Protein 5Z2V (pdb70)

Structure (mmCIF, N/CA/C/O backbone):
data_5Z2V
#
_entry.id   5Z2V
#
_cell.length_a   70.075
_cell.length_b   70.075
_cell.length_c   369.022
_cell.angle_alpha   90.00
_cell.angle_beta   90.00
_cell.angle_gamma   120.00
#
_symmetry.space_group_name_H-M   'P 61 2 2'
#
loop_
_entity.id
_entity.type
_entity.pdbx_description
1 polymer 'Recombination protein RecR'
2 non-polymer 'ZINC ION'
3 non-polymer GLYCEROL
4 non-polymer "ANY 5'-MONOPHOSPHATE NUCLEOTIDE"
5 non-polymer 'PHOSPHATE ION'
6 non-polymer 'SODIUM ION'
7 water water
#
loop_
_atom_site.group_PDB
_atom_site.id
_atom_site.type_symbol
_atom_site.label_atom_id
_atom_site.label_alt_id
_atom_site.label_comp_id
_atom_site.label_asym_id
_atom_site.label_entity_id
_atom_site.label_seq_id
_atom_site.pdbx_PDB_ins_code
_atom_site.Cartn_x
_atom_site.Cartn_y
_atom_site.Cartn_z
_atom_site.occupancy
_atom_site.B_iso_or_equiv
_atom_site.auth_seq_id
_atom_site.auth_comp_id
_atom_site.auth_asym_id
_atom_site.auth_atom_id
_atom_site.pdbx_PDB_model_num
ATOM 1 N N . PHE A 1 3 ? -3.489 11.632 202.415 1.00 78.72 3 PHE A N 1
ATOM 2 C CA . PHE A 1 3 ? -3.001 12.056 201.066 1.00 64.29 3 PHE A CA 1
ATOM 3 C C . PHE A 1 3 ? -2.306 10.914 200.324 1.00 42.06 3 PHE A C 1
ATOM 4 O O . PHE A 1 3 ? -1.548 10.145 200.931 1.00 41.40 3 PHE A O 1
ATOM 12 N N . SER A 1 4 ? -2.525 10.845 199.010 1.00 58.08 4 SER A N 1
ATOM 13 C CA . SER A 1 4 ? -1.772 9.939 198.124 1.00 53.86 4 SER A CA 1
ATOM 14 C C . SER A 1 4 ? -0.241 10.177 198.246 1.00 47.88 4 SER A C 1
ATOM 15 O O . SER A 1 4 ? 0.191 11.295 198.556 1.00 42.87 4 SER A O 1
ATOM 18 N N . PRO A 1 5 ? 0.593 9.145 197.992 1.00 44.63 5 PRO A N 1
ATOM 19 C CA . PRO A 1 5 ? 2.063 9.264 198.130 1.00 40.72 5 PRO A CA 1
ATOM 20 C C . PRO A 1 5 ? 2.738 10.492 197.478 1.00 35.72 5 PRO A C 1
ATOM 21 O O . PRO A 1 5 ? 3.589 11.120 198.096 1.00 36.36 5 PRO A O 1
ATOM 25 N N . LEU A 1 6 ? 2.351 10.818 196.249 1.00 32.16 6 LEU A N 1
ATOM 26 C CA . LEU A 1 6 ? 2.891 11.966 195.511 1.00 31.10 6 LEU A CA 1
ATOM 27 C C . LEU A 1 6 ? 2.570 13.317 196.178 1.00 29.65 6 LEU A C 1
ATOM 28 O O . LEU A 1 6 ? 3.403 14.233 196.195 1.00 27.57 6 LEU A O 1
ATOM 33 N N . ILE A 1 7 ? 1.361 13.421 196.723 1.00 30.74 7 ILE A N 1
ATOM 34 C CA . ILE A 1 7 ? 0.947 14.597 197.472 1.00 32.20 7 ILE A CA 1
ATOM 35 C C . ILE A 1 7 ? 1.723 14.677 198.792 1.00 31.69 7 ILE A C 1
ATOM 36 O O . ILE A 1 7 ? 2.216 15.730 199.172 1.00 29.98 7 ILE A O 1
ATOM 41 N N . ARG A 1 8 ? 1.861 13.542 199.461 1.00 37.13 8 ARG A N 1
ATOM 42 C CA . ARG A 1 8 ? 2.616 13.442 200.721 1.00 41.17 8 ARG A CA 1
ATOM 43 C C . ARG A 1 8 ? 4.068 13.872 200.532 1.00 36.58 8 ARG A C 1
ATOM 44 O O . ARG A 1 8 ? 4.586 14.656 201.320 1.00 35.65 8 ARG A O 1
ATOM 52 N N . GLN A 1 9 ? 4.700 13.385 199.463 1.00 36.26 9 GLN A N 1
ATOM 53 C CA . GLN A 1 9 ? 6.071 13.772 199.123 1.00 36.06 9 GLN A CA 1
ATOM 54 C C . GLN A 1 9 ? 6.184 15.289 198.868 1.00 31.42 9 GLN A C 1
ATOM 55 O O . GLN A 1 9 ? 7.129 15.931 199.330 1.00 28.19 9 GLN A O 1
ATOM 61 N N . LEU A 1 10 ? 5.247 15.841 198.094 1.00 28.76 10 LEU A N 1
ATOM 62 C CA . LEU A 1 10 ? 5.296 17.266 197.811 1.00 27.58 10 LEU A CA 1
ATOM 63 C C . LEU A 1 10 ? 5.204 18.084 199.106 1.00 26.25 10 LEU A C 1
ATOM 64 O O . LEU A 1 10 ? 5.971 19.021 199.322 1.00 24.09 10 LEU A O 1
ATOM 69 N N . ILE A 1 11 ? 4.279 17.691 199.976 1.00 27.86 11 ILE A N 1
ATOM 70 C CA . ILE A 1 11 ? 4.129 18.343 201.286 1.00 28.42 11 ILE A CA 1
ATOM 71 C C . ILE A 1 11 ? 5.422 18.287 202.099 1.00 29.64 11 ILE A C 1
ATOM 72 O O . ILE A 1 11 ? 5.848 19.309 202.644 1.00 27.93 11 ILE A O 1
ATOM 77 N N . GLU A 1 12 ? 6.022 17.101 202.210 1.00 33.04 12 GLU A N 1
ATOM 78 C CA . GLU A 1 12 ? 7.260 16.963 202.985 1.00 34.65 12 GLU A CA 1
ATOM 79 C C . GLU A 1 12 ? 8.401 17.769 202.376 1.00 30.43 12 GLU A C 1
ATOM 80 O O . GLU A 1 12 ? 9.133 18.436 203.112 1.00 29.13 12 GLU A O 1
ATOM 86 N N . SER A 1 13 ? 8.522 17.760 201.049 1.00 28.58 13 SER A N 1
ATOM 87 C CA . SER A 1 13 ? 9.554 18.568 200.394 1.00 27.44 13 SER A CA 1
ATOM 88 C C . SER A 1 13 ? 9.313 20.077 200.527 1.00 25.61 13 SER A C 1
ATOM 89 O O . SER A 1 13 ? 10.270 20.837 200.597 1.00 23.72 13 SER A O 1
ATOM 92 N N . LEU A 1 14 ? 8.059 20.522 200.549 1.00 25.85 14 LEU A N 1
ATOM 93 C CA . LEU A 1 14 ? 7.774 21.959 200.758 1.00 27.29 14 LEU A CA 1
ATOM 94 C C . LEU A 1 14 ? 8.197 22.464 202.158 1.00 32.80 14 LEU A C 1
ATOM 95 O O . LEU A 1 14 ? 8.574 23.642 202.305 1.00 31.09 14 LEU A O 1
ATOM 100 N N . ARG A 1 15 ? 8.172 21.581 203.163 1.00 33.08 15 ARG A N 1
ATOM 101 C CA . ARG A 1 15 ? 8.642 21.936 204.527 1.00 40.70 15 ARG A CA 1
ATOM 102 C C . ARG A 1 15 ? 10.127 22.319 204.635 1.00 39.35 15 ARG A C 1
ATOM 103 O O . ARG A 1 15 ? 10.542 22.923 205.628 1.00 41.06 15 ARG A O 1
ATOM 111 N N . ILE A 1 16 ? 10.905 21.937 203.624 1.00 41.91 16 ILE A N 1
ATOM 112 C CA . ILE A 1 16 ? 12.300 22.391 203.447 1.00 41.51 16 ILE A CA 1
ATOM 113 C C . ILE A 1 16 ? 12.419 23.920 203.347 1.00 40.67 16 ILE A C 1
ATOM 114 O O . ILE A 1 16 ? 13.445 24.475 203.675 1.00 39.17 16 ILE A O 1
ATOM 119 N N . LEU A 1 17 ? 11.378 24.593 202.871 1.00 42.01 17 LEU A N 1
ATOM 120 C CA . LEU A 1 17 ? 11.414 26.041 202.715 1.00 38.24 17 LEU A CA 1
ATOM 121 C C . LEU A 1 17 ? 11.384 26.760 204.077 1.00 37.12 17 LEU A C 1
ATOM 122 O O . LEU A 1 17 ? 10.704 26.314 204.981 1.00 40.11 17 LEU A O 1
ATOM 127 N N . PRO A 1 18 ? 12.136 27.862 204.216 1.00 39.22 18 PRO A N 1
ATOM 128 C CA . PRO A 1 18 ? 12.143 28.658 205.445 1.00 39.66 18 PRO A CA 1
ATOM 129 C C . PRO A 1 18 ? 10.794 29.248 205.786 1.00 36.67 18 PRO A C 1
ATOM 130 O O . PRO A 1 18 ? 10.150 29.841 204.926 1.00 38.20 18 PRO A O 1
ATOM 134 N N . GLY A 1 19 ? 10.394 29.110 207.044 1.00 35.44 19 GLY A N 1
ATOM 135 C CA . GLY A 1 19 ? 9.116 29.635 207.519 1.00 39.97 19 GLY A CA 1
ATOM 136 C C . GLY A 1 19 ? 7.877 28.870 207.079 1.00 41.20 19 GLY A C 1
ATOM 137 O O . GLY A 1 19 ? 6.775 29.390 207.203 1.00 48.26 19 GLY A O 1
ATOM 138 N N . VAL A 1 20 ? 8.041 27.648 206.572 1.00 36.11 20 VAL A N 1
ATOM 139 C CA . VAL A 1 20 ? 6.914 26.855 206.081 1.00 39.36 20 VAL A CA 1
ATOM 140 C C . VAL A 1 20 ? 6.830 25.636 206.970 1.00 37.41 20 VAL A C 1
ATOM 141 O O . VAL A 1 20 ? 7.678 24.731 206.885 1.00 34.14 20 VAL A O 1
ATOM 145 N N . GLY A 1 21 ? 5.817 25.628 207.834 1.00 39.23 21 GLY A N 1
ATOM 146 C CA . GLY A 1 21 ? 5.533 24.474 208.713 1.00 41.26 21 GLY A CA 1
ATOM 147 C C . GLY A 1 21 ? 4.711 23.420 207.999 1.00 42.08 21 GLY A C 1
ATOM 148 O O . GLY A 1 21 ? 4.431 23.550 206.787 1.00 34.92 21 GLY A O 1
ATOM 149 N N . GLN A 1 22 ? 4.289 22.390 208.729 1.00 42.67 22 GLN A N 1
ATOM 150 C CA . GLN A 1 22 ? 3.501 21.326 208.123 1.00 48.45 22 GLN A CA 1
ATOM 151 C C . GLN A 1 22 ? 2.151 21.821 207.601 1.00 48.90 22 GLN A C 1
ATOM 152 O O . GLN A 1 22 ? 1.788 21.499 206.466 1.00 43.55 22 GLN A O 1
ATOM 158 N N . LYS A 1 23 ? 1.428 22.586 208.415 1.00 46.74 23 LYS A N 1
ATOM 159 C CA . LYS A 1 23 ? 0.109 23.123 208.024 1.00 50.09 23 LYS A CA 1
ATOM 160 C C . LYS A 1 23 ? 0.195 23.958 206.747 1.00 43.46 23 LYS A C 1
ATOM 161 O O . LYS A 1 23 ? -0.590 23.790 205.828 1.00 43.29 23 LYS A O 1
ATOM 167 N N . SER A 1 24 ? 1.150 24.872 206.719 1.00 39.51 24 SER A N 1
ATOM 168 C CA . SER A 1 24 ? 1.348 25.728 205.572 1.00 39.42 24 SER A CA 1
ATOM 169 C C . SER A 1 24 ? 1.762 24.931 204.299 1.00 37.91 24 SER A C 1
ATOM 170 O O . SER A 1 24 ? 1.323 25.246 203.173 1.00 36.13 24 SER A O 1
ATOM 173 N N . ALA A 1 25 ? 2.588 23.901 204.482 1.00 32.04 25 ALA A N 1
ATOM 174 C CA . ALA A 1 25 ? 2.995 23.032 203.379 1.00 31.81 25 ALA A CA 1
ATOM 175 C C . ALA A 1 25 ? 1.817 22.271 202.790 1.00 33.18 25 ALA A C 1
ATOM 176 O O . ALA A 1 25 ? 1.700 22.167 201.575 1.00 29.74 25 ALA A O 1
ATOM 178 N N . GLN A 1 26 ? 0.953 21.757 203.656 1.00 34.59 26 GLN A N 1
ATOM 179 C CA . GLN A 1 26 ? -0.288 21.098 203.235 1.00 38.15 26 GLN A CA 1
ATOM 180 C C . GLN A 1 26 ? -1.152 21.983 202.359 1.00 39.43 26 GLN A C 1
ATOM 181 O O . GLN A 1 26 ? -1.593 21.549 201.285 1.00 37.78 26 GLN A O 1
ATOM 187 N N . ARG A 1 27 ? -1.362 23.213 202.801 1.00 39.52 27 ARG A N 1
ATOM 188 C CA . ARG A 1 27 ? -2.144 24.178 202.040 1.00 42.80 27 ARG A CA 1
ATOM 189 C C . ARG A 1 27 ? -1.459 24.557 200.732 1.00 35.98 27 ARG A C 1
ATOM 190 O O . ARG A 1 27 ? -2.121 24.709 199.725 1.00 37.07 27 ARG A O 1
ATOM 198 N N . MET A 1 28 ? -0.150 24.727 200.744 1.00 32.82 28 MET A N 1
ATOM 199 C CA . MET A 1 28 ? 0.587 25.065 199.507 1.00 32.89 28 MET A CA 1
ATOM 200 C C . MET A 1 28 ? 0.477 23.969 198.452 1.00 29.53 28 MET A C 1
ATOM 201 O O . MET A 1 28 ? 0.157 24.249 197.282 1.00 28.99 28 MET A O 1
ATOM 206 N N . ALA A 1 29 ? 0.737 22.733 198.872 1.00 27.35 29 ALA A N 1
ATOM 207 C CA . ALA A 1 29 ? 0.676 21.570 197.990 1.00 27.32 29 ALA A CA 1
ATOM 208 C C . ALA A 1 29 ? -0.681 21.496 197.304 1.00 28.60 29 ALA A C 1
ATOM 209 O O . ALA A 1 29 ? -0.756 21.414 196.085 1.00 26.86 29 ALA A O 1
ATOM 211 N N . LEU A 1 30 ? -1.740 21.537 198.106 1.00 30.07 30 LEU A N 1
ATOM 212 C CA . LEU A 1 30 ? -3.079 21.328 197.579 1.00 32.47 30 LEU A CA 1
ATOM 213 C C . LEU A 1 30 ? -3.546 22.501 196.718 1.00 32.97 30 LEU A C 1
ATOM 214 O O . LEU A 1 30 ? -4.175 22.291 195.683 1.00 32.22 30 LEU A O 1
ATOM 219 N N . MET A 1 31 ? -3.185 23.720 197.098 1.00 34.98 31 MET A N 1
ATOM 220 C CA . MET A 1 31 ? -3.525 24.901 196.295 1.00 38.96 31 MET A CA 1
ATOM 221 C C . MET A 1 31 ? -2.806 24.886 194.959 1.00 35.81 31 MET A C 1
ATOM 222 O O . MET A 1 31 ? -3.397 25.145 193.912 1.00 39.51 31 MET A O 1
ATOM 227 N N . LEU A 1 32 ? -1.526 24.549 194.985 1.00 34.52 32 LEU A N 1
ATOM 228 C CA . LEU A 1 32 ? -0.728 24.441 193.750 1.00 31.75 32 LEU A CA 1
ATOM 229 C C . LEU A 1 32 ? -1.344 23.457 192.788 1.00 31.15 32 LEU A C 1
ATOM 230 O O . LEU A 1 32 ? -1.498 23.748 191.628 1.00 31.21 32 LEU A O 1
ATOM 235 N N . LEU A 1 33 ? -1.715 22.280 193.282 1.00 30.98 33 LEU A N 1
ATOM 236 C CA . LEU A 1 33 ? -2.358 21.266 192.450 1.00 31.21 33 LEU A CA 1
ATOM 237 C C . LEU A 1 33 ? -3.728 21.673 191.966 1.00 33.95 33 LEU A C 1
ATOM 238 O O . LEU A 1 33 ? -4.085 21.333 190.831 1.00 34.03 33 LEU A O 1
ATOM 243 N N . GLU A 1 34 ? -4.519 22.353 192.805 1.00 35.99 34 GLU A N 1
ATOM 244 C CA . GLU A 1 34 ? -5.902 22.700 192.404 1.00 41.52 34 GLU A CA 1
ATOM 245 C C . GLU A 1 34 ? -5.942 23.788 191.351 1.00 39.18 34 GLU A C 1
ATOM 246 O O . GLU A 1 34 ? -6.796 23.762 190.511 1.00 38.50 34 GLU A O 1
ATOM 252 N N . ARG A 1 35 ? -5.009 24.728 191.385 1.00 40.68 35 ARG A N 1
ATOM 253 C CA . ARG A 1 35 ? -5.143 25.905 190.546 1.00 46.60 35 ARG A CA 1
ATOM 254 C C . ARG A 1 35 ? -3.946 26.317 189.694 1.00 41.71 35 ARG A C 1
ATOM 255 O O . ARG A 1 35 ? -4.099 27.180 188.856 1.00 41.35 35 ARG A O 1
ATOM 263 N N . ASP A 1 36 ? -2.776 25.725 189.899 1.00 37.28 36 ASP A N 1
ATOM 264 C CA . ASP A 1 36 ? -1.594 26.162 189.158 1.00 35.03 36 ASP A CA 1
ATOM 265 C C . ASP A 1 36 ? -0.580 25.041 188.916 1.00 31.51 36 ASP A C 1
ATOM 266 O O . ASP A 1 36 ? 0.569 25.137 189.327 1.00 30.11 36 ASP A O 1
ATOM 271 N N . ARG A 1 37 ? -1.014 23.979 188.243 1.00 32.10 37 ARG A N 1
ATOM 272 C CA . ARG A 1 37 ? -0.143 22.838 187.965 1.00 33.77 37 ARG A CA 1
ATOM 273 C C . ARG A 1 37 ? 1.040 23.223 187.101 1.00 31.07 37 ARG A C 1
ATOM 274 O O . ARG A 1 37 ? 2.168 22.817 187.360 1.00 28.47 37 ARG A O 1
ATOM 282 N N . SER A 1 38 ? 0.757 23.994 186.068 1.00 30.04 38 SER A N 1
ATOM 283 C CA . SER A 1 38 ? 1.803 24.466 185.180 1.00 31.45 38 SER A CA 1
ATOM 284 C C . SER A 1 38 ? 2.783 25.406 185.901 1.00 27.07 38 SER A C 1
ATOM 285 O O . SER A 1 38 ? 3.973 25.331 185.663 1.00 26.16 38 SER A O 1
ATOM 288 N N . GLY A 1 39 ? 2.295 26.265 186.800 1.00 26.64 39 GLY A N 1
ATOM 289 C CA . GLY A 1 39 ? 3.181 27.054 187.689 1.00 24.23 39 GLY A CA 1
ATOM 290 C C . GLY A 1 39 ? 4.067 26.207 188.582 1.00 23.96 39 GLY A C 1
ATOM 291 O O . GLY A 1 39 ? 5.215 26.540 188.824 1.00 22.34 39 GLY A O 1
ATOM 292 N N . GLY A 1 40 ? 3.544 25.093 189.072 1.00 24.26 40 GLY A N 1
ATOM 293 C CA . GLY A 1 40 ? 4.360 24.123 189.812 1.00 23.81 40 GLY A CA 1
ATOM 294 C C . GLY A 1 40 ? 5.510 23.562 188.987 1.00 22.64 40 GLY A C 1
ATOM 295 O O . GLY A 1 40 ? 6.636 23.433 189.487 1.00 19.75 40 GLY A O 1
ATOM 296 N N . LEU A 1 41 ? 5.231 23.249 187.725 1.00 23.04 41 LEU A N 1
ATOM 297 C CA . LEU A 1 41 ? 6.254 22.747 186.813 1.00 23.82 41 LEU A CA 1
ATOM 298 C C . LEU A 1 41 ? 7.311 23.798 186.505 1.00 23.35 41 LEU A C 1
ATOM 299 O O . LEU A 1 41 ? 8.493 23.496 186.476 1.00 21.62 41 LEU A O 1
ATOM 304 N N . LYS A 1 42 ? 6.877 25.030 186.285 1.00 24.74 42 LYS A N 1
ATOM 305 C CA . LYS A 1 42 ? 7.804 26.143 186.091 1.00 26.42 42 LYS A CA 1
ATOM 306 C C . LYS A 1 42 ? 8.719 26.349 187.289 1.00 23.07 42 LYS A C 1
ATOM 307 O O . LYS A 1 42 ? 9.901 26.596 187.124 1.00 21.47 42 LYS A O 1
ATOM 313 N N . LEU A 1 43 ? 8.166 26.245 188.496 1.00 22.02 43 LEU A N 1
ATOM 314 C CA . LEU A 1 43 ? 8.968 26.342 189.709 1.00 20.33 43 LEU A CA 1
ATOM 315 C C . LEU A 1 43 ? 9.976 25.213 189.769 1.00 19.41 43 LEU A C 1
ATOM 316 O O . 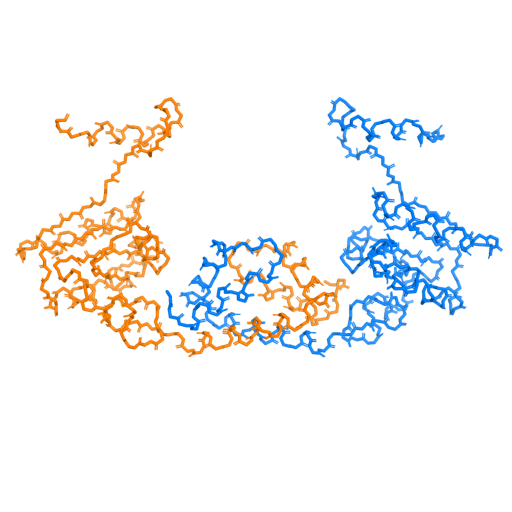LEU A 1 43 ? 11.141 25.446 190.114 1.00 18.71 43 LEU A O 1
ATOM 321 N N . ALA A 1 44 ? 9.544 23.993 189.442 1.00 20.63 44 ALA A N 1
ATOM 322 C CA . ALA A 1 44 ? 10.464 22.827 189.437 1.00 21.00 44 ALA A CA 1
ATOM 323 C C . ALA A 1 44 ? 11.643 23.094 188.485 1.00 21.46 44 ALA A C 1
ATOM 324 O O . ALA A 1 44 ? 12.806 22.861 188.848 1.00 21.06 44 ALA A O 1
ATOM 326 N N . GLN A 1 45 ? 11.331 23.606 187.289 1.00 20.63 45 GLN A N 1
ATOM 327 C CA . GLN A 1 45 ? 12.350 23.916 186.290 1.00 21.95 45 GLN A CA 1
ATOM 328 C C . GLN A 1 45 ? 13.289 25.022 186.764 1.00 21.14 45 GLN A C 1
ATOM 329 O O . GLN A 1 45 ? 14.505 24.893 186.665 1.00 20.62 45 GLN A O 1
ATOM 335 N N . ALA A 1 46 ? 12.716 26.089 187.313 1.00 21.97 46 ALA A N 1
ATOM 336 C CA . ALA A 1 46 ? 13.518 27.164 187.889 1.00 21.84 46 ALA A CA 1
ATOM 337 C C . ALA A 1 46 ? 14.387 26.674 189.036 1.00 22.22 46 ALA A C 1
ATOM 338 O O . ALA A 1 46 ? 15.534 27.101 189.159 1.00 20.63 46 ALA A O 1
ATOM 340 N N . LEU A 1 47 ? 13.856 25.779 189.869 1.00 21.08 47 LEU A N 1
ATOM 341 C CA . LEU A 1 47 ? 14.645 25.238 190.983 1.00 21.48 47 LEU A CA 1
ATOM 342 C C . LEU A 1 47 ? 15.836 24.424 190.491 1.00 21.82 47 LEU A C 1
ATOM 343 O O . LEU A 1 47 ? 16.951 24.589 190.965 1.00 24.52 47 LEU A O 1
ATOM 348 N N . THR A 1 48 ? 15.586 23.545 189.537 1.00 23.81 48 THR A N 1
ATOM 349 C CA . THR A 1 48 ? 16.629 22.682 188.996 1.00 23.83 48 THR A CA 1
ATOM 350 C C . THR A 1 48 ? 17.706 23.534 188.323 1.00 24.56 48 THR A C 1
ATOM 351 O O . THR A 1 48 ? 18.894 23.346 188.581 1.00 28.37 48 THR A O 1
ATOM 355 N N . ALA A 1 49 ? 17.294 24.484 187.491 1.00 23.86 49 ALA A N 1
ATOM 356 C CA . ALA A 1 49 ? 18.258 25.329 186.781 1.00 25.48 49 ALA A CA 1
ATOM 357 C C . ALA A 1 49 ? 19.155 26.078 187.780 1.00 25.07 49 ALA A C 1
ATOM 358 O O . ALA A 1 49 ? 20.374 26.053 187.646 1.00 27.73 49 ALA A O 1
ATOM 360 N N . ALA A 1 50 ? 18.555 26.685 188.800 1.00 24.36 50 ALA A N 1
ATOM 361 C CA . ALA A 1 50 ? 19.310 27.470 189.791 1.00 23.03 50 ALA A CA 1
ATOM 362 C C . ALA A 1 50 ? 20.217 26.614 190.687 1.00 22.12 50 ALA A C 1
ATOM 363 O O . ALA A 1 50 ? 21.395 26.949 190.894 1.00 20.14 50 ALA A O 1
ATOM 365 N N . MET A 1 51 ? 19.677 25.514 191.204 1.00 21.59 51 MET A N 1
ATOM 366 C CA . MET A 1 51 ? 20.474 24.634 192.058 1.00 24.25 51 MET A CA 1
ATOM 367 C C . MET A 1 51 ? 21.687 24.070 191.334 1.00 23.46 51 MET A C 1
ATOM 368 O O . MET A 1 51 ? 22.723 23.888 191.946 1.00 23.53 51 MET A O 1
ATOM 373 N N . GLU A 1 52 ? 21.567 23.810 190.038 1.00 24.29 52 GLU A N 1
ATOM 374 C CA . GLU A 1 52 ? 22.666 23.237 189.256 1.00 27.04 52 GLU A CA 1
ATOM 375 C C . GLU A 1 52 ? 23.588 24.294 188.642 1.00 28.62 52 GLU A C 1
ATOM 376 O O . GLU A 1 52 ? 24.770 24.064 188.490 1.00 31.56 52 GLU A O 1
ATOM 382 N N . GLY A 1 53 ? 23.049 25.445 188.294 1.00 27.98 53 GLY A N 1
ATOM 383 C CA . GLY A 1 53 ? 23.793 26.432 187.535 1.00 31.71 53 GLY A CA 1
ATOM 384 C C . GLY A 1 53 ? 24.343 27.613 188.311 1.00 29.25 53 GLY A C 1
ATOM 385 O O . GLY A 1 53 ? 25.168 28.313 187.789 1.00 29.81 53 GLY A O 1
ATOM 386 N N . VAL A 1 54 ? 23.891 27.858 189.536 1.00 27.74 54 VAL A N 1
ATOM 387 C CA . VAL A 1 54 ? 24.321 29.056 190.269 1.00 26.31 54 VAL A CA 1
ATOM 388 C C . VAL A 1 54 ? 25.562 28.730 191.083 1.00 25.32 54 VAL A C 1
ATOM 389 O O . VAL A 1 54 ? 25.541 27.827 191.904 1.00 23.27 54 VAL A O 1
ATOM 393 N N . GLY A 1 55 ? 26.645 29.449 190.788 1.00 22.53 55 GLY A N 1
ATOM 394 C CA . GLY A 1 55 ? 27.905 29.320 191.507 1.00 22.30 55 GLY A CA 1
ATOM 395 C C . GLY A 1 55 ? 28.177 30.581 192.313 1.00 22.54 55 GLY A C 1
ATOM 396 O O . GLY A 1 55 ? 27.265 31.165 192.892 1.00 22.71 55 GLY A O 1
ATOM 397 N N . HIS A 1 56 ? 29.434 31.017 192.298 1.00 21.10 56 HIS A N 1
ATOM 398 C CA . HIS A 1 56 ? 29.853 32.199 193.011 1.00 24.32 56 HIS A CA 1
ATOM 399 C C . HIS A 1 56 ? 30.548 33.164 192.078 1.00 22.64 56 HIS A C 1
ATOM 400 O O . HIS A 1 56 ? 31.332 32.764 191.235 1.00 20.16 56 HIS A O 1
ATOM 407 N N . CYS A 1 57 ? 30.257 34.449 192.249 1.00 22.82 57 CYS A N 1
ATOM 408 C CA . CYS A 1 57 ? 31.037 35.480 191.585 1.00 22.92 57 CYS A CA 1
ATOM 409 C C . CYS A 1 57 ? 32.498 35.371 191.984 1.00 21.78 57 CYS A C 1
ATOM 410 O O . CYS A 1 57 ? 32.814 35.241 193.161 1.00 21.19 57 CYS A O 1
ATOM 413 N N . ARG A 1 58 ? 33.380 35.439 191.005 1.00 25.10 58 ARG A N 1
ATOM 414 C CA . ARG A 1 58 ? 34.821 35.258 191.252 1.00 33.40 58 ARG A CA 1
ATOM 415 C C . ARG A 1 58 ? 35.467 36.440 191.986 1.00 29.86 58 ARG A C 1
ATOM 416 O O . ARG A 1 58 ? 36.521 36.284 192.574 1.00 32.57 58 ARG A O 1
ATOM 424 N N . GLN A 1 59 ? 34.816 37.607 191.980 1.00 28.53 59 GLN A N 1
ATOM 425 C CA . GLN A 1 59 ? 35.319 38.780 192.705 1.00 31.31 59 GLN A CA 1
ATOM 426 C C . GLN A 1 59 ? 34.742 38.938 194.119 1.00 25.20 59 GLN A C 1
ATOM 427 O O . GLN A 1 59 ? 35.481 38.869 195.075 1.00 26.62 59 GLN A O 1
ATOM 433 N N . CYS A 1 60 ? 33.433 39.103 194.243 1.00 20.67 60 CYS A N 1
ATOM 434 C CA . CYS A 1 60 ? 32.811 39.403 195.529 1.00 21.00 60 CYS A CA 1
ATOM 435 C C . CYS A 1 60 ? 32.328 38.139 196.264 1.00 18.80 60 CYS A C 1
ATOM 436 O O . CYS A 1 60 ? 32.002 38.198 197.452 1.00 17.74 60 CYS A O 1
ATOM 439 N N . ARG A 1 61 ? 32.273 37.022 195.560 1.00 18.85 61 ARG A N 1
ATOM 440 C CA . ARG A 1 61 ? 31.855 35.736 196.117 1.00 21.23 61 ARG A CA 1
ATOM 441 C C . ARG A 1 61 ? 30.353 35.649 196.415 1.00 21.04 61 ARG A C 1
ATOM 442 O O . ARG A 1 61 ? 29.923 34.698 197.033 1.00 22.41 61 ARG A O 1
ATOM 450 N N . THR A 1 62 ? 29.546 36.584 195.910 1.00 17.75 62 THR A N 1
ATOM 451 C CA . THR A 1 62 ? 28.120 36.410 196.029 1.00 17.61 62 THR A CA 1
ATOM 452 C C . THR A 1 62 ? 27.622 35.252 195.138 1.00 19.46 62 THR A C 1
ATOM 453 O O . THR A 1 62 ? 28.376 34.731 194.317 1.00 19.08 62 THR A O 1
ATOM 457 N N . LEU A 1 63 ? 26.348 34.878 195.298 1.00 19.01 63 LEU A N 1
ATOM 458 C CA . LEU A 1 63 ? 25.755 33.833 194.481 1.00 19.85 63 LEU A CA 1
ATOM 459 C C . LEU A 1 63 ? 25.466 34.384 193.105 1.00 20.51 63 LEU A C 1
ATOM 460 O O . LEU A 1 63 ? 24.852 35.434 193.002 1.00 20.47 63 LEU A O 1
ATOM 465 N N . SER A 1 64 ? 25.920 33.669 192.071 1.00 22.40 64 SER A N 1
ATOM 466 C CA . SER A 1 64 ? 25.768 34.100 190.664 1.00 24.40 64 SER A CA 1
ATOM 467 C C . SER A 1 64 ? 26.014 32.950 189.698 1.00 23.70 64 SER A C 1
ATOM 468 O O . SER A 1 64 ? 26.955 32.184 189.896 1.00 22.02 64 SER A O 1
ATOM 471 N N . GLU A 1 65 ? 25.192 32.823 188.662 1.00 26.96 65 GLU A N 1
ATOM 472 C CA . GLU A 1 65 ? 25.484 31.867 187.562 1.00 34.31 65 GLU A CA 1
ATOM 473 C C . GLU A 1 65 ? 26.557 32.402 186.650 1.00 32.36 65 GLU A C 1
ATOM 474 O O . GLU A 1 65 ? 27.320 31.648 186.080 1.00 30.96 65 GLU A O 1
ATOM 480 N N . GLU A 1 66 ? 26.594 33.711 186.530 1.00 36.96 66 GLU A N 1
ATOM 481 C CA . GLU A 1 66 ? 27.620 34.438 185.775 1.00 38.63 66 GLU A CA 1
ATOM 482 C C . GLU A 1 66 ? 28.870 34.528 186.644 1.00 36.26 66 GLU A C 1
ATOM 483 O O . GLU A 1 66 ? 28.788 34.670 187.867 1.00 35.29 66 GLU A O 1
ATOM 489 N N . GLU A 1 67 ? 30.016 34.404 186.010 1.00 33.16 67 GLU A N 1
ATOM 490 C CA . GLU A 1 67 ? 31.282 34.420 186.719 1.00 39.59 67 GLU A CA 1
ATOM 491 C C . GLU A 1 67 ? 31.575 35.785 187.360 1.00 35.98 67 GLU A C 1
ATOM 492 O O . GLU A 1 67 ? 32.274 35.842 188.350 1.00 30.21 67 GLU A O 1
ATOM 498 N N . LEU A 1 68 ? 31.044 36.860 186.780 1.00 32.73 68 LEU A N 1
ATOM 499 C CA . LEU A 1 68 ? 30.944 38.157 187.439 1.00 33.07 68 LEU A CA 1
ATOM 500 C C . LEU A 1 68 ? 29.471 38.452 187.669 1.00 33.94 68 LEU A C 1
ATOM 501 O O . LEU A 1 68 ? 28.649 38.339 186.749 1.00 33.96 68 LEU A O 1
ATOM 506 N N . CYS A 1 69 ? 29.122 38.811 188.906 1.00 28.53 69 CYS A N 1
ATOM 507 C CA . CYS A 1 69 ? 27.736 39.138 189.242 1.00 27.66 69 CYS A CA 1
ATOM 508 C C . CYS A 1 69 ? 27.371 40.490 188.614 1.00 24.38 69 CYS A C 1
ATOM 509 O O . CYS A 1 69 ? 28.257 41.180 188.083 1.00 26.52 69 CYS A O 1
ATOM 512 N N . PRO A 1 70 ? 26.081 40.864 188.622 1.00 24.33 70 PRO A N 1
ATOM 513 C CA . PRO A 1 70 ? 25.672 42.173 188.028 1.00 30.06 70 PRO A CA 1
ATOM 514 C C . PRO A 1 70 ? 26.470 43.386 188.520 1.00 32.03 70 PRO A C 1
ATOM 515 O O . PRO A 1 70 ? 26.854 44.245 187.714 1.00 28.74 70 PRO A O 1
ATOM 519 N N . GLN A 1 71 ? 26.751 43.414 189.828 1.00 28.61 71 GLN A N 1
ATOM 520 C CA . GLN A 1 71 ? 27.493 44.500 190.430 1.00 27.59 71 GLN A CA 1
ATOM 521 C C . GLN A 1 71 ? 28.956 44.493 190.015 1.00 31.51 71 GLN A C 1
ATOM 522 O O . GLN A 1 71 ? 29.486 45.532 189.620 1.00 34.56 71 GLN A O 1
ATOM 528 N N . CYS A 1 72 ? 29.620 43.339 190.104 1.00 25.01 72 CYS A N 1
ATOM 529 C CA . CYS A 1 72 ? 31.042 43.281 189.708 1.00 24.45 72 CYS A CA 1
ATOM 530 C C . CYS A 1 72 ? 31.222 43.425 188.179 1.00 26.98 72 CYS A C 1
ATOM 531 O O . CYS A 1 72 ? 32.260 43.891 187.731 1.00 29.24 72 CYS A O 1
ATOM 534 N N . ALA A 1 73 ? 30.216 43.001 187.394 1.00 27.83 73 ALA A N 1
ATOM 535 C CA . ALA A 1 73 ? 30.274 43.073 185.934 1.00 31.48 73 ALA A CA 1
ATOM 536 C C . ALA A 1 73 ? 30.120 44.506 185.388 1.00 31.85 73 ALA A C 1
ATOM 537 O O . ALA A 1 73 ? 30.616 44.802 184.308 1.00 35.49 73 ALA A O 1
ATOM 539 N N . ASP A 1 74 ? 29.473 45.405 186.120 1.00 27.14 74 ASP A N 1
ATOM 540 C CA . ASP A 1 74 ? 29.394 46.809 185.725 1.00 26.64 74 ASP A CA 1
ATOM 541 C C . ASP A 1 74 ? 30.711 47.569 185.936 1.00 24.17 74 ASP A C 1
ATOM 542 O O . ASP A 1 74 ? 31.094 47.792 187.068 1.00 24.25 74 ASP A O 1
ATOM 547 N N . PRO A 1 75 ? 31.373 48.024 184.860 1.00 25.19 75 PRO A N 1
ATOM 548 C CA . PRO A 1 75 ? 32.594 48.828 185.049 1.00 25.56 75 PRO A CA 1
ATOM 549 C C . PRO A 1 75 ? 32.364 50.255 185.519 1.00 27.54 75 PRO A C 1
ATOM 550 O O . PRO A 1 75 ? 33.313 50.929 185.930 1.00 32.98 75 PRO A O 1
ATOM 554 N N . ARG A 1 76 ? 31.144 50.745 185.424 1.00 27.26 76 ARG A N 1
ATOM 555 C CA . ARG A 1 76 ? 30.888 52.186 185.680 1.00 31.67 76 ARG A CA 1
ATOM 556 C C . ARG A 1 76 ? 30.751 52.493 187.187 1.00 31.07 76 ARG A C 1
ATOM 557 O O . ARG A 1 76 ? 30.595 53.639 187.593 1.00 51.39 76 ARG A O 1
ATOM 565 N N . ARG A 1 77 ? 30.892 51.501 188.025 1.00 29.21 77 ARG A N 1
ATOM 566 C CA . ARG A 1 77 ? 30.887 51.682 189.469 1.00 29.68 77 ARG A CA 1
ATOM 567 C C . ARG A 1 77 ? 32.153 52.302 190.054 1.00 28.57 77 ARG A C 1
ATOM 568 O O . ARG A 1 77 ? 33.167 52.423 189.405 1.00 25.53 77 ARG A O 1
ATOM 576 N N . ASP A 1 78 ? 32.062 52.660 191.326 1.00 27.05 78 ASP A N 1
ATOM 577 C CA . ASP A 1 78 ? 33.140 53.290 192.059 1.00 25.56 78 ASP A CA 1
ATOM 578 C C . ASP A 1 78 ? 34.123 52.234 192.609 1.00 25.38 78 ASP A C 1
ATOM 579 O O . ASP A 1 78 ? 33.858 51.553 193.594 1.00 22.03 78 ASP A O 1
ATOM 584 N N . ASP A 1 79 ? 35.284 52.127 191.962 1.00 25.78 79 ASP A N 1
ATOM 585 C CA . ASP A 1 79 ? 36.282 51.129 192.352 1.00 26.39 79 ASP A CA 1
ATOM 586 C C . ASP A 1 79 ? 37.085 51.489 193.617 1.00 25.06 79 ASP A C 1
ATOM 587 O O . ASP A 1 79 ? 37.915 50.691 194.045 1.00 25.63 79 ASP A O 1
ATOM 592 N N . SER A 1 80 ? 36.853 52.659 194.206 1.00 23.16 80 SER A N 1
ATOM 593 C CA . SER A 1 80 ? 37.543 53.060 195.435 1.00 25.40 80 SER A CA 1
ATOM 594 C C . SER A 1 80 ? 36.842 52.581 196.734 1.00 23.11 80 SER A C 1
ATOM 595 O O . SER A 1 80 ? 37.433 52.667 197.824 1.00 20.96 80 SER A O 1
ATOM 598 N N . LEU A 1 81 ? 35.599 52.099 196.616 1.00 22.39 81 LEU A N 1
ATOM 599 C CA . LEU A 1 81 ? 34.794 51.668 197.773 1.00 20.92 81 LEU A CA 1
ATOM 600 C C . LEU A 1 81 ? 34.491 50.183 197.744 1.00 19.23 81 LEU A C 1
ATOM 601 O O . LEU A 1 81 ? 34.054 49.646 196.707 1.00 18.75 81 LEU A O 1
ATOM 606 N N . LEU A 1 82 ? 34.719 49.526 198.881 1.00 17.28 82 LEU A N 1
ATOM 607 C CA . LEU A 1 82 ? 34.386 48.119 199.076 1.00 17.90 82 LEU A CA 1
ATOM 608 C C . LEU A 1 82 ? 33.470 48.020 200.289 1.00 17.96 82 LEU A C 1
ATOM 609 O O . LEU A 1 82 ? 33.813 48.508 201.365 1.00 18.83 82 LEU A O 1
ATOM 614 N N . CYS A 1 83 ? 32.315 47.383 200.113 1.00 15.65 83 CYS A N 1
ATOM 615 C CA . CYS A 1 83 ? 31.344 47.204 201.162 1.00 14.54 83 CYS A CA 1
ATOM 616 C C . CYS A 1 83 ? 31.254 45.715 201.493 1.00 14.76 83 CYS A C 1
ATOM 617 O O . CYS A 1 83 ? 30.887 44.918 200.640 1.00 14.41 83 CYS A O 1
ATOM 620 N N . VAL A 1 84 ? 31.580 45.360 202.736 1.00 14.90 84 VAL A N 1
ATOM 621 C CA . VAL A 1 84 ? 31.652 43.985 203.191 1.00 13.86 84 VAL A CA 1
ATOM 622 C C . VAL A 1 84 ? 30.354 43.623 203.898 1.00 14.95 84 VAL A C 1
ATOM 623 O O . VAL A 1 84 ? 29.990 44.287 204.844 1.00 14.45 84 VAL A O 1
ATOM 627 N N . VAL A 1 85 ? 29.674 42.570 203.434 1.00 13.57 85 VAL A N 1
ATOM 628 C CA . VAL A 1 85 ? 28.414 42.104 204.002 1.00 12.43 85 VAL A CA 1
ATOM 629 C C . VAL A 1 85 ? 28.429 40.608 204.262 1.00 13.21 85 VAL A C 1
ATOM 630 O O . VAL A 1 85 ? 29.344 39.908 203.834 1.00 15.36 85 VAL A O 1
ATOM 634 N N . GLU A 1 86 ? 27.405 40.117 204.950 1.00 14.45 86 GLU A N 1
ATOM 635 C CA . GLU A 1 86 ? 27.331 38.722 205.381 1.00 15.05 86 GLU A CA 1
ATOM 636 C C . GLU A 1 86 ? 26.646 37.788 204.396 1.00 16.40 86 GLU A C 1
ATOM 637 O O . GLU A 1 86 ? 26.697 36.591 204.596 1.00 17.47 86 GLU A O 1
ATOM 643 N N . GLY A 1 87 ? 25.971 38.309 203.389 1.00 16.87 87 GLY A N 1
ATOM 644 C CA . GLY A 1 87 ? 25.278 37.435 202.435 1.00 18.13 87 GLY A CA 1
ATOM 645 C C . GLY A 1 87 ? 24.634 38.187 201.291 1.00 16.97 87 GLY A C 1
ATOM 646 O O . GLY A 1 87 ? 24.558 39.427 201.312 1.00 16.53 87 GLY A O 1
ATOM 647 N N . PRO A 1 88 ? 24.192 37.458 200.258 1.00 20.05 88 PRO A N 1
ATOM 648 C CA . PRO A 1 88 ? 23.635 38.083 199.045 1.00 18.69 88 PRO A CA 1
ATOM 649 C C . PRO A 1 88 ? 22.421 38.974 199.289 1.00 16.50 88 PRO A C 1
ATOM 650 O O . PRO A 1 88 ? 22.251 39.971 198.601 1.00 16.93 88 PRO A O 1
ATOM 654 N N . LEU A 1 89 ? 21.577 38.640 200.263 1.00 17.36 89 LEU A N 1
ATOM 655 C CA . LEU A 1 89 ? 20.420 39.500 200.562 1.00 20.38 89 LEU A CA 1
ATOM 656 C C . LEU A 1 89 ? 20.848 40.842 201.116 1.00 19.95 89 LEU A C 1
ATOM 657 O O . LEU A 1 89 ? 20.123 41.819 200.964 1.00 22.37 89 LEU A O 1
ATOM 662 N N . ASP A 1 90 ? 22.027 40.897 201.743 1.00 18.94 90 ASP A N 1
ATOM 663 C CA . ASP A 1 90 ? 22.588 42.167 202.220 1.00 18.77 90 ASP A CA 1
ATOM 664 C C . ASP A 1 90 ? 23.122 43.000 201.072 1.00 18.41 90 ASP A C 1
ATOM 665 O O . ASP A 1 90 ? 22.987 44.222 201.092 1.00 17.13 90 ASP A O 1
ATOM 670 N N . VAL A 1 91 ? 23.683 42.346 200.054 1.00 20.15 91 VAL A N 1
ATOM 671 C CA . VAL A 1 91 ? 24.037 43.054 198.811 1.00 17.94 91 VAL A CA 1
ATOM 672 C C . VAL A 1 91 ? 22.795 43.727 198.234 1.00 18.45 91 VAL A C 1
ATOM 673 O O . VAL A 1 91 ? 22.835 44.913 197.906 1.00 16.66 91 VAL A O 1
ATOM 677 N N . PHE A 1 92 ? 21.705 42.975 198.139 1.00 20.69 92 PHE A N 1
ATOM 678 C CA . PHE A 1 92 ? 20.435 43.510 197.647 1.00 19.72 92 PHE A CA 1
ATOM 679 C C . PHE A 1 92 ? 19.937 44.680 198.517 1.00 19.90 92 PHE A C 1
ATOM 680 O O . PHE A 1 92 ? 19.501 45.708 197.965 1.00 19.97 92 PHE A O 1
ATOM 688 N N . ALA A 1 93 ? 19.981 44.523 199.851 1.00 17.82 93 ALA A N 1
ATOM 689 C CA . ALA A 1 93 ? 19.535 45.599 200.737 1.00 18.31 93 ALA A CA 1
ATOM 690 C C . ALA A 1 93 ? 20.356 46.888 200.520 1.00 17.70 93 ALA A C 1
ATOM 691 O O . ALA A 1 93 ? 19.781 47.990 200.411 1.00 18.31 93 ALA A O 1
ATOM 693 N N . VAL A 1 94 ? 21.688 46.761 200.419 1.00 16.73 94 VAL A N 1
ATOM 694 C CA . VAL A 1 94 ? 22.528 47.954 200.242 1.00 15.15 94 VAL A CA 1
ATOM 695 C C . VAL A 1 94 ? 22.352 48.578 198.855 1.00 16.70 94 VAL A C 1
ATOM 696 O O . VAL A 1 94 ? 22.365 49.819 198.726 1.00 16.04 94 VAL A O 1
ATOM 700 N N . GLU A 1 95 ? 22.169 47.745 197.824 1.00 16.65 95 GLU A N 1
ATOM 701 C CA . GLU A 1 95 ? 21.878 48.248 196.494 1.00 19.44 95 GLU A CA 1
ATOM 702 C C . GLU A 1 95 ? 20.667 49.160 196.445 1.00 21.45 95 GLU A C 1
ATOM 703 O O . GLU A 1 95 ? 20.677 50.108 195.681 1.00 21.69 95 GLU A O 1
ATOM 709 N N . GLN A 1 96 ? 19.640 48.883 197.252 1.00 19.92 96 GLN A N 1
ATOM 710 C CA . GLN A 1 96 ? 18.431 49.724 197.250 1.00 23.66 96 GLN A CA 1
ATOM 711 C C . GLN A 1 96 ? 18.696 51.134 197.773 1.00 23.26 96 GLN A C 1
ATOM 712 O O . GLN A 1 96 ? 17.901 52.018 197.542 1.00 21.82 96 GLN A O 1
ATOM 718 N N . THR A 1 97 ? 19.812 51.339 198.474 1.00 22.67 97 THR A N 1
ATOM 719 C CA . THR A 1 97 ? 20.159 52.663 198.985 1.00 23.11 97 THR A CA 1
ATOM 720 C C . THR A 1 97 ? 20.803 53.556 197.945 1.00 24.41 97 THR A C 1
ATOM 721 O O . THR A 1 97 ? 21.054 54.714 198.236 1.00 26.54 97 THR A O 1
ATOM 725 N N . GLY A 1 98 ? 21.118 53.020 196.765 1.00 24.38 98 GLY A N 1
ATOM 726 C CA . GLY A 1 98 ? 21.834 53.776 195.737 1.00 25.47 98 GLY A CA 1
ATOM 727 C C . GLY A 1 98 ? 23.361 53.756 195.847 1.00 25.14 98 GLY A C 1
ATOM 728 O O . GLY A 1 98 ? 24.038 54.463 195.117 1.00 27.49 98 GLY A O 1
ATOM 729 N N . TYR A 1 99 ? 23.908 52.958 196.769 1.00 22.92 99 TYR A N 1
ATOM 730 C CA . TYR A 1 99 ? 25.355 52.682 196.822 1.00 21.53 99 TYR A CA 1
ATOM 731 C C . TYR A 1 99 ? 25.898 52.255 195.429 1.00 21.05 99 TYR A C 1
ATOM 732 O O . TYR A 1 99 ? 25.289 51.420 194.764 1.00 19.00 99 TYR A O 1
ATOM 741 N N . ARG A 1 100 ? 27.019 52.837 194.996 1.00 19.33 100 ARG A N 1
ATOM 742 C CA . ARG A 1 100 ? 27.595 52.514 193.684 1.00 22.34 100 ARG A CA 1
ATOM 743 C C . ARG A 1 100 ? 29.034 51.930 193.696 1.00 19.43 100 ARG A C 1
ATOM 744 O O . ARG A 1 100 ? 29.683 51.881 192.653 1.00 18.67 100 ARG A O 1
ATOM 752 N N . GLY A 1 101 ? 29.493 51.482 194.865 1.00 18.50 101 GLY A N 1
ATOM 753 C CA . GLY A 1 101 ? 30.806 50.878 194.983 1.00 18.66 101 GLY A CA 1
ATOM 754 C C . GLY A 1 101 ? 30.792 49.374 194.758 1.00 18.78 101 GLY A C 1
ATOM 755 O O . GLY A 1 101 ? 29.881 48.826 194.147 1.00 20.20 101 GLY A O 1
ATOM 756 N N . ARG A 1 102 ? 31.831 48.710 195.253 1.00 18.22 102 ARG A N 1
ATOM 757 C CA . ARG A 1 102 ? 31.965 47.280 195.118 1.00 16.50 102 ARG A CA 1
ATOM 758 C C . ARG A 1 102 ? 31.632 46.612 196.422 1.00 15.77 102 ARG A C 1
ATOM 759 O O . ARG A 1 102 ? 31.600 47.257 197.470 1.00 14.98 102 ARG A O 1
ATOM 767 N N . TYR A 1 103 ? 31.388 45.305 196.330 1.00 14.94 103 TYR A N 1
ATOM 768 C CA . TYR A 1 103 ? 31.061 44.466 197.462 1.00 14.40 103 TYR A CA 1
ATOM 769 C C . TYR A 1 103 ? 32.055 43.337 197.667 1.00 14.32 103 TYR A C 1
ATOM 770 O O . TYR A 1 103 ? 32.808 42.933 196.768 1.00 12.42 103 TYR A O 1
ATOM 779 N N . PHE A 1 104 ? 32.068 42.867 198.910 1.00 14.25 104 PHE A N 1
ATOM 780 C CA . PHE A 1 104 ? 32.562 41.551 199.213 1.00 15.00 104 PHE A CA 1
ATOM 781 C C . PHE A 1 104 ? 31.569 40.875 200.099 1.00 14.80 104 PHE A C 1
ATOM 782 O O . PHE A 1 104 ? 31.102 41.472 201.050 1.00 15.27 104 PHE A O 1
ATOM 790 N N . VAL A 1 105 ? 31.255 39.623 199.781 1.00 14.33 105 VAL A N 1
ATOM 791 C CA . VAL A 1 105 ? 30.226 38.874 200.471 1.00 14.18 105 VAL A CA 1
ATOM 792 C C . VAL A 1 105 ? 30.881 37.734 201.224 1.00 14.20 105 VAL A C 1
ATOM 793 O O . VAL A 1 105 ? 31.379 36.774 200.642 1.00 13.07 105 VAL A O 1
ATOM 797 N N . LEU A 1 106 ? 30.893 37.875 202.538 1.00 14.30 106 LEU A N 1
ATOM 798 C CA . LEU A 1 106 ? 31.332 36.838 203.424 1.00 15.40 106 LEU A CA 1
ATOM 799 C C . LEU A 1 106 ? 30.255 35.754 203.423 1.00 16.95 106 LEU A C 1
ATOM 800 O O . LEU A 1 106 ? 29.080 36.014 203.098 1.00 19.22 106 LEU A O 1
ATOM 805 N N . LYS A 1 107 ? 30.638 34.561 203.826 1.00 18.58 107 LYS A N 1
ATOM 806 C CA . LYS A 1 107 ? 29.682 33.515 204.150 1.00 22.75 107 LYS A CA 1
ATOM 807 C C . LYS A 1 107 ? 29.291 33.612 205.632 1.00 20.36 107 LYS A C 1
ATOM 808 O O . LYS A 1 107 ? 29.855 32.923 206.482 1.00 20.01 107 LYS A O 1
ATOM 814 N N . GLY A 1 108 ? 28.364 34.508 205.937 1.00 17.77 108 GLY A N 1
ATOM 815 C CA . GLY A 1 108 ? 27.939 34.712 207.313 1.00 17.91 108 GLY A CA 1
ATOM 816 C C . GLY A 1 108 ? 28.968 35.435 208.155 1.00 19.69 108 GLY A C 1
ATOM 817 O O . GLY A 1 108 ? 29.742 36.254 207.663 1.00 23.54 108 GLY A O 1
ATOM 818 N N . HIS A 1 109 ? 29.012 35.063 209.424 1.00 18.17 109 HIS A N 1
ATOM 819 C CA . HIS A 1 109 ? 29.811 35.701 210.430 1.00 18.59 109 HIS A CA 1
ATOM 820 C C . HIS A 1 109 ? 30.584 34.642 211.199 1.00 18.62 109 HIS A C 1
ATOM 821 O O . HIS A 1 109 ? 30.212 33.459 211.183 1.00 18.48 109 HIS A O 1
ATOM 828 N N . LEU A 1 110 ? 31.634 35.078 211.886 1.00 18.91 110 LEU A N 1
ATOM 829 C CA . LEU A 1 110 ? 32.409 34.183 212.712 1.00 19.91 110 LEU A CA 1
ATOM 830 C C . LEU A 1 110 ? 31.506 33.521 213.753 1.00 19.91 110 LEU A C 1
ATOM 831 O O . LEU A 1 110 ? 30.656 34.172 214.354 1.00 19.52 110 LEU A O 1
ATOM 836 N N . SER A 1 111 ? 31.726 32.233 213.954 1.00 20.29 111 SER A N 1
ATOM 837 C CA . SER A 1 111 ? 31.057 31.473 214.992 1.00 26.58 111 SER A CA 1
ATOM 838 C C . SER A 1 111 ? 31.932 30.263 215.317 1.00 27.63 111 SER A C 1
ATOM 839 O O . SER A 1 111 ? 31.748 29.173 214.743 1.00 26.98 111 SER A O 1
ATOM 842 N N . PRO A 1 112 ? 32.936 30.476 216.186 1.00 32.51 112 PRO A N 1
ATOM 843 C CA . PRO A 1 112 ? 33.972 29.457 216.416 1.00 36.42 112 PRO A CA 1
ATOM 844 C C . PRO A 1 112 ? 33.440 28.165 217.002 1.00 36.54 112 PRO A C 1
ATOM 845 O O . PRO A 1 112 ? 33.981 27.122 216.700 1.00 46.43 112 PRO A O 1
ATOM 849 N N . LEU A 1 113 ? 32.381 28.237 217.794 1.00 37.49 113 LEU A N 1
ATOM 850 C CA . LEU A 1 113 ? 31.750 27.043 218.359 1.00 40.96 113 LEU A CA 1
ATOM 851 C C . LEU A 1 113 ? 30.932 26.243 217.338 1.00 44.93 113 LEU A C 1
ATOM 852 O O . LEU A 1 113 ? 30.500 25.155 217.647 1.00 51.46 113 LEU A O 1
ATOM 857 N N . ASP A 1 114 ? 30.691 26.794 216.138 1.00 41.39 114 ASP A N 1
ATOM 858 C CA . ASP A 1 114 ? 30.132 26.038 215.017 1.00 37.31 114 ASP A CA 1
ATOM 859 C C . ASP A 1 114 ? 31.206 25.732 213.980 1.00 40.01 114 ASP A C 1
ATOM 860 O O . ASP A 1 114 ? 30.884 25.376 212.842 1.00 40.16 114 ASP A O 1
ATOM 865 N N . GLY A 1 115 ? 32.482 25.870 214.348 1.00 38.59 115 GLY A N 1
ATOM 866 C CA . GLY A 1 115 ? 33.578 25.717 213.388 1.00 35.13 115 GLY A CA 1
ATOM 867 C C . GLY A 1 115 ? 33.557 26.684 212.221 1.00 33.42 115 GLY A C 1
ATOM 868 O O . GLY A 1 115 ? 34.016 26.314 211.138 1.00 32.24 115 GLY A O 1
ATOM 869 N N . LEU A 1 116 ? 33.057 27.920 212.402 1.00 35.62 116 LEU A N 1
ATOM 870 C CA . LEU A 1 116 ? 33.104 28.918 211.329 1.00 28.87 116 LEU A CA 1
ATOM 871 C C . LEU A 1 116 ? 34.067 29.990 211.776 1.00 26.59 116 LEU A C 1
ATOM 872 O O . LEU A 1 116 ? 33.693 30.981 212.428 1.00 27.44 116 LEU A O 1
ATOM 877 N N . GLY A 1 117 ? 35.339 29.787 211.437 1.00 22.75 117 GLY A N 1
ATOM 878 C CA . GLY A 1 117 ? 36.402 30.762 211.627 1.00 21.10 117 GLY A CA 1
ATOM 879 C C . GLY A 1 117 ? 36.692 31.531 210.356 1.00 19.01 117 GLY A C 1
ATOM 880 O O . GLY A 1 117 ? 35.909 31.472 209.404 1.00 16.53 117 GLY A O 1
ATOM 881 N N . PRO A 1 118 ? 37.806 32.274 210.338 1.00 19.29 118 PRO A N 1
ATOM 882 C CA . PRO A 1 118 ? 38.160 33.150 209.234 1.00 18.73 118 PRO A CA 1
ATOM 883 C C . PRO A 1 118 ? 38.134 32.475 207.840 1.00 19.63 118 PRO A C 1
ATOM 884 O O . PRO A 1 118 ? 37.605 33.078 206.914 1.00 17.34 118 PRO A O 1
ATOM 888 N N . GLU A 1 119 ? 38.684 31.264 207.705 1.00 21.62 119 GLU A N 1
ATOM 889 C CA . GLU A 1 119 ? 38.712 30.573 206.404 1.00 21.93 119 GLU A CA 1
ATOM 890 C C . GLU A 1 119 ? 37.319 30.172 205.949 1.00 20.85 119 GLU A C 1
ATOM 891 O O . GLU A 1 119 ? 37.005 30.292 204.782 1.00 19.11 119 GLU A O 1
ATOM 897 N N . ALA A 1 120 ? 36.495 29.674 206.871 1.00 21.67 120 ALA A N 1
ATOM 898 C CA . ALA A 1 120 ? 35.126 29.274 206.534 1.00 23.26 120 ALA A CA 1
ATOM 899 C C . ALA A 1 120 ? 34.243 30.430 206.015 1.00 24.85 120 ALA A C 1
ATOM 900 O O . ALA A 1 120 ? 33.414 30.220 205.131 1.00 29.29 120 ALA A O 1
ATOM 902 N N . ILE A 1 121 ? 34.416 31.636 206.547 1.00 21.85 121 ILE A N 1
ATOM 903 C CA . ILE A 1 121 ? 33.537 32.771 206.151 1.00 21.00 121 ILE A CA 1
ATOM 904 C C . ILE A 1 121 ? 34.049 33.584 204.969 1.00 20.25 121 ILE A C 1
ATOM 905 O O . ILE A 1 121 ? 33.335 34.439 204.453 1.00 21.23 121 ILE A O 1
ATOM 910 N N . GLY A 1 122 ? 35.284 33.327 204.556 1.00 20.75 122 GLY A N 1
ATOM 911 C CA . GLY A 1 122 ? 35.846 33.927 203.360 1.00 20.19 122 GLY A CA 1
ATOM 912 C C . GLY A 1 122 ? 36.861 35.022 203.558 1.00 20.94 122 GLY A C 1
ATOM 913 O O . GLY A 1 122 ? 37.126 35.740 202.619 1.00 19.08 122 GLY A O 1
ATOM 914 N N . ILE A 1 123 ? 37.454 35.141 204.750 1.00 19.49 123 ILE A N 1
ATOM 915 C CA . ILE A 1 123 ? 38.466 36.157 205.003 1.00 20.09 123 ILE A CA 1
ATOM 916 C C . ILE A 1 123 ? 39.635 36.111 204.026 1.00 19.58 123 ILE A C 1
ATOM 917 O O . ILE A 1 123 ? 40.047 37.149 203.548 1.00 20.08 123 ILE A O 1
ATOM 922 N N . PRO A 1 124 ? 40.195 34.925 203.738 1.00 19.68 124 PRO A N 1
ATOM 923 C CA . PRO A 1 124 ? 41.273 34.888 202.721 1.00 22.09 124 PRO A CA 1
ATOM 924 C C . PRO A 1 124 ? 40.867 35.456 201.338 1.00 19.77 124 PRO A C 1
ATOM 925 O O . PRO A 1 124 ? 41.646 36.156 200.708 1.00 20.31 124 PRO A O 1
ATOM 929 N N . GLU A 1 125 ? 39.652 35.167 200.908 1.00 20.11 125 GLU A N 1
ATOM 930 C CA . GLU A 1 125 ? 39.114 35.713 199.655 1.00 22.56 125 GLU A CA 1
ATOM 931 C C . GLU A 1 125 ? 38.913 37.227 199.763 1.00 20.72 125 GLU A C 1
ATOM 932 O O . GLU A 1 125 ? 39.217 37.947 198.812 1.00 20.03 125 GLU A O 1
ATOM 938 N N . LEU A 1 126 ? 38.459 37.724 200.922 1.00 19.02 126 LEU A N 1
ATOM 939 C CA . LEU A 1 126 ? 38.388 39.185 201.144 1.00 17.84 126 LEU A CA 1
ATOM 940 C C . LEU A 1 126 ? 39.773 39.842 201.000 1.00 20.46 126 LEU A C 1
ATOM 941 O O . LEU A 1 126 ? 39.915 40.903 200.399 1.00 18.91 126 LEU A O 1
ATOM 946 N N . GLU A 1 127 ? 40.788 39.207 201.583 1.00 20.80 127 GLU A N 1
ATOM 947 C CA . GLU A 1 127 ? 42.156 39.702 201.497 1.00 22.50 127 GLU A CA 1
ATOM 948 C C . GLU A 1 127 ? 42.664 39.706 200.059 1.00 20.91 127 GLU A C 1
ATOM 949 O O . GLU A 1 127 ? 43.323 40.640 199.661 1.00 20.08 127 GLU A O 1
ATOM 955 N N . ALA A 1 128 ? 42.349 38.677 199.295 1.00 21.64 128 ALA A N 1
ATOM 956 C CA . ALA A 1 128 ? 42.684 38.642 197.862 1.00 24.35 128 ALA A CA 1
ATOM 957 C C . ALA A 1 128 ? 41.949 39.734 197.088 1.00 25.62 128 ALA A C 1
ATOM 958 O O . ALA A 1 128 ? 42.553 40.385 196.228 1.00 28.25 128 ALA A O 1
ATOM 960 N N . ARG A 1 129 ? 40.669 39.956 197.391 1.00 26.43 129 ARG A N 1
ATOM 961 C CA . ARG A 1 129 ? 39.910 41.042 196.755 1.00 24.38 129 ARG A CA 1
ATOM 962 C C . ARG A 1 129 ? 40.582 42.401 196.964 1.00 24.49 129 ARG A C 1
ATOM 963 O O . ARG A 1 129 ? 40.691 43.228 196.049 1.00 23.28 129 ARG A O 1
ATOM 971 N N . ILE A 1 130 ? 41.012 42.634 198.187 1.00 24.27 130 ILE A N 1
ATOM 972 C CA . ILE A 1 130 ? 41.702 43.867 198.529 1.00 27.07 130 ILE A CA 1
ATOM 973 C C . ILE A 1 130 ? 43.054 43.979 197.819 1.00 29.12 130 ILE A C 1
ATOM 974 O O . ILE A 1 130 ? 43.338 45.019 197.229 1.00 34.62 130 ILE A O 1
ATOM 979 N N . ARG A 1 131 ? 43.855 42.915 197.853 1.00 29.91 131 ARG A N 1
ATOM 980 C CA . ARG A 1 131 ? 45.140 42.848 197.136 1.00 32.57 131 ARG A CA 1
ATOM 981 C C . ARG A 1 131 ? 44.975 43.143 195.645 1.00 32.81 131 ARG A C 1
ATOM 982 O O . ARG A 1 131 ? 45.766 43.868 195.088 1.00 33.22 131 ARG A O 1
ATOM 990 N N . ASP A 1 132 ? 43.959 42.557 195.012 1.00 33.95 132 ASP A N 1
ATOM 991 C CA . ASP A 1 132 ? 43.751 42.678 193.560 1.00 36.30 132 ASP A CA 1
ATOM 992 C C . ASP A 1 132 ? 43.051 43.983 193.126 1.00 34.23 132 ASP A C 1
ATOM 993 O O . ASP A 1 132 ? 42.964 44.245 191.938 1.00 38.31 132 ASP A O 1
ATOM 998 N N . GLY A 1 133 ? 42.539 44.774 194.071 1.00 36.36 133 GLY A N 1
ATOM 999 C CA . GLY A 1 133 ? 41.860 46.051 193.776 1.00 33.78 133 GLY A CA 1
ATOM 1000 C C . GLY A 1 133 ? 42.686 47.257 194.175 1.00 33.79 133 GLY A C 1
ATOM 1001 O O . GLY A 1 133 ? 43.867 47.128 194.485 1.00 38.37 133 GLY A O 1
ATOM 1002 N N . ALA A 1 134 ? 42.044 48.426 194.185 1.00 31.35 134 ALA A N 1
ATOM 1003 C CA . ALA A 1 134 ? 42.707 49.687 194.516 1.00 32.61 134 ALA A CA 1
ATOM 1004 C C . ALA A 1 134 ? 41.733 50.519 195.343 1.00 31.75 134 ALA A C 1
ATOM 1005 O O . ALA A 1 134 ? 41.345 51.631 194.971 1.00 33.02 134 ALA A O 1
ATOM 1007 N N . PHE A 1 135 ? 41.324 49.948 196.470 1.00 28.39 135 PHE A N 1
ATOM 1008 C CA . PHE A 1 135 ? 40.302 50.546 197.304 1.00 25.99 135 PHE A CA 1
ATOM 1009 C C . PHE A 1 135 ? 40.924 51.610 198.201 1.00 24.00 135 PHE A C 1
ATOM 1010 O O . PHE A 1 135 ? 42.050 51.451 198.627 1.00 23.59 135 PHE A O 1
ATOM 1018 N N . SER A 1 136 ? 40.203 52.708 198.441 1.00 23.03 136 SER A N 1
ATOM 1019 C CA . SER A 1 136 ? 40.603 53.667 199.461 1.00 25.87 136 SER A CA 1
ATOM 1020 C C . SER A 1 136 ? 39.758 53.509 200.732 1.00 23.15 136 SER A C 1
ATOM 1021 O O . SER A 1 136 ? 40.219 53.877 201.791 1.00 22.61 136 SER A O 1
ATOM 1024 N N . GLU A 1 137 ? 38.534 52.966 200.642 1.00 21.75 137 GLU A N 1
ATOM 1025 C CA . GLU A 1 137 ? 37.681 52.765 201.832 1.00 19.77 137 GLU A CA 1
ATOM 1026 C C . GLU A 1 137 ? 37.043 51.369 201.861 1.00 18.86 137 GLU A C 1
ATOM 1027 O O . GLU A 1 137 ? 36.531 50.896 200.852 1.00 19.21 137 GLU A O 1
ATOM 1033 N N . VAL A 1 138 ? 37.073 50.726 203.020 1.00 17.61 138 VAL A N 1
ATOM 1034 C CA . VAL A 1 138 ? 36.385 49.474 203.243 1.00 16.05 138 VAL A CA 1
ATOM 1035 C C . VAL A 1 138 ? 35.305 49.765 204.279 1.00 16.61 138 VAL A C 1
ATOM 1036 O O . VAL A 1 138 ? 35.616 50.151 205.425 1.00 16.45 138 VAL A O 1
ATOM 1040 N N . ILE A 1 139 ? 34.043 49.572 203.870 1.00 16.20 139 ILE A N 1
ATOM 1041 C CA . ILE A 1 139 ? 32.882 49.808 204.710 1.00 15.50 139 ILE A CA 1
ATOM 1042 C C . ILE A 1 139 ? 32.452 48.474 205.286 1.00 17.11 139 ILE A C 1
ATOM 1043 O O . ILE A 1 139 ? 32.084 47.554 204.546 1.00 16.59 139 ILE A O 1
ATOM 1048 N N . LEU A 1 140 ? 32.493 48.355 206.603 1.00 15.65 140 LEU A N 1
ATOM 1049 C CA . LEU A 1 140 ? 32.047 47.147 207.273 1.00 15.48 140 LEU A CA 1
ATOM 1050 C C . LEU A 1 140 ? 30.545 47.232 207.520 1.00 16.53 140 LEU A C 1
ATOM 1051 O O . LEU A 1 140 ? 30.069 48.011 208.346 1.00 16.78 140 LEU A O 1
ATOM 1056 N N . ALA A 1 141 ? 29.803 46.436 206.748 1.00 15.76 141 ALA A N 1
ATOM 1057 C CA . ALA A 1 141 ? 28.355 46.374 206.802 1.00 15.59 141 ALA A CA 1
ATOM 1058 C C . ALA A 1 141 ? 27.869 44.968 207.152 1.00 14.81 141 ALA A C 1
ATOM 1059 O O . ALA A 1 141 ? 26.849 44.496 206.618 1.00 13.87 141 ALA A O 1
ATOM 1061 N N . THR A 1 142 ? 28.613 44.273 208.015 1.00 16.33 142 THR A N 1
ATOM 1062 C CA . THR A 1 142 ? 28.058 43.098 208.709 1.00 16.59 142 THR A CA 1
ATOM 1063 C C . THR A 1 142 ? 26.843 43.560 209.534 1.00 16.96 142 THR A C 1
ATOM 1064 O O . THR A 1 142 ? 26.678 44.763 209.829 1.00 16.54 142 THR A O 1
ATOM 1068 N N . ASN A 1 143 ? 25.995 42.608 209.905 1.00 16.02 143 ASN A N 1
ATOM 1069 C CA . ASN A 1 143 ? 24.809 42.933 210.692 1.00 15.22 143 ASN A CA 1
ATOM 1070 C C . ASN A 1 143 ? 25.197 43.407 212.076 1.00 16.02 143 ASN A C 1
ATOM 1071 O O . ASN A 1 143 ? 26.219 42.969 212.625 1.00 12.39 143 ASN A O 1
ATOM 1076 N N . PRO A 1 144 ? 24.401 44.313 212.670 1.00 17.66 144 PRO A N 1
ATOM 1077 C CA . PRO A 1 144 ? 24.746 44.791 214.022 1.00 20.30 144 PRO A CA 1
ATOM 1078 C C . PRO A 1 144 ? 24.252 43.823 215.089 1.00 19.84 144 PRO A C 1
ATOM 1079 O O . PRO A 1 144 ? 23.430 44.163 215.912 1.00 27.49 144 PRO A O 1
ATOM 1083 N N . THR A 1 145 ? 24.805 42.625 215.062 1.00 20.16 145 THR A N 1
ATOM 1084 C CA . THR A 1 145 ? 24.510 41.576 216.003 1.00 19.04 145 THR A CA 1
ATOM 1085 C C . THR A 1 145 ? 25.804 41.353 216.752 1.00 21.86 145 THR A C 1
ATOM 1086 O O . THR A 1 145 ? 26.838 41.925 216.370 1.00 18.11 145 THR A O 1
ATOM 1090 N N . VAL A 1 146 ? 25.741 40.561 217.817 1.00 20.29 146 VAL A N 1
ATOM 1091 C CA . VAL A 1 146 ? 26.926 40.259 218.592 1.00 23.20 146 VAL A CA 1
ATOM 1092 C C . VAL A 1 146 ? 28.018 39.675 217.675 1.00 19.97 146 VAL A C 1
ATOM 1093 O O . VAL A 1 146 ? 29.169 40.166 217.647 1.00 18.29 146 VAL A O 1
ATOM 1097 N N . GLU A 1 147 ? 27.611 38.675 216.895 1.00 19.93 147 GLU A N 1
ATOM 1098 C CA . GLU A 1 147 ? 28.543 37.973 216.000 1.00 23.49 147 GLU A CA 1
ATOM 1099 C C . GLU A 1 147 ? 28.939 38.836 214.779 1.00 20.89 147 GLU A C 1
ATOM 1100 O O . GLU A 1 147 ? 30.100 38.779 214.341 1.00 18.12 147 GLU A O 1
ATOM 1106 N N . GLY A 1 148 ? 28.018 39.647 214.266 1.00 18.71 148 GLY A N 1
ATOM 1107 C CA . GLY A 1 148 ? 28.361 40.557 213.162 1.00 17.03 148 GLY A CA 1
ATOM 1108 C C . GLY A 1 148 ? 29.373 41.608 213.545 1.00 15.08 148 GLY A C 1
ATOM 1109 O O . GLY A 1 148 ? 30.253 41.948 212.743 1.00 13.91 148 GLY A O 1
ATOM 1110 N N . GLU A 1 149 ? 29.249 42.118 214.778 1.00 15.96 149 GLU A N 1
ATOM 1111 C CA . GLU A 1 149 ? 30.169 43.113 215.329 1.00 15.67 149 GLU A CA 1
ATOM 1112 C C . GLU A 1 149 ? 31.534 42.490 215.556 1.00 14.57 149 GLU A C 1
ATOM 1113 O O . GLU A 1 149 ? 32.553 43.104 215.237 1.00 14.29 149 GLU A O 1
ATOM 1119 N N . ALA A 1 150 ? 31.553 41.287 216.130 1.00 14.13 150 ALA A N 1
ATOM 1120 C CA . ALA A 1 150 ? 32.802 40.576 216.311 1.00 14.38 150 ALA A CA 1
ATOM 1121 C C . ALA A 1 150 ? 33.509 40.325 214.954 1.00 13.89 150 ALA A C 1
ATOM 1122 O O . ALA A 1 150 ? 34.716 40.471 214.841 1.00 16.85 150 ALA A O 1
ATOM 1124 N N . THR A 1 151 ? 32.753 39.996 213.923 1.00 13.23 151 THR A N 1
ATOM 1125 C CA . THR A 1 151 ? 33.304 39.837 212.597 1.00 12.97 151 THR A CA 1
ATOM 1126 C C . THR A 1 151 ? 33.867 41.151 212.039 1.00 13.13 151 THR A C 1
ATOM 1127 O O . THR A 1 151 ? 34.975 41.161 211.461 1.00 12.00 151 THR A O 1
ATOM 1131 N N . ALA A 1 152 ? 33.137 42.258 212.219 1.00 11.78 152 ALA A N 1
ATOM 1132 C CA . ALA A 1 152 ? 33.644 43.573 211.777 1.00 12.91 152 ALA A CA 1
ATOM 1133 C C . ALA A 1 152 ? 34.963 43.942 212.441 1.00 13.12 152 ALA A C 1
ATOM 1134 O O . ALA A 1 152 ? 35.874 44.417 211.784 1.00 13.00 152 ALA A O 1
ATOM 1136 N N . HIS A 1 153 ? 35.038 43.736 213.752 1.00 15.07 153 HIS A N 1
ATOM 1137 C CA . HIS A 1 153 ? 36.242 43.974 214.507 1.00 15.23 153 HIS A CA 1
ATOM 1138 C C . HIS A 1 153 ? 37.396 43.086 214.085 1.00 15.68 153 HIS A C 1
ATOM 1139 O O . HIS A 1 153 ? 38.535 43.540 214.061 1.00 15.57 153 HIS A O 1
ATOM 1146 N N . TYR A 1 154 ? 37.118 41.830 213.746 1.00 16.02 154 TYR A N 1
ATOM 1147 C CA . TYR A 1 154 ? 38.171 40.934 213.287 1.00 17.53 154 TYR A CA 1
ATOM 1148 C C . TYR A 1 154 ? 38.754 41.485 211.967 1.00 18.39 154 TYR A C 1
ATOM 1149 O O . TYR A 1 154 ? 39.988 41.518 211.767 1.00 17.45 154 TYR A O 1
ATOM 1158 N N . ILE A 1 155 ? 37.864 41.929 211.088 1.00 15.26 155 ILE A N 1
ATOM 1159 C CA . ILE A 1 155 ? 38.289 42.455 209.802 1.00 15.95 155 ILE A CA 1
ATOM 1160 C C . ILE A 1 155 ? 39.025 43.798 209.994 1.00 17.04 155 ILE A C 1
ATOM 1161 O O . ILE A 1 155 ? 40.027 44.042 209.324 1.00 14.52 155 ILE A O 1
ATOM 1166 N N . ALA A 1 156 ? 38.559 44.638 210.920 1.00 14.97 156 ALA A N 1
ATOM 1167 C CA . ALA A 1 156 ? 39.208 45.926 211.141 1.00 18.14 156 ALA A CA 1
ATOM 1168 C C . ALA A 1 156 ? 40.642 45.750 211.633 1.00 19.11 156 ALA A C 1
ATOM 1169 O O . ALA A 1 156 ? 41.529 46.461 211.156 1.00 21.27 156 ALA A O 1
ATOM 1171 N N . GLN A 1 157 ? 40.886 44.794 212.541 1.00 20.63 157 GLN A N 1
ATOM 1172 C CA . GLN A 1 157 ? 42.254 44.541 213.009 1.00 20.44 157 GLN A CA 1
ATOM 1173 C C . GLN A 1 157 ? 43.129 43.960 211.908 1.00 20.52 157 GLN A C 1
ATOM 1174 O O . GLN A 1 157 ? 44.290 44.249 211.831 1.00 21.06 157 GLN A O 1
ATOM 1180 N N . LEU A 1 158 ? 42.556 43.097 211.093 1.00 20.62 158 LEU A N 1
ATOM 1181 C CA . LEU A 1 158 ? 43.267 42.502 209.970 1.00 24.25 158 LEU A CA 1
ATOM 1182 C C . LEU A 1 158 ? 43.741 43.584 208.988 1.00 22.73 158 LEU A C 1
ATOM 1183 O O . LEU A 1 158 ? 44.854 43.505 208.483 1.00 22.08 158 LEU A O 1
ATOM 1188 N N . LEU A 1 159 ? 42.894 44.578 208.735 1.00 20.64 159 LEU A N 1
ATOM 1189 C CA . LEU A 1 159 ? 43.159 45.601 207.719 1.00 24.45 159 LEU A CA 1
ATOM 1190 C C . LEU A 1 159 ? 43.835 46.885 208.212 1.00 25.59 159 LEU A C 1
ATOM 1191 O O . LEU A 1 159 ? 44.104 47.777 207.402 1.00 26.68 159 LEU A O 1
ATOM 1196 N N . ALA A 1 160 ? 44.135 46.969 209.510 1.00 26.00 160 ALA A N 1
ATOM 1197 C CA . ALA A 1 160 ? 44.734 48.175 210.076 1.00 28.07 160 ALA A CA 1
ATOM 1198 C C . ALA A 1 160 ? 46.141 48.397 209.532 1.00 27.87 160 ALA A C 1
ATOM 1199 O O . ALA A 1 160 ? 46.835 47.444 209.161 1.00 26.80 160 ALA A O 1
ATOM 1201 N N . GLY A 1 161 ? 46.543 49.659 209.463 1.00 28.50 161 GLY A N 1
ATOM 1202 C CA . GLY A 1 161 ? 47.880 50.021 209.010 1.00 30.08 161 GLY A CA 1
ATOM 1203 C C . GLY A 1 161 ? 48.150 49.756 207.544 1.00 33.62 161 GLY A C 1
ATOM 1204 O O . GLY A 1 161 ? 49.303 49.512 207.175 1.00 36.18 161 GLY A O 1
ATOM 1205 N N . ARG A 1 162 ? 47.111 49.767 206.704 1.00 31.58 162 ARG A N 1
ATOM 1206 C CA . ARG A 1 162 ? 47.315 49.635 205.249 1.00 36.56 162 ARG A CA 1
ATOM 1207 C C . ARG A 1 162 ? 46.975 50.923 204.474 1.00 35.40 162 ARG A C 1
ATOM 1208 O O . ARG A 1 162 ? 46.851 50.901 203.265 1.00 44.49 162 ARG A O 1
ATOM 1216 N N . GLY A 1 163 ? 46.823 52.038 205.177 1.00 34.74 163 GLY A N 1
ATOM 1217 C CA . GLY A 1 163 ? 46.392 53.277 204.553 1.00 41.06 163 GLY A CA 1
ATOM 1218 C C . GLY A 1 163 ? 44.950 53.298 204.050 1.00 40.85 163 GLY A C 1
ATOM 1219 O O . GLY A 1 163 ? 44.581 54.169 203.282 1.00 45.55 163 GLY A O 1
ATOM 1220 N N . LEU A 1 164 ? 44.134 52.336 204.478 1.00 39.95 164 LEU A N 1
ATOM 1221 C CA . LEU A 1 164 ? 42.730 52.301 204.130 1.00 33.12 164 LEU A CA 1
ATOM 1222 C C . LEU A 1 164 ? 41.923 53.087 205.152 1.00 31.76 164 LEU A C 1
ATOM 1223 O O . LEU A 1 164 ? 42.246 53.083 206.330 1.00 34.80 164 LEU A O 1
ATOM 1228 N N . THR A 1 165 ? 40.851 53.731 204.697 1.00 26.01 165 THR A N 1
ATOM 1229 C CA . THR A 1 165 ? 39.814 54.193 205.599 1.00 25.96 165 THR A CA 1
ATOM 1230 C C . THR A 1 165 ? 38.901 53.016 205.931 1.00 23.12 165 THR A C 1
ATOM 1231 O O . THR A 1 165 ? 38.414 52.334 205.019 1.00 22.45 165 THR A O 1
ATOM 1235 N N . LEU A 1 166 ? 38.688 52.769 207.214 1.00 22.17 166 LEU A N 1
ATOM 1236 C CA . LEU A 1 166 ? 37.896 51.619 207.658 1.00 23.31 166 LEU A CA 1
ATOM 1237 C C . LEU A 1 166 ? 36.729 52.192 208.401 1.00 24.00 166 LEU A C 1
ATOM 1238 O O . LEU A 1 166 ? 36.916 52.834 209.440 1.00 25.00 166 LEU A O 1
ATOM 1243 N N . SER A 1 167 ? 35.517 51.962 207.894 1.00 19.89 167 SER A N 1
ATOM 1244 C CA . SER A 1 167 ? 34.306 52.538 208.471 1.00 18.06 167 SER A CA 1
ATOM 1245 C C . SER A 1 167 ? 33.291 51.436 208.766 1.00 18.16 167 SER A C 1
ATOM 1246 O O . SER A 1 167 ? 33.451 50.297 208.328 1.00 17.44 167 SER A O 1
ATOM 1249 N N . ARG A 1 168 ? 32.309 51.778 209.585 1.00 17.08 168 ARG A N 1
ATOM 1250 C CA . ARG A 1 168 ? 31.274 50.880 210.092 1.00 17.60 168 ARG A CA 1
ATOM 1251 C C . ARG A 1 168 ? 29.953 51.627 209.956 1.00 19.82 168 ARG A C 1
ATOM 1252 O O . ARG A 1 168 ? 29.854 52.799 210.350 1.00 18.32 168 ARG A O 1
ATOM 1260 N N . ILE A 1 169 ? 28.948 50.949 209.396 1.00 20.73 169 ILE A N 1
ATOM 1261 C CA . ILE A 1 169 ? 27.612 51.528 209.277 1.00 23.42 169 ILE A CA 1
ATOM 1262 C C . ILE A 1 169 ? 27.085 51.901 210.656 1.00 21.04 169 ILE A C 1
ATOM 1263 O O . ILE A 1 169 ? 27.364 51.200 211.658 1.00 18.57 169 ILE A O 1
ATOM 1268 N N . ALA A 1 170 ? 26.318 52.992 210.693 1.00 18.22 170 ALA A N 1
ATOM 1269 C CA . ALA A 1 170 ? 25.777 53.488 211.934 1.00 18.54 170 ALA A CA 1
ATOM 1270 C C . ALA A 1 170 ? 24.710 52.518 212.469 1.00 16.42 170 ALA A C 1
ATOM 1271 O O . ALA A 1 170 ? 23.856 52.029 211.730 1.00 14.92 170 ALA A O 1
ATOM 1273 N N . HIS A 1 171 ? 24.771 52.272 213.776 1.00 16.71 171 HIS A N 1
ATOM 1274 C CA . HIS A 1 171 ? 23.836 51.406 214.444 1.00 16.96 171 HIS A CA 1
ATOM 1275 C C . HIS A 1 171 ? 23.648 51.829 215.900 1.00 18.41 171 HIS A C 1
ATOM 1276 O O . HIS A 1 171 ? 24.519 52.469 216.502 1.00 16.76 171 HIS A O 1
ATOM 1283 N N . GLY A 1 172 ? 22.488 51.490 216.460 1.00 19.00 172 GLY A N 1
ATOM 1284 C CA . GLY A 1 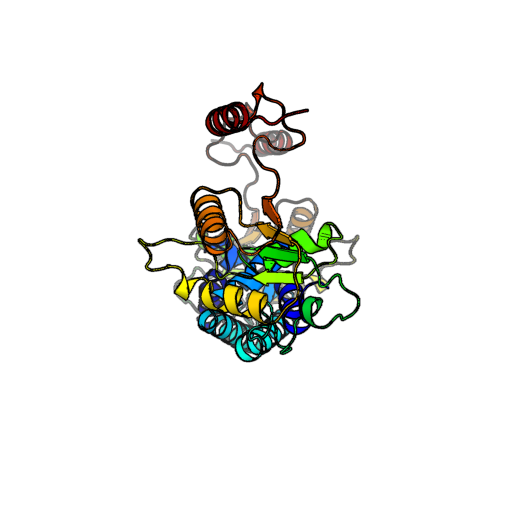172 ? 22.221 51.723 217.871 1.00 17.76 172 GLY A CA 1
ATOM 1285 C C . GLY A 1 172 ? 20.735 51.760 218.057 1.00 18.70 172 GLY A C 1
ATOM 1286 O O . GLY A 1 172 ? 20.051 50.809 217.689 1.00 18.96 172 GLY A O 1
ATOM 1287 N N . VAL A 1 173 ? 20.231 52.906 218.510 1.00 18.26 173 VAL A N 1
ATOM 1288 C CA . VAL A 1 173 ? 18.781 53.136 218.513 1.00 19.63 173 VAL A CA 1
ATOM 1289 C C . VAL A 1 173 ? 18.320 53.233 217.054 1.00 19.42 173 VAL A C 1
ATOM 1290 O O . VAL A 1 173 ? 18.971 53.916 216.255 1.00 18.51 173 VAL A O 1
ATOM 1294 N N . PRO A 1 174 ? 17.222 52.540 216.697 1.00 19.87 174 PRO A N 1
ATOM 1295 C CA . PRO A 1 174 ? 16.782 52.626 215.299 1.00 20.41 174 PRO A CA 1
ATOM 1296 C C . PRO A 1 174 ? 16.228 54.006 214.975 1.00 21.33 174 PRO A C 1
ATOM 1297 O O . PRO A 1 174 ? 15.687 54.679 215.871 1.00 19.51 174 PRO A O 1
ATOM 1301 N N . LEU A 1 175 ? 16.348 54.429 213.712 1.00 22.75 175 LEU A N 1
ATOM 1302 C CA . LEU A 1 175 ? 15.729 55.682 213.236 1.00 23.41 175 LEU A CA 1
ATOM 1303 C C . LEU A 1 175 ? 14.225 55.588 213.262 1.00 22.37 175 LEU A C 1
ATOM 1304 O O . LEU A 1 175 ? 13.672 54.519 213.047 1.00 21.66 175 LEU A O 1
ATOM 1309 N N . GLY A 1 176 ? 13.557 56.702 213.580 1.00 22.27 176 GLY A N 1
ATOM 1310 C CA . GLY A 1 176 ? 12.140 56.694 213.919 1.00 23.57 176 GLY A CA 1
ATOM 1311 C C . GLY A 1 176 ? 11.810 56.261 215.346 1.00 24.27 176 GLY A C 1
ATOM 1312 O O . GLY A 1 176 ? 10.706 56.394 215.772 1.00 26.47 176 GLY A O 1
ATOM 1313 N N . GLY A 1 177 ? 12.776 55.707 216.070 1.00 26.22 177 GLY A N 1
ATOM 1314 C CA . GLY A 1 177 ? 12.535 55.183 217.406 1.00 30.44 177 GLY A CA 1
ATOM 1315 C C . GLY A 1 177 ? 12.263 56.265 218.434 1.00 30.78 177 GLY A C 1
ATOM 1316 O O . GLY A 1 177 ? 12.692 57.406 218.271 1.00 29.17 177 GLY A O 1
ATOM 1317 N N . GLU A 1 178 ? 11.453 55.927 219.426 1.00 34.10 178 GLU A N 1
ATOM 1318 C CA . GLU A 1 178 ? 11.264 56.779 220.595 1.00 33.29 178 GLU A CA 1
ATOM 1319 C C . GLU A 1 178 ? 12.003 56.049 221.712 1.00 29.85 178 GLU A C 1
ATOM 1320 O O . GLU A 1 178 ? 11.901 54.829 221.831 1.00 25.72 178 GLU A O 1
ATOM 1326 N N . LEU A 1 179 ? 12.770 56.783 222.508 1.00 29.42 179 LEU A N 1
ATOM 1327 C CA . LEU A 1 179 ? 13.630 56.158 223.512 1.00 28.91 179 LEU A CA 1
ATOM 1328 C C . LEU A 1 179 ? 12.833 55.323 224.508 1.00 28.63 179 LEU A C 1
ATOM 1329 O O . LEU A 1 179 ? 13.268 54.237 224.867 1.00 27.46 179 LEU A O 1
ATOM 1334 N N . GLU A 1 180 ? 11.661 55.813 224.897 1.00 29.90 180 GLU A N 1
ATOM 1335 C CA . GLU A 1 180 ? 10.733 55.081 225.765 1.00 34.83 180 GLU A CA 1
ATOM 1336 C C . GLU A 1 180 ? 10.339 53.671 225.274 1.00 33.39 180 GLU A C 1
ATOM 1337 O O . GLU A 1 180 ? 9.909 52.861 226.084 1.00 36.06 180 GLU A O 1
ATOM 1343 N N . LEU A 1 181 ? 10.449 53.401 223.973 1.00 30.10 181 LEU A N 1
ATOM 1344 C CA . LEU A 1 181 ? 10.017 52.132 223.383 1.00 30.42 181 LEU A CA 1
ATOM 1345 C C . LEU A 1 181 ? 11.154 51.191 223.031 1.00 29.15 181 LEU A C 1
ATOM 1346 O O . LEU A 1 181 ? 10.893 50.059 222.667 1.00 28.95 181 LEU A O 1
ATOM 1351 N N . VAL A 1 182 ? 12.399 51.646 223.091 1.00 29.88 182 VAL A N 1
ATOM 1352 C CA . VAL A 1 182 ? 13.488 50.787 222.654 1.00 28.69 182 VAL A CA 1
ATOM 1353 C C . VAL A 1 182 ? 13.865 49.862 223.800 1.00 27.37 182 VAL A C 1
ATOM 1354 O O . VAL A 1 182 ? 13.722 50.218 224.946 1.00 22.99 182 VAL A O 1
ATOM 1358 N N . ASP A 1 183 ? 14.338 48.665 223.510 1.00 29.91 183 ASP A N 1
ATOM 1359 C CA . ASP A 1 183 ? 14.756 47.834 224.639 1.00 35.14 183 ASP A CA 1
ATOM 1360 C C . ASP A 1 183 ? 16.000 48.481 225.331 1.00 28.71 183 ASP A C 1
ATOM 1361 O O . ASP A 1 183 ? 16.865 49.120 224.711 1.00 26.05 183 ASP A O 1
ATOM 1366 N N . GLY A 1 184 ? 16.022 48.318 226.640 1.00 24.94 184 GLY A N 1
ATOM 1367 C CA . GLY A 1 184 ? 17.062 48.850 227.496 1.00 25.20 184 GLY A CA 1
ATOM 1368 C C . GLY A 1 184 ? 18.493 48.534 227.129 1.00 24.75 184 GLY A C 1
ATOM 1369 O O . GLY A 1 184 ? 19.353 49.400 227.246 1.00 25.68 184 GLY A O 1
ATOM 1370 N N . GLY A 1 185 ? 18.758 47.317 226.661 1.00 24.88 185 GLY A N 1
ATOM 1371 C CA . GLY A 1 185 ? 20.111 46.931 226.229 1.00 23.27 185 GLY A CA 1
ATOM 1372 C C . GLY A 1 185 ? 20.600 47.737 225.035 1.00 22.63 185 GLY A C 1
ATOM 1373 O O . GLY A 1 185 ? 21.774 48.187 225.000 1.00 23.50 185 GLY A O 1
ATOM 1374 N N . THR A 1 186 ? 19.695 47.939 224.072 1.00 20.18 186 THR A N 1
ATOM 1375 C CA . THR A 1 186 ? 20.009 48.764 222.929 1.00 19.66 186 THR A CA 1
ATOM 1376 C C . THR A 1 186 ? 20.323 50.211 223.367 1.00 20.11 186 THR A C 1
ATOM 1377 O O . THR A 1 186 ? 21.304 50.830 222.919 1.00 17.27 186 THR A O 1
ATOM 1381 N N . LEU A 1 187 ? 19.489 50.734 224.264 1.00 21.67 187 LEU A N 1
ATOM 1382 C CA . LEU A 1 187 ? 19.676 52.087 224.769 1.00 20.49 187 LEU A CA 1
ATOM 1383 C C . LEU A 1 187 ? 21.008 52.263 225.513 1.00 19.00 187 LEU A C 1
ATOM 1384 O O . LEU A 1 187 ? 21.694 53.270 225.348 1.00 16.47 187 LEU A O 1
ATOM 1389 N N . ALA A 1 188 ? 21.362 51.280 226.327 1.00 19.24 188 ALA A N 1
ATOM 1390 C CA . ALA A 1 188 ? 22.608 51.331 227.088 1.00 20.14 188 ALA A CA 1
ATOM 1391 C C . ALA A 1 188 ? 23.801 51.336 226.139 1.00 19.30 188 ALA A C 1
ATOM 1392 O O . ALA A 1 188 ? 24.724 52.153 226.295 1.00 20.67 188 ALA A O 1
ATOM 1394 N N . HIS A 1 189 ? 23.728 50.500 225.117 1.00 20.44 189 HIS A N 1
ATOM 1395 C CA . HIS A 1 189 ? 24.761 50.450 224.081 1.00 21.90 189 HIS A CA 1
ATOM 1396 C C . HIS A 1 189 ? 24.878 51.794 223.318 1.00 20.56 189 HIS A C 1
ATOM 1397 O O . HIS A 1 189 ? 25.984 52.332 223.135 1.00 17.48 189 HIS A O 1
ATOM 1404 N N . ALA A 1 190 ? 23.733 52.332 222.914 1.00 19.54 190 ALA A N 1
ATOM 1405 C CA . ALA A 1 190 ? 23.708 53.599 222.185 1.00 19.48 190 ALA A CA 1
ATOM 1406 C C . ALA A 1 190 ? 24.232 54.767 222.990 1.00 18.80 190 ALA A C 1
ATOM 1407 O O . ALA A 1 190 ? 24.814 55.704 222.445 1.00 20.14 190 ALA A O 1
ATOM 1409 N N . LEU A 1 191 ? 23.997 54.728 224.288 1.00 20.26 191 LEU A N 1
ATOM 1410 C CA . LEU A 1 191 ? 24.464 55.750 225.192 1.00 20.72 191 LEU A CA 1
ATOM 1411 C C . LEU A 1 191 ? 25.969 55.668 225.368 1.00 19.35 191 LEU A C 1
ATOM 1412 O O . LEU A 1 191 ? 26.672 56.691 225.266 1.00 18.84 191 LEU A O 1
ATOM 1417 N N . ALA A 1 192 ? 26.459 54.462 225.657 1.00 19.53 192 ALA A N 1
ATOM 1418 C CA . ALA A 1 192 ? 27.895 54.223 225.805 1.00 20.57 192 ALA A CA 1
ATOM 1419 C C . ALA A 1 192 ? 28.649 54.477 224.489 1.00 19.41 192 ALA A C 1
ATOM 1420 O O . ALA A 1 192 ? 29.782 54.908 224.510 1.00 20.49 192 ALA A O 1
ATOM 1422 N N . GLY A 1 193 ? 27.997 54.244 223.359 1.00 18.75 193 GLY A N 1
ATOM 1423 C CA . GLY A 1 193 ? 28.591 54.490 222.056 1.00 19.40 193 GLY A CA 1
ATOM 1424 C C . GLY A 1 193 ? 28.207 55.816 221.439 1.00 19.89 193 GLY A C 1
ATOM 1425 O O . GLY A 1 193 ? 28.197 55.955 220.213 1.00 19.29 193 GLY A O 1
ATOM 1426 N N . ARG A 1 194 ? 27.814 56.786 222.268 1.00 20.14 194 ARG A N 1
ATOM 1427 C CA . ARG A 1 194 ? 27.502 58.113 221.763 1.00 21.97 194 ARG A CA 1
ATOM 1428 C C . ARG A 1 194 ? 28.698 58.760 221.063 1.00 21.98 194 ARG A C 1
ATOM 1429 O O . ARG A 1 194 ? 29.834 58.544 221.438 1.00 19.08 194 ARG A O 1
ATOM 1437 N N . ARG A 1 195 ? 28.394 59.586 220.075 1.00 22.44 195 ARG A N 1
ATOM 1438 C CA . ARG A 1 195 ? 29.351 60.194 219.160 1.00 27.69 195 ARG A CA 1
ATOM 1439 C C . ARG A 1 195 ? 29.271 61.722 219.216 1.00 26.35 195 ARG A C 1
ATOM 1440 O O . ARG A 1 195 ? 28.231 62.280 219.571 1.00 24.45 195 ARG A O 1
ATOM 1448 N N . PRO A 1 196 ? 30.341 62.422 218.789 1.00 32.15 196 PRO A N 1
ATOM 1449 C CA . PRO A 1 196 ? 30.269 63.877 218.617 1.00 31.04 196 PRO A CA 1
ATOM 1450 C C . PRO A 1 196 ? 29.180 64.346 217.651 1.00 31.09 196 PRO A C 1
ATOM 1451 O O . PRO A 1 196 ? 28.775 63.588 216.766 1.00 29.78 196 PRO A O 1
ATOM 1455 N N . ILE A 1 197 ? 28.658 65.546 217.910 1.00 35.82 197 ILE A N 1
ATOM 1456 C CA . ILE A 1 197 ? 27.651 66.181 217.060 1.00 38.55 197 ILE A CA 1
ATOM 1457 C C . ILE A 1 197 ? 27.981 67.664 216.892 1.00 38.61 197 ILE A C 1
ATOM 1458 O O . ILE A 1 197 ? 28.421 68.297 217.845 1.00 49.98 197 ILE A O 1
ATOM 1463 N N . MET B 1 1 ? 16.595 42.730 190.212 1.00 49.02 1 MET B N 1
ATOM 1464 C CA . MET B 1 1 ? 17.624 43.366 189.316 1.00 50.09 1 MET B CA 1
ATOM 1465 C C . MET B 1 1 ? 19.063 43.355 189.891 1.00 46.64 1 MET B C 1
ATOM 1466 O O . MET B 1 1 ? 20.037 43.230 189.137 1.00 43.05 1 MET B O 1
ATOM 1471 N N . SER B 1 2 ? 19.205 43.463 191.213 1.00 42.66 2 SER B N 1
ATOM 1472 C CA . SER B 1 2 ? 20.513 43.200 191.866 1.00 43.76 2 SER B CA 1
ATOM 1473 C C . SER B 1 2 ? 21.005 41.724 191.770 1.00 38.42 2 SER B C 1
ATOM 1474 O O . SER B 1 2 ? 22.202 41.456 191.905 1.00 38.22 2 SER B O 1
ATOM 1477 N N . PHE B 1 3 ? 20.071 40.795 191.560 1.00 32.95 3 PHE B N 1
ATOM 1478 C CA . PHE B 1 3 ? 20.373 39.373 191.373 1.00 30.89 3 PHE B CA 1
ATOM 1479 C C . PHE B 1 3 ? 20.543 38.971 189.914 1.00 29.73 3 PHE B C 1
ATOM 1480 O O . PHE B 1 3 ? 19.815 39.440 189.058 1.00 29.96 3 PHE B O 1
ATOM 1488 N N . SER B 1 4 ? 21.478 38.057 189.656 1.00 29.32 4 SER B N 1
ATOM 1489 C CA . SER B 1 4 ? 21.663 37.439 188.350 1.00 27.58 4 SER B CA 1
ATOM 1490 C C . SER B 1 4 ? 20.354 36.745 187.874 1.00 25.26 4 SER B C 1
ATOM 1491 O O . SER B 1 4 ? 19.507 36.338 188.703 1.00 23.66 4 SER B O 1
ATOM 1494 N N . PRO B 1 5 ? 20.188 36.613 186.535 1.00 24.45 5 PRO B N 1
ATOM 1495 C CA . PRO B 1 5 ? 18.880 36.185 185.965 1.00 23.35 5 PRO B CA 1
ATOM 1496 C C . PRO B 1 5 ? 18.273 34.887 186.536 1.00 21.62 5 PRO B C 1
ATOM 1497 O O . PRO B 1 5 ? 17.072 34.846 186.781 1.00 20.31 5 PRO B O 1
ATOM 1501 N N . LEU B 1 6 ? 19.087 33.853 186.725 1.00 22.17 6 LEU B N 1
ATOM 1502 C CA . LEU B 1 6 ? 18.597 32.577 187.287 1.00 22.88 6 LEU B CA 1
ATOM 1503 C C . LEU B 1 6 ? 18.112 32.677 188.735 1.00 22.35 6 LEU B C 1
ATOM 1504 O O . LEU B 1 6 ? 17.144 32.008 189.112 1.00 20.61 6 LEU B O 1
ATOM 1509 N N . ILE B 1 7 ? 18.769 33.526 189.524 1.00 22.48 7 ILE B N 1
ATOM 1510 C CA . ILE B 1 7 ? 18.312 33.792 190.893 1.00 23.11 7 ILE B CA 1
ATOM 1511 C C . ILE B 1 7 ? 16.995 34.581 190.851 1.00 23.18 7 ILE B C 1
ATOM 1512 O O . ILE B 1 7 ? 16.041 34.280 191.580 1.00 22.27 7 ILE B O 1
ATOM 1517 N N . ARG B 1 8 ? 16.940 35.567 189.961 1.00 25.59 8 ARG B N 1
ATOM 1518 C CA . ARG B 1 8 ? 15.751 36.419 189.792 1.00 27.24 8 ARG B CA 1
ATOM 1519 C C . ARG B 1 8 ? 14.543 35.564 189.389 1.00 25.22 8 ARG B C 1
ATOM 1520 O O . ARG B 1 8 ? 13.458 35.700 189.942 1.00 25.24 8 ARG B O 1
ATOM 1528 N N . GLN B 1 9 ? 14.755 34.649 188.445 1.00 24.26 9 GLN B N 1
ATOM 1529 C CA . GLN B 1 9 ? 13.722 33.702 188.055 1.00 24.44 9 GLN B CA 1
ATOM 1530 C C . GLN B 1 9 ? 13.264 32.796 189.176 1.00 22.80 9 GLN B C 1
ATOM 1531 O O . GLN B 1 9 ? 12.086 32.537 189.322 1.00 23.19 9 GLN B O 1
ATOM 1537 N N . L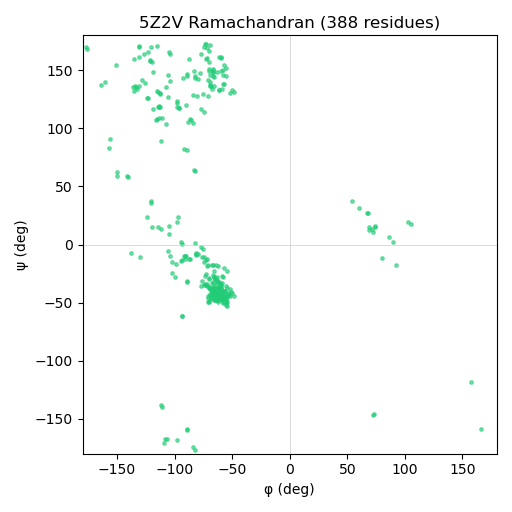EU B 1 10 ? 14.188 32.260 189.948 1.00 22.83 10 LEU B N 1
ATOM 1538 C CA . LEU B 1 10 ? 13.798 31.396 191.085 1.00 21.91 10 LEU B CA 1
ATOM 1539 C C . LEU B 1 10 ? 12.919 32.168 192.068 1.00 22.38 10 LEU B C 1
ATOM 1540 O O . LEU B 1 10 ? 11.875 31.673 192.519 1.00 21.45 10 LEU B O 1
ATOM 1545 N N . ILE B 1 11 ? 13.315 33.405 192.360 1.00 24.52 11 ILE B N 1
ATOM 1546 C CA . ILE B 1 11 ? 12.518 34.278 193.227 1.00 24.20 11 ILE B CA 1
ATOM 1547 C C . ILE B 1 11 ? 11.099 34.487 192.680 1.00 23.82 11 ILE B C 1
ATOM 1548 O O . ILE B 1 11 ? 10.103 34.344 193.419 1.00 23.99 11 ILE B O 1
ATOM 1553 N N . GLU B 1 12 ? 10.999 34.853 191.408 1.00 26.47 12 GLU B N 1
ATOM 1554 C CA . GLU B 1 12 ? 9.688 35.079 190.796 1.00 28.87 12 GLU B CA 1
ATOM 1555 C C . GLU B 1 12 ? 8.852 33.797 190.747 1.00 28.22 12 GLU B C 1
ATOM 1556 O O . GLU B 1 12 ? 7.664 33.829 191.027 1.00 30.11 12 GLU B O 1
ATOM 1562 N N . SER B 1 13 ? 9.468 32.664 190.436 1.00 26.03 13 SER B N 1
ATOM 1563 C CA . SER B 1 13 ? 8.741 31.379 190.451 1.00 25.10 13 SER B CA 1
ATOM 1564 C C . SER B 1 13 ? 8.313 30.955 191.850 1.00 25.52 13 SER B C 1
ATOM 1565 O O . SER B 1 13 ? 7.284 30.321 191.989 1.00 25.62 13 SER B O 1
ATOM 1568 N N . LEU B 1 14 ? 9.085 31.281 192.890 1.00 26.48 14 LEU B N 1
ATOM 1569 C CA . LEU B 1 14 ? 8.639 30.968 194.270 1.00 27.38 14 LEU B CA 1
ATOM 1570 C C . LEU B 1 14 ? 7.372 31.748 194.713 1.00 28.03 14 LEU B C 1
ATOM 1571 O O . LEU B 1 14 ? 6.568 31.258 195.521 1.00 26.56 14 LEU B O 1
ATOM 1576 N N . ARG B 1 15 ? 7.172 32.935 194.147 1.00 28.27 15 ARG B N 1
ATOM 1577 C CA . ARG B 1 15 ? 5.959 33.736 194.412 1.00 32.84 15 ARG B CA 1
ATOM 1578 C C . ARG B 1 15 ? 4.645 33.093 193.940 1.00 35.40 15 ARG B C 1
ATOM 1579 O O . ARG B 1 15 ? 3.565 33.504 194.371 1.00 39.96 15 ARG B O 1
ATOM 1587 N N . ILE B 1 16 ? 4.752 32.107 193.051 1.00 30.19 16 ILE B N 1
ATOM 1588 C CA . ILE B 1 16 ? 3.643 31.241 192.645 1.00 35.43 16 ILE B CA 1
ATOM 1589 C C . ILE B 1 16 ? 3.027 30.480 193.813 1.00 33.85 16 ILE B C 1
ATOM 1590 O O . ILE B 1 16 ? 1.866 30.131 193.754 1.00 40.77 16 ILE B O 1
ATOM 1595 N N . LEU B 1 17 ? 3.792 30.218 194.869 1.00 35.63 17 LEU B N 1
ATOM 1596 C CA . LEU B 1 17 ? 3.264 29.521 196.040 1.00 31.87 17 LEU B CA 1
ATOM 1597 C C . LEU B 1 17 ? 2.264 30.399 196.813 1.00 32.85 17 LEU B C 1
ATOM 1598 O O . LEU B 1 17 ? 2.468 31.596 196.940 1.00 42.13 17 LEU B O 1
ATOM 1603 N N . PRO B 1 18 ? 1.160 29.809 197.309 1.00 45.21 18 PRO B N 1
ATOM 1604 C CA . PRO B 1 18 ? 0.165 30.550 198.103 1.00 46.94 18 PRO B CA 1
ATOM 1605 C C . PRO B 1 18 ? 0.733 31.116 199.384 1.00 39.97 18 PRO B C 1
ATOM 1606 O O . PRO B 1 18 ? 1.420 30.400 200.116 1.00 40.64 18 PRO B O 1
ATOM 1610 N N . GLY B 1 19 ? 0.437 32.387 199.644 1.00 43.47 19 GLY B N 1
ATOM 1611 C CA . GLY B 1 19 ? 0.901 33.065 200.849 1.00 43.35 19 GLY B CA 1
ATOM 1612 C C . GLY B 1 19 ? 2.372 33.444 200.870 1.00 47.44 19 GLY B C 1
ATOM 1613 O O . GLY B 1 19 ? 2.898 33.747 201.935 1.00 43.61 19 GLY B O 1
ATOM 1614 N N . VAL B 1 20 ? 3.040 33.434 199.711 1.00 46.96 20 VAL B N 1
ATOM 1615 C CA . VAL B 1 20 ? 4.464 33.757 199.635 1.00 38.42 20 VAL B CA 1
ATOM 1616 C C . VAL B 1 20 ? 4.573 35.022 198.818 1.00 33.56 20 VAL B C 1
ATOM 1617 O O . VAL B 1 20 ? 4.359 34.997 197.584 1.00 31.50 20 VAL B O 1
ATOM 1621 N N . GLY B 1 21 ? 4.896 36.116 199.509 1.00 34.47 21 GLY B N 1
ATOM 1622 C CA . GLY B 1 21 ? 5.143 37.409 198.876 1.00 36.20 21 GLY B CA 1
ATOM 1623 C C . GLY B 1 21 ? 6.558 37.528 198.339 1.00 40.00 21 GLY B C 1
ATOM 1624 O O . GLY B 1 21 ? 7.343 36.579 198.402 1.00 36.25 21 GLY B O 1
ATOM 1625 N N . GLN B 1 22 ? 6.883 38.704 197.804 1.00 46.32 22 GLN B N 1
ATOM 1626 C CA . GLN B 1 22 ? 8.187 38.912 197.195 1.00 49.24 22 GLN B CA 1
ATOM 1627 C C . GLN B 1 22 ? 9.333 38.782 198.191 1.00 45.70 22 GLN B C 1
ATOM 1628 O O . GLN B 1 22 ? 10.323 38.108 197.894 1.00 39.31 22 GLN B O 1
ATOM 1634 N N . LYS B 1 23 ? 9.207 39.423 199.357 1.00 45.18 23 LYS B N 1
ATOM 1635 C CA . LYS B 1 23 ? 10.282 39.400 200.354 1.00 48.14 23 LYS B CA 1
ATOM 1636 C C . LYS B 1 23 ? 10.561 37.982 200.832 1.00 40.15 23 LYS B C 1
ATOM 1637 O O . LYS B 1 23 ? 11.715 37.565 200.932 1.00 38.31 23 LYS B O 1
ATOM 1643 N N . SER B 1 24 ? 9.504 37.249 201.135 1.00 36.48 24 SER B N 1
ATOM 1644 C CA . SER B 1 24 ? 9.637 35.873 201.563 1.00 34.34 24 SER B CA 1
ATOM 1645 C C . SER B 1 24 ? 10.248 34.957 200.466 1.00 30.59 24 SER B C 1
ATOM 1646 O O . SER B 1 24 ? 11.057 34.052 200.753 1.00 25.91 24 SER B O 1
ATOM 1649 N N . ALA B 1 25 ? 9.854 35.192 199.211 1.00 30.12 25 ALA B N 1
ATOM 1650 C CA . ALA B 1 25 ? 10.408 34.453 198.077 1.00 27.10 25 ALA B CA 1
ATOM 1651 C C . ALA B 1 25 ? 11.905 34.692 197.913 1.00 28.64 25 ALA B C 1
ATOM 1652 O O . ALA B 1 25 ? 12.653 33.737 197.658 1.00 26.45 25 ALA B O 1
ATOM 1654 N N . GLN B 1 26 ? 12.327 35.953 198.069 1.00 30.20 26 GLN B N 1
ATOM 1655 C CA . GLN B 1 26 ? 13.745 36.313 198.054 1.00 35.56 26 GLN B CA 1
ATOM 1656 C C . GLN B 1 26 ? 14.554 35.546 199.076 1.00 31.33 26 GLN B C 1
ATOM 1657 O O . GLN B 1 26 ? 15.593 35.009 198.748 1.00 28.51 26 GLN B O 1
ATOM 1663 N N . ARG B 1 27 ? 14.061 35.504 200.310 1.00 31.77 27 ARG B N 1
ATOM 1664 C CA . ARG B 1 27 ? 14.721 34.780 201.385 1.00 32.07 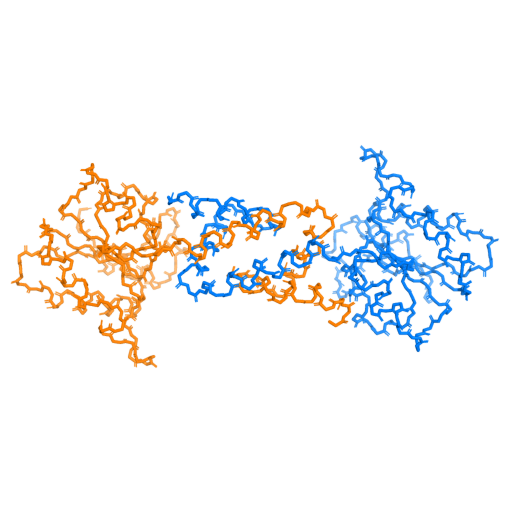27 ARG B CA 1
ATOM 1665 C C . ARG B 1 27 ? 14.731 33.272 201.114 1.00 28.28 27 ARG B C 1
ATOM 1666 O O . ARG B 1 27 ? 15.710 32.605 201.400 1.00 26.96 27 ARG B O 1
ATOM 1674 N N . MET B 1 28 ? 13.640 32.718 200.596 1.00 26.46 28 MET B N 1
ATOM 1675 C CA . MET B 1 28 ? 13.599 31.279 200.293 1.00 26.31 28 MET B CA 1
ATOM 1676 C C . MET B 1 28 ? 14.634 30.882 199.216 1.00 25.82 28 MET B C 1
ATOM 1677 O O . MET B 1 28 ? 15.385 29.904 199.369 1.00 26.35 28 MET B O 1
ATOM 1682 N N . ALA B 1 29 ? 14.656 31.651 198.132 1.00 24.06 29 ALA B N 1
ATOM 1683 C CA . ALA B 1 29 ? 15.573 31.421 197.023 1.00 25.02 29 ALA B CA 1
ATOM 1684 C C . ALA B 1 29 ? 17.007 31.384 197.503 1.00 26.92 29 ALA B C 1
ATOM 1685 O O . ALA B 1 29 ? 17.756 30.430 197.225 1.00 25.29 29 ALA B O 1
ATOM 1687 N N . LEU B 1 30 ? 17.389 32.432 198.236 1.00 28.08 30 LEU B N 1
ATOM 1688 C CA . LEU B 1 30 ? 18.762 32.577 198.655 1.00 30.19 30 LEU B CA 1
ATOM 1689 C C . LEU B 1 30 ? 19.148 31.546 199.711 1.00 30.05 30 LEU B C 1
ATOM 1690 O O . LEU B 1 30 ? 20.244 31.046 199.679 1.00 29.95 30 LEU B O 1
ATOM 1695 N N . MET B 1 31 ? 18.241 31.206 200.608 1.00 33.30 31 MET B N 1
ATOM 1696 C CA . MET B 1 31 ? 18.495 30.147 201.607 1.00 37.64 31 MET B CA 1
ATOM 1697 C C . MET B 1 31 ? 18.696 28.795 200.936 1.00 33.15 31 MET B C 1
ATOM 1698 O O . MET B 1 31 ? 19.632 28.073 201.280 1.00 29.62 31 MET B O 1
ATOM 1703 N N . LEU B 1 32 ? 17.840 28.465 199.969 1.00 30.26 32 LEU B N 1
ATOM 1704 C CA . LEU B 1 32 ? 18.004 27.205 199.230 1.00 30.94 32 LEU B CA 1
ATOM 1705 C C . LEU B 1 32 ? 19.387 27.076 198.610 1.00 29.08 32 LEU B C 1
ATOM 1706 O O . LEU B 1 32 ? 20.067 26.052 198.782 1.00 29.79 32 LEU B O 1
ATOM 1711 N N . LEU B 1 33 ? 19.799 28.134 197.914 1.00 27.59 33 LEU B N 1
ATOM 1712 C CA . LEU B 1 33 ? 21.097 28.173 197.274 1.00 27.42 33 LEU B CA 1
ATOM 1713 C C . LEU B 1 33 ? 22.259 28.153 198.267 1.00 29.99 33 LEU B C 1
ATOM 1714 O O . LEU B 1 33 ? 23.283 27.513 197.989 1.00 29.79 33 LEU B O 1
ATOM 1719 N N . GLU B 1 34 ? 22.126 28.858 199.395 1.00 32.33 34 GLU B N 1
ATOM 1720 C CA . GLU B 1 34 ? 23.246 28.973 200.344 1.00 38.62 34 GLU B CA 1
ATOM 1721 C C . GLU B 1 34 ? 23.481 27.679 201.098 1.00 39.74 34 GLU B C 1
ATOM 1722 O O . GLU B 1 34 ? 24.607 27.355 201.395 1.00 42.05 34 GLU B O 1
ATOM 1728 N N . ARG B 1 35 ? 22.431 26.944 201.415 1.00 41.46 35 ARG B N 1
ATOM 1729 C CA . ARG B 1 35 ? 22.556 25.916 202.453 1.00 50.93 35 ARG B CA 1
ATOM 1730 C C . ARG B 1 35 ? 21.871 24.604 202.156 1.00 51.13 35 ARG B C 1
ATOM 1731 O O . ARG B 1 35 ? 22.064 23.662 202.929 1.00 54.06 35 ARG B O 1
ATOM 1739 N N . ASP B 1 36 ? 21.082 24.489 201.084 1.00 44.14 36 ASP B N 1
ATOM 1740 C CA . ASP B 1 36 ? 20.346 23.248 200.857 1.00 40.41 36 ASP B CA 1
ATOM 1741 C C . ASP B 1 36 ? 20.097 22.957 199.392 1.00 34.65 36 ASP B C 1
ATOM 1742 O O . ASP B 1 36 ? 18.939 22.885 198.959 1.00 32.90 36 ASP B O 1
ATOM 1747 N N . ARG B 1 37 ? 21.183 22.772 198.640 1.00 35.05 37 ARG B N 1
ATOM 1748 C CA . ARG B 1 37 ? 21.067 22.547 197.188 1.00 36.40 37 ARG B CA 1
ATOM 1749 C C . ARG B 1 37 ? 20.337 21.266 196.901 1.00 36.50 37 ARG B C 1
ATOM 1750 O O . ARG B 1 37 ? 19.454 21.234 196.039 1.00 32.43 37 ARG B O 1
ATOM 1758 N N . SER B 1 38 ? 20.698 20.215 197.632 1.00 35.29 38 SER B N 1
ATOM 1759 C CA . SER B 1 38 ? 20.054 18.922 197.441 1.00 38.33 38 SER B CA 1
ATOM 1760 C C . SER B 1 38 ? 18.564 18.967 197.837 1.00 31.13 38 SER B C 1
ATOM 1761 O O . SER B 1 38 ? 17.764 18.380 197.151 1.00 35.37 38 SER B O 1
ATOM 1764 N N . GLY B 1 39 ? 18.206 19.705 198.883 1.00 30.17 39 GLY B N 1
ATOM 1765 C CA . GLY B 1 39 ? 16.799 19.962 199.239 1.00 29.01 39 GLY B CA 1
ATOM 1766 C C . GLY B 1 39 ? 16.018 20.678 198.144 1.00 28.11 39 GLY B C 1
ATOM 1767 O O . GLY B 1 39 ? 14.857 20.371 197.882 1.00 27.10 39 GLY B O 1
ATOM 1768 N N . GLY B 1 40 ? 16.668 21.629 197.484 1.00 29.90 40 GLY B N 1
ATOM 1769 C CA . GLY B 1 40 ? 16.074 22.286 196.313 1.00 28.39 40 GLY B CA 1
ATOM 1770 C C . GLY B 1 40 ? 15.744 21.325 195.189 1.00 25.94 40 GLY B C 1
ATOM 1771 O O . GLY B 1 40 ? 14.662 21.397 194.591 1.00 24.37 40 GLY B O 1
ATOM 1772 N N . LEU B 1 41 ? 16.674 20.409 194.927 1.00 25.99 41 LEU B N 1
ATOM 1773 C CA . LEU B 1 41 ? 16.495 19.408 193.877 1.00 27.10 41 LEU B CA 1
ATOM 1774 C C . LEU B 1 41 ? 15.389 18.427 194.232 1.00 26.72 41 LEU B C 1
ATOM 1775 O O . LEU B 1 41 ? 14.599 18.067 193.368 1.00 27.37 41 LEU B O 1
ATOM 1780 N N . LYS B 1 42 ? 15.336 18.003 195.481 1.00 26.14 42 LYS B N 1
ATOM 1781 C CA . LYS B 1 42 ? 14.258 17.142 195.960 1.00 31.08 42 LYS B CA 1
ATOM 1782 C C . LYS B 1 42 ? 12.897 17.792 195.807 1.00 24.87 42 LYS B C 1
ATOM 1783 O O . LYS B 1 42 ? 11.954 17.139 195.412 1.00 22.61 42 LYS B O 1
ATOM 1789 N N . LEU B 1 43 ? 12.803 19.076 196.135 1.00 24.58 43 LEU B N 1
ATOM 1790 C CA . LEU B 1 43 ? 11.551 19.802 195.961 1.00 22.35 43 LEU B CA 1
ATOM 1791 C C . LEU B 1 43 ? 11.178 19.860 194.477 1.00 21.51 43 LEU B C 1
ATOM 1792 O O . LEU B 1 43 ? 10.001 19.646 194.132 1.00 21.73 43 LEU B O 1
ATOM 1797 N N . ALA B 1 44 ? 12.161 20.131 193.615 1.00 19.40 44 ALA B N 1
ATOM 1798 C CA . ALA B 1 44 ? 11.909 20.162 192.165 1.00 20.93 44 ALA B CA 1
ATOM 1799 C C . ALA B 1 44 ? 11.350 18.813 191.684 1.00 20.52 44 ALA B C 1
ATOM 1800 O O . ALA B 1 44 ? 10.372 18.779 190.938 1.00 18.77 44 ALA B O 1
ATOM 1802 N N . GLN B 1 45 ? 11.960 17.724 192.141 1.00 23.16 45 GLN B N 1
ATOM 1803 C CA . GLN B 1 45 ? 11.520 16.357 191.784 1.00 25.31 45 GLN B CA 1
ATOM 1804 C C . GLN B 1 45 ? 10.129 16.073 192.317 1.00 22.19 45 GLN B C 1
ATOM 1805 O O . GLN B 1 45 ? 9.289 15.565 191.582 1.00 23.13 45 GLN B O 1
ATOM 1811 N N . ALA B 1 46 ? 9.878 16.422 193.575 1.00 19.84 46 ALA B N 1
ATOM 1812 C CA . ALA B 1 46 ? 8.557 16.253 194.153 1.00 20.68 46 ALA B CA 1
ATOM 1813 C C . ALA B 1 46 ? 7.520 17.081 193.424 1.00 18.88 46 ALA B C 1
ATOM 1814 O O . ALA B 1 46 ? 6.402 16.615 193.211 1.00 20.43 46 ALA B O 1
ATOM 1816 N N . LEU B 1 47 ? 7.884 18.292 193.019 1.00 20.15 47 LEU B N 1
ATOM 1817 C CA . LEU B 1 47 ? 6.945 19.139 192.281 1.00 19.90 47 LEU B CA 1
ATOM 1818 C C . LEU B 1 47 ? 6.604 18.530 190.924 1.00 20.11 47 LEU B C 1
ATOM 1819 O O . LEU B 1 47 ? 5.450 18.461 190.546 1.00 20.55 47 LEU B O 1
ATOM 1824 N N . THR B 1 48 ? 7.611 18.104 190.186 1.00 22.40 48 THR B N 1
ATOM 1825 C CA . THR B 1 48 ? 7.410 17.519 188.865 1.00 22.83 48 THR B CA 1
ATOM 1826 C C . THR B 1 48 ? 6.557 16.251 188.961 1.00 21.70 48 THR B C 1
ATOM 1827 O O . THR B 1 48 ? 5.575 16.112 188.243 1.00 21.63 48 THR B O 1
ATOM 1831 N N . ALA B 1 49 ? 6.896 15.365 189.895 1.00 21.74 49 ALA B N 1
ATOM 1832 C CA . ALA B 1 49 ? 6.150 14.114 190.040 1.00 20.81 49 ALA B CA 1
ATOM 1833 C C . ALA B 1 49 ? 4.671 14.398 190.337 1.00 22.37 49 ALA B C 1
ATOM 1834 O O . ALA B 1 49 ? 3.795 13.831 189.692 1.00 23.54 49 ALA B O 1
ATOM 1836 N N . ALA B 1 50 ? 4.401 15.308 191.268 1.00 22.11 50 ALA B N 1
ATOM 1837 C CA . ALA B 1 50 ? 3.009 15.613 191.672 1.00 22.54 50 ALA B CA 1
ATOM 1838 C C . ALA B 1 50 ? 2.224 16.363 190.597 1.00 19.83 50 ALA B C 1
ATOM 1839 O O . ALA B 1 50 ? 1.061 16.045 190.316 1.00 18.21 50 ALA B O 1
ATOM 1841 N N . MET B 1 51 ? 2.837 17.366 189.993 1.00 19.07 51 MET B N 1
ATOM 1842 C CA . MET B 1 51 ? 2.153 18.141 188.946 1.00 21.95 51 MET B CA 1
ATOM 1843 C C . MET B 1 51 ? 1.806 17.250 187.744 1.00 24.75 51 MET B C 1
ATOM 1844 O O . MET B 1 51 ? 0.794 17.466 187.120 1.00 22.55 51 MET B O 1
ATOM 1849 N N . GLU B 1 52 ? 2.622 16.237 187.450 1.00 26.20 52 GLU B N 1
ATOM 1850 C CA . GLU B 1 52 ? 2.352 15.331 186.326 1.00 29.62 52 GLU B CA 1
ATOM 1851 C C . GLU B 1 52 ? 1.482 14.130 186.705 1.00 30.76 52 GLU B C 1
ATOM 1852 O O . GLU B 1 52 ? 0.728 13.638 185.881 1.00 26.65 52 GLU B O 1
ATOM 1858 N N . GLY B 1 53 ? 1.588 13.655 187.942 1.00 24.95 53 GLY B N 1
ATOM 1859 C CA . GLY B 1 53 ? 0.927 12.427 188.349 1.00 24.74 53 GLY B CA 1
ATOM 1860 C C . GLY B 1 53 ? -0.401 12.579 189.099 1.00 23.62 53 GLY B C 1
ATOM 1861 O O . GLY B 1 53 ? -1.115 11.609 189.249 1.00 22.14 53 GLY B O 1
ATOM 1862 N N . VAL B 1 54 ? -0.707 13.758 189.632 1.00 23.53 54 VAL B N 1
ATOM 1863 C CA . VAL B 1 54 ? -1.910 13.898 190.466 1.00 24.66 54 VAL B CA 1
ATOM 1864 C C . VAL B 1 54 ? -3.024 14.417 189.583 1.00 25.45 54 VAL B C 1
ATOM 1865 O O . VAL B 1 54 ? -2.915 15.530 189.045 1.00 30.23 54 VAL B O 1
ATOM 1869 N N . GLY B 1 55 ? -4.081 13.619 189.425 1.00 24.35 55 GLY B N 1
ATOM 1870 C CA . GLY B 1 55 ? -5.276 14.036 188.684 1.00 23.74 55 GLY B CA 1
ATOM 1871 C C . GLY B 1 55 ? -6.458 14.204 189.627 1.00 24.83 55 GLY B C 1
ATOM 1872 O O . GLY B 1 55 ? -6.298 14.715 190.732 1.00 22.35 55 GLY B O 1
ATOM 1873 N N . HIS B 1 56 ? -7.634 13.767 189.193 1.00 24.42 56 HIS B N 1
ATOM 1874 C CA . HIS B 1 56 ? -8.866 13.924 189.951 1.00 23.02 56 HIS B CA 1
ATOM 1875 C C . HIS B 1 56 ? -9.576 12.594 190.074 1.00 22.28 56 HIS B C 1
ATOM 1876 O O . HIS B 1 56 ? -9.628 11.805 189.136 1.00 19.48 56 HIS B O 1
ATOM 1883 N N . CYS B 1 57 ? -10.153 12.362 191.240 1.00 19.60 57 CYS B N 1
ATOM 1884 C CA . CYS B 1 57 ? -10.944 11.161 191.449 1.00 20.50 57 CYS B CA 1
ATOM 1885 C C . CYS B 1 57 ? -12.168 11.232 190.552 1.00 20.09 57 CYS B C 1
ATOM 1886 O O . CYS B 1 57 ? -12.816 12.297 190.440 1.00 16.52 57 CYS B O 1
ATOM 1889 N N . ARG B 1 58 ? -12.486 10.115 189.912 1.00 21.76 58 ARG B N 1
ATOM 1890 C CA . ARG B 1 58 ? -13.637 10.074 188.995 1.00 27.55 58 ARG B CA 1
ATOM 1891 C C . ARG B 1 58 ? -15.004 10.152 189.702 1.00 26.35 58 ARG B C 1
ATOM 1892 O O . ARG B 1 58 ? -15.996 10.465 189.071 1.00 22.94 58 ARG B O 1
ATOM 1900 N N . GLN B 1 59 ? -15.055 9.888 191.009 1.00 26.96 59 GLN B N 1
ATOM 1901 C CA . GLN B 1 59 ? -16.317 9.992 191.778 1.00 27.08 59 GLN B CA 1
ATOM 1902 C C . GLN B 1 59 ? -16.502 11.371 192.441 1.00 25.51 59 GLN B C 1
ATOM 1903 O O . GLN B 1 59 ? -17.442 12.086 192.116 1.00 24.79 59 GLN B O 1
ATOM 1909 N N . CYS B 1 60 ? -15.591 11.739 193.344 1.00 20.38 60 CYS B N 1
ATOM 1910 C CA . CYS B 1 60 ? -15.773 12.925 194.166 1.00 20.02 60 CYS B CA 1
ATOM 1911 C C . CYS B 1 60 ? -15.097 14.159 193.578 1.00 17.87 60 CYS B C 1
ATOM 1912 O O . CYS B 1 60 ? -15.373 15.278 193.988 1.00 18.91 60 CYS B O 1
ATOM 1915 N N . ARG B 1 61 ? -14.225 13.950 192.597 1.00 17.81 61 ARG B N 1
ATOM 1916 C CA . ARG B 1 61 ? -13.472 15.026 191.929 1.00 18.28 61 ARG B CA 1
ATOM 1917 C C . ARG B 1 61 ? -12.378 15.628 192.808 1.00 17.44 61 ARG B C 1
ATOM 1918 O O . ARG B 1 61 ? -11.790 16.628 192.430 1.00 21.09 61 ARG B O 1
ATOM 1926 N N . THR B 1 62 ? -12.044 15.041 193.949 1.00 18.63 62 THR B N 1
ATOM 1927 C CA . THR B 1 62 ? -10.914 15.566 194.705 1.00 20.74 62 THR B CA 1
ATOM 1928 C C . THR B 1 62 ? -9.591 15.217 193.984 1.00 20.41 62 THR B C 1
ATOM 1929 O O . THR B 1 62 ? -9.587 14.469 193.014 1.00 20.09 62 THR B O 1
ATOM 1933 N N . LEU B 1 63 ? -8.492 15.762 194.490 1.00 20.53 63 LEU B N 1
ATOM 1934 C CA . LEU B 1 63 ? -7.156 15.481 193.970 1.00 20.94 63 LEU B CA 1
ATOM 1935 C C . LEU B 1 63 ? -6.743 14.067 194.330 1.00 19.36 63 LEU B C 1
ATOM 1936 O O . LEU B 1 63 ? -6.837 13.681 195.459 1.00 18.02 63 LEU B O 1
ATOM 1941 N N . SER B 1 64 ? -6.318 13.292 193.330 1.00 20.76 64 SER B N 1
ATOM 1942 C CA . SER B 1 64 ? -5.960 11.873 193.491 1.00 21.93 64 SER B CA 1
ATOM 1943 C C . SER B 1 64 ? -5.080 11.394 192.351 1.00 23.56 64 SER B C 1
ATOM 1944 O O . SER B 1 64 ? -5.333 11.728 191.193 1.00 25.45 64 SER B O 1
ATOM 1947 N N . GLU B 1 65 ? -4.086 10.574 192.681 1.00 27.18 65 GLU B N 1
ATOM 1948 C CA . GLU B 1 65 ? -3.229 9.930 191.659 1.00 38.25 65 GLU B CA 1
ATOM 1949 C C . GLU B 1 65 ? -3.999 8.774 191.028 1.00 35.84 65 GLU B C 1
ATOM 1950 O O . GLU B 1 65 ? -3.848 8.480 189.843 1.00 43.69 65 GLU B O 1
ATOM 1956 N N . GLU B 1 66 ? -4.794 8.102 191.861 1.00 32.50 66 GLU B N 1
ATOM 1957 C CA . GLU B 1 66 ? -5.605 6.997 191.410 1.00 36.81 66 GLU B CA 1
ATOM 1958 C C . GLU B 1 66 ? -6.929 7.502 190.900 1.00 32.03 66 GLU B C 1
ATOM 1959 O O . GLU B 1 66 ? -7.393 8.586 191.245 1.00 32.54 66 GLU B O 1
ATOM 1965 N N . GLU B 1 67 ? -7.553 6.660 190.098 1.00 28.72 67 GLU B N 1
ATOM 1966 C CA . GLU B 1 67 ? -8.880 6.896 189.565 1.00 31.30 67 GLU B CA 1
ATOM 1967 C C . GLU B 1 67 ? -9.939 7.005 190.669 1.00 30.95 67 GLU B C 1
ATOM 1968 O O . GLU B 1 67 ? -10.910 7.750 190.510 1.00 27.13 67 GLU B O 1
ATOM 1974 N N . LEU B 1 68 ? -9.745 6.266 191.766 1.00 30.81 68 LEU B N 1
ATOM 1975 C CA . LEU B 1 68 ? -10.483 6.477 193.005 1.00 30.47 68 LEU B CA 1
ATOM 1976 C C . LEU B 1 68 ? -9.529 6.985 194.053 1.00 32.53 68 LEU B C 1
ATOM 1977 O O . LEU B 1 68 ? -8.460 6.419 194.253 1.00 37.82 68 LEU B O 1
ATOM 1982 N N . CYS B 1 69 ? -9.920 8.059 194.721 1.00 35.17 69 CYS B N 1
ATOM 1983 C CA . CYS B 1 69 ? -9.110 8.629 195.795 1.00 34.74 69 CYS B CA 1
ATOM 1984 C C . CYS B 1 69 ? -9.126 7.677 197.010 1.00 31.77 69 CYS B C 1
ATOM 1985 O O . CYS B 1 69 ? -9.948 6.726 197.067 1.00 28.56 69 CYS B O 1
ATOM 1988 N N . PRO B 1 70 ? -8.216 7.913 197.975 1.00 37.74 70 PRO B N 1
ATOM 1989 C CA . PRO B 1 70 ? -8.223 7.109 199.227 1.00 39.53 70 PRO B CA 1
ATOM 1990 C C . PRO B 1 70 ? -9.596 7.019 199.910 1.00 37.91 70 PRO B C 1
ATOM 1991 O O . PRO B 1 70 ? -9.965 5.943 200.368 1.00 37.04 70 PRO B O 1
ATOM 1995 N N . GLN B 1 71 ? -10.335 8.139 199.953 1.00 32.43 71 GLN B N 1
ATOM 1996 C CA . GLN B 1 71 ? -11.633 8.168 200.597 1.00 29.89 71 GLN B CA 1
ATOM 1997 C C . GLN B 1 71 ? -12.674 7.395 199.809 1.00 32.17 71 GLN B C 1
ATOM 1998 O O . GLN B 1 71 ? -13.397 6.601 200.415 1.00 35.91 71 GLN B O 1
ATOM 2004 N N . CYS B 1 72 ? -12.768 7.578 198.490 1.00 25.26 72 CYS B N 1
ATOM 2005 C CA . CYS B 1 72 ? -13.743 6.790 197.705 1.00 24.76 72 CYS B CA 1
ATOM 2006 C C . CYS B 1 72 ? -13.354 5.309 197.601 1.00 26.58 72 CYS B C 1
ATOM 2007 O O . CYS B 1 72 ? -14.231 4.455 197.471 1.00 24.92 72 CYS B O 1
ATOM 2010 N N . ALA B 1 73 ? -12.059 5.014 197.627 1.00 30.72 73 ALA B N 1
ATOM 2011 C CA . ALA B 1 73 ? -11.570 3.620 197.511 1.00 35.59 73 ALA B CA 1
ATOM 2012 C C . ALA B 1 73 ? -11.805 2.771 198.789 1.00 34.82 73 ALA B C 1
ATOM 2013 O O . ALA B 1 73 ? -11.922 1.572 198.715 1.00 42.18 73 ALA B O 1
ATOM 2015 N N . ASP B 1 74 ? -11.869 3.420 199.946 1.00 32.86 74 ASP B N 1
ATOM 2016 C CA . ASP B 1 74 ? -11.912 2.722 201.234 1.00 26.02 74 ASP B CA 1
ATOM 2017 C C . ASP B 1 74 ? -13.304 2.137 201.518 1.00 25.30 74 ASP B C 1
ATOM 2018 O O . ASP B 1 74 ? -14.270 2.902 201.703 1.00 27.36 74 ASP B O 1
ATOM 2023 N N . PRO B 1 75 ? -13.413 0.794 201.621 1.00 25.37 75 PRO B N 1
ATOM 2024 C CA . PRO B 1 75 ? -14.710 0.180 201.932 1.00 25.36 75 PRO B CA 1
ATOM 2025 C C . PRO B 1 75 ? -15.177 0.349 203.366 1.00 28.43 75 PRO B C 1
ATOM 2026 O O . PRO B 1 75 ? -16.366 0.081 203.650 1.00 30.22 75 PRO B O 1
ATOM 2030 N N . ARG B 1 76 ? -14.303 0.778 204.279 1.00 26.27 76 ARG B N 1
ATOM 2031 C CA . ARG B 1 76 ? -14.758 0.975 205.666 1.00 27.53 76 ARG B CA 1
ATOM 2032 C C . ARG B 1 76 ? -15.679 2.194 205.877 1.00 26.29 76 ARG B C 1
ATOM 2033 O O . ARG B 1 76 ? -16.339 2.312 206.899 1.00 26.61 76 ARG B O 1
ATOM 2041 N N . ARG B 1 77 ? -15.734 3.052 204.872 1.00 24.97 77 ARG B N 1
ATOM 2042 C CA . ARG B 1 77 ? -16.475 4.273 205.007 1.00 25.47 77 ARG B CA 1
ATOM 2043 C C . ARG B 1 77 ? -17.980 4.132 204.880 1.00 25.37 77 ARG B C 1
ATOM 2044 O O . ARG B 1 77 ? -18.503 3.136 204.385 1.00 28.36 77 ARG B O 1
ATOM 2052 N N . ASP B 1 78 ? -18.655 5.186 205.331 1.00 24.18 78 ASP B N 1
ATOM 2053 C CA . ASP B 1 78 ? -20.092 5.198 205.461 1.00 23.62 78 ASP B CA 1
ATOM 2054 C C . ASP B 1 78 ? -20.701 5.666 204.118 1.00 22.97 78 ASP B C 1
ATOM 2055 O O . ASP B 1 78 ? -20.690 6.856 203.797 1.00 23.26 78 ASP B O 1
ATOM 2060 N N . ASP B 1 79 ? -21.259 4.728 203.370 1.00 22.09 79 ASP B N 1
ATOM 2061 C CA . ASP B 1 79 ? -21.839 5.005 202.073 1.00 23.37 79 ASP B CA 1
ATOM 2062 C C . ASP B 1 79 ? -23.198 5.708 202.110 1.00 23.64 79 ASP B C 1
ATOM 2063 O O . ASP B 1 79 ? -23.697 6.053 201.046 1.00 21.99 79 ASP B O 1
ATOM 2068 N N . SER B 1 80 ? -23.776 5.935 203.303 1.00 20.44 80 SER B N 1
ATOM 2069 C CA . SER B 1 80 ? -25.027 6.643 203.412 1.00 20.75 80 SER B CA 1
ATOM 2070 C C . SER B 1 80 ? -24.860 8.183 203.492 1.00 20.06 80 SER B C 1
ATOM 2071 O O . SER B 1 80 ? -25.854 8.906 203.350 1.00 18.05 80 SER B O 1
ATOM 2074 N N . LEU B 1 81 ? -23.626 8.664 203.704 1.00 19.39 81 LEU B N 1
ATOM 2075 C CA . LEU B 1 81 ? -23.342 10.082 203.860 1.00 19.95 81 LEU B CA 1
ATOM 2076 C C . LEU B 1 81 ? -22.485 10.647 202.732 1.00 18.32 81 LEU B C 1
ATOM 2077 O O . LEU B 1 81 ? -21.438 10.086 202.393 1.00 16.16 81 LEU B O 1
ATOM 2082 N N . LEU B 1 82 ? -22.941 11.772 202.186 1.00 17.06 82 LEU B N 1
ATOM 2083 C CA . LEU B 1 82 ? -22.213 12.519 201.189 1.00 19.56 82 LEU B CA 1
ATOM 2084 C C . LEU B 1 82 ? -22.034 13.932 201.718 1.00 20.64 82 LEU B C 1
ATOM 2085 O O . LEU B 1 82 ? -23.044 14.589 202.048 1.00 22.18 82 LEU B O 1
ATOM 2090 N N . CYS B 1 83 ? -20.780 14.397 201.742 1.00 15.65 83 CYS B N 1
ATOM 2091 C CA . CYS B 1 83 ? -20.468 15.726 202.223 1.00 16.22 83 CYS B CA 1
ATOM 2092 C C . CYS B 1 83 ? -19.972 16.559 201.053 1.00 14.91 83 CYS B C 1
ATOM 2093 O O . CYS B 1 83 ? -18.945 16.216 200.428 1.00 13.77 83 CYS B O 1
ATOM 2096 N N . VAL B 1 84 ? -20.706 17.636 200.756 1.00 14.34 84 VAL B N 1
ATOM 2097 C CA . VAL B 1 84 ? -20.451 18.481 199.609 1.00 14.91 84 VAL B CA 1
ATOM 2098 C C . VAL B 1 84 ? -19.643 19.691 200.076 1.00 15.43 84 VAL B C 1
ATOM 2099 O O . VAL B 1 84 ? -20.088 20.423 200.960 1.00 15.91 84 VAL B O 1
ATOM 2103 N N . VAL B 1 85 ? -18.461 19.879 199.480 1.00 15.46 85 VAL B N 1
ATOM 2104 C CA . VAL B 1 85 ? -17.553 20.974 199.823 1.00 14.12 85 VAL B CA 1
ATOM 2105 C C . VAL B 1 85 ? -17.090 21.703 198.582 1.00 15.22 85 VAL B C 1
ATOM 2106 O O . VAL B 1 85 ? -17.331 21.255 197.462 1.00 14.68 85 VAL B O 1
ATOM 2110 N N . GLU B 1 86 ? -16.435 22.848 198.799 1.00 17.01 86 GLU B N 1
ATOM 2111 C CA . GLU B 1 86 ? -16.081 23.766 197.725 1.00 18.67 86 GLU B CA 1
ATOM 2112 C C . GLU B 1 86 ? -14.705 23.515 197.133 1.00 17.28 86 GLU B C 1
ATOM 2113 O O . GLU B 1 86 ? -14.367 24.150 196.162 1.00 18.95 86 GLU B O 1
ATOM 2119 N N . GLY B 1 87 ? -13.891 22.663 197.729 1.00 16.04 87 GLY B N 1
ATOM 2120 C CA . GLY B 1 87 ? -12.572 22.365 197.172 1.00 15.92 87 GLY B CA 1
ATOM 2121 C C . GLY B 1 87 ? -11.819 21.320 197.960 1.00 18.80 87 GLY B C 1
ATOM 2122 O O . GLY B 1 87 ? -12.224 20.969 199.062 1.00 17.18 87 GLY B O 1
ATOM 2123 N N . PRO B 1 88 ? -10.698 20.829 197.414 1.00 21.88 88 PRO B N 1
ATOM 2124 C CA . PRO B 1 88 ? -9.923 19.773 198.075 1.00 21.50 88 PRO B CA 1
ATOM 2125 C C . PRO B 1 88 ? -9.391 20.142 199.462 1.00 21.25 88 PRO B C 1
ATOM 2126 O O . PRO B 1 88 ? -9.314 19.272 200.306 1.00 20.89 88 PRO B O 1
ATOM 2130 N N . LEU B 1 89 ? -9.050 21.404 199.707 1.00 23.50 89 LEU B N 1
ATOM 2131 C CA . LEU B 1 89 ? -8.632 21.803 201.060 1.00 24.24 89 LEU B CA 1
ATOM 2132 C C . LEU B 1 89 ? -9.760 21.670 202.087 1.00 21.54 89 LEU B C 1
ATOM 2133 O O . LEU B 1 89 ? -9.497 21.451 203.262 1.00 18.42 89 LEU B O 1
ATOM 2138 N N . ASP B 1 90 ? -10.996 21.808 201.625 1.00 19.78 90 ASP B N 1
ATOM 2139 C CA . ASP B 1 90 ? -12.163 21.585 202.492 1.00 24.06 90 ASP B CA 1
ATOM 2140 C C . ASP B 1 90 ? -12.377 20.102 202.768 1.00 17.80 90 ASP B C 1
ATOM 2141 O O . ASP B 1 90 ? -12.775 19.748 203.865 1.00 18.91 90 ASP B O 1
ATOM 2146 N N . VAL B 1 91 ? -12.078 19.245 201.794 1.00 15.99 91 VAL B N 1
ATOM 2147 C CA . VAL B 1 91 ? -12.088 17.795 202.028 1.00 18.32 91 VAL B CA 1
ATOM 2148 C C . VAL B 1 91 ? -11.107 17.479 203.151 1.00 20.33 91 VAL B C 1
ATOM 2149 O O . VAL B 1 91 ? -11.448 16.767 204.082 1.00 21.27 91 VAL B O 1
ATOM 2153 N N . PHE B 1 92 ? -9.896 18.031 203.056 1.00 22.28 92 PHE B N 1
ATOM 2154 C CA . PHE B 1 92 ? -8.900 17.847 204.086 1.00 22.08 92 PHE B CA 1
ATOM 2155 C C . PHE B 1 92 ? -9.344 18.388 205.445 1.00 22.29 92 PHE B C 1
ATOM 2156 O O . PHE B 1 92 ? -9.142 17.739 206.459 1.00 17.54 92 PHE B O 1
ATOM 2164 N N . ALA B 1 93 ? -9.924 19.582 205.472 1.00 20.82 93 ALA B N 1
ATOM 2165 C CA . ALA B 1 93 ? -10.438 20.151 206.739 1.00 19.09 93 ALA B CA 1
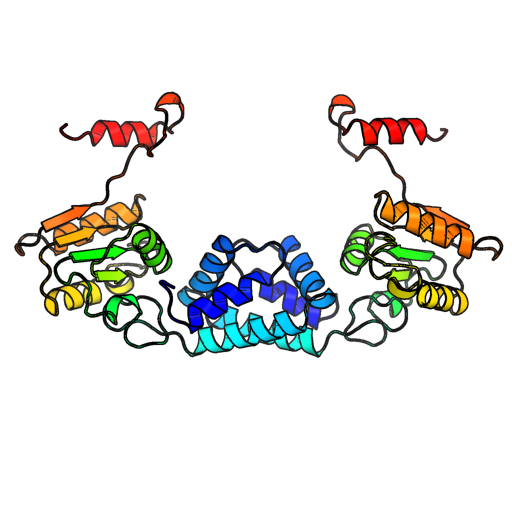ATOM 2166 C C . ALA B 1 93 ? -11.504 19.237 207.377 1.00 18.74 93 ALA B C 1
ATOM 2167 O O . ALA B 1 93 ? -11.448 18.985 208.573 1.00 17.41 93 ALA B O 1
ATOM 2169 N N . VAL B 1 94 ? -12.444 18.714 206.582 1.00 17.75 94 VAL B N 1
ATOM 2170 C CA . VAL B 1 94 ? -13.492 17.822 207.127 1.00 15.87 94 VAL B CA 1
ATOM 2171 C C . VAL B 1 94 ? -12.924 16.479 207.578 1.00 18.42 94 VAL B C 1
ATOM 2172 O O . VAL B 1 94 ? -13.337 15.954 208.631 1.00 16.55 94 VAL B O 1
ATOM 2176 N N . GLU B 1 95 ? -11.960 15.941 206.832 1.00 17.18 95 GLU B N 1
ATOM 2177 C CA . GLU B 1 95 ? -11.266 14.724 207.231 1.00 20.15 95 GLU B CA 1
ATOM 2178 C C . GLU B 1 95 ? -10.654 14.812 208.603 1.00 21.41 95 GLU B C 1
ATOM 2179 O O . GLU B 1 95 ? -10.674 13.839 209.319 1.00 20.89 95 GLU B O 1
ATOM 2185 N N 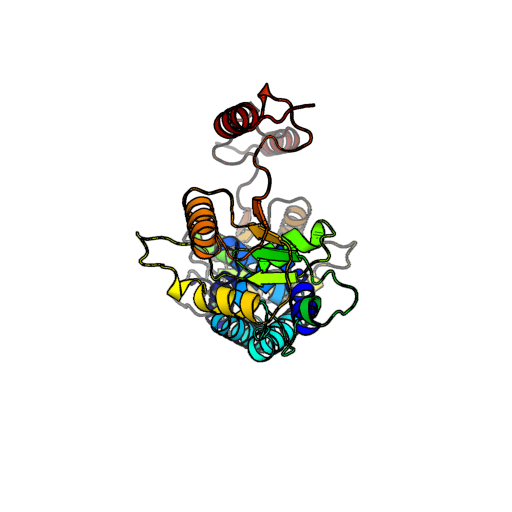. GLN B 1 96 ? -10.115 15.980 208.969 1.00 24.77 96 GLN B N 1
ATOM 2186 C CA . GLN B 1 96 ? -9.473 16.151 210.267 1.00 22.75 96 GLN B CA 1
ATOM 2187 C C . GLN B 1 96 ? -10.449 16.072 211.418 1.00 20.87 96 GLN B C 1
ATOM 2188 O O . GLN B 1 96 ? -10.027 15.883 212.543 1.00 20.14 96 GLN B O 1
ATOM 2194 N N . THR B 1 97 ? -11.747 16.215 211.159 1.00 20.01 97 THR B N 1
ATOM 2195 C CA . THR B 1 97 ? -12.759 16.107 212.203 1.00 18.60 97 THR B CA 1
ATOM 2196 C C . THR B 1 97 ? -13.095 14.660 212.552 1.00 19.30 97 THR B C 1
ATOM 2197 O O . THR B 1 97 ? -13.865 14.442 213.478 1.00 20.56 97 THR B O 1
ATOM 2201 N N . GLY B 1 98 ? -12.587 13.690 211.790 1.00 17.88 98 GLY B N 1
ATOM 2202 C CA . GLY B 1 98 ? -12.964 12.300 211.988 1.00 19.85 98 GLY B CA 1
ATOM 2203 C C . GLY B 1 98 ? -14.177 11.815 211.207 1.00 19.54 98 GLY B C 1
ATOM 2204 O O . GLY B 1 98 ? -14.535 10.642 211.326 1.00 17.98 98 GLY B O 1
ATOM 2205 N N . TYR B 1 99 ? -14.773 12.673 210.380 1.00 18.89 99 TYR B N 1
ATOM 2206 C CA . TYR B 1 99 ? -15.797 12.267 209.385 1.00 17.26 99 TYR B CA 1
ATOM 2207 C C . TYR B 1 99 ? -15.360 11.060 208.569 1.00 17.20 99 TYR B C 1
ATOM 2208 O O . TYR B 1 99 ? -14.253 11.050 208.060 1.00 18.77 99 TYR B O 1
ATOM 2217 N N . ARG B 1 100 ? -16.226 10.049 208.450 1.00 19.28 100 ARG B N 1
ATOM 2218 C CA . ARG B 1 100 ? -15.915 8.836 207.669 1.00 22.22 100 ARG B CA 1
ATOM 2219 C C . ARG B 1 100 ? -16.933 8.509 206.556 1.00 19.58 100 ARG B C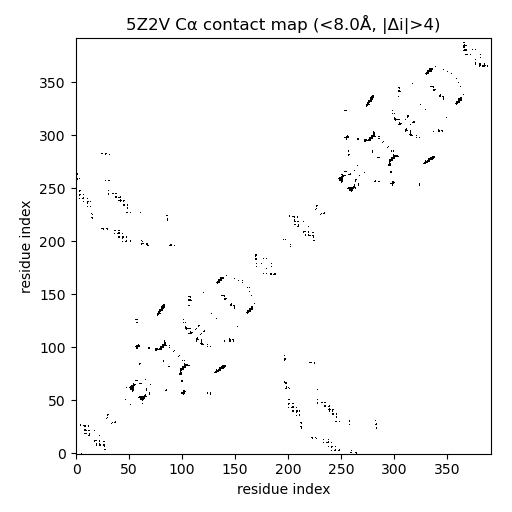 1
ATOM 2220 O O . ARG B 1 100 ? -17.035 7.373 206.118 1.00 18.13 100 ARG B O 1
ATOM 2228 N N . GLY B 1 101 ? -17.674 9.492 206.074 1.00 17.50 101 GLY B N 1
ATOM 2229 C CA . GLY B 1 101 ? -18.568 9.310 204.909 1.00 17.86 101 GLY B CA 1
ATOM 2230 C C . GLY B 1 101 ? -17.852 9.596 203.589 1.00 18.08 101 GLY B C 1
ATOM 2231 O O . GLY B 1 101 ? -16.630 9.558 203.506 1.00 16.46 101 GLY B O 1
ATOM 2232 N N . ARG B 1 102 ? -18.629 9.884 202.550 1.00 18.37 102 ARG B N 1
ATOM 2233 C CA . ARG B 1 102 ? -18.091 10.178 201.240 1.00 18.59 102 ARG B CA 1
ATOM 2234 C C . ARG B 1 102 ? -18.183 11.668 200.975 1.00 17.55 102 ARG B C 1
ATOM 2235 O O . ARG B 1 102 ? -18.898 12.393 201.678 1.00 14.80 102 ARG B O 1
ATOM 2243 N N . TYR B 1 103 ? -17.466 12.105 199.940 1.00 17.59 103 TYR B N 1
ATOM 2244 C CA . TYR B 1 103 ? -17.417 13.513 199.519 1.00 16.42 103 TYR B CA 1
ATOM 2245 C C . TYR B 1 103 ? -17.873 13.750 198.100 1.00 15.49 103 TYR B C 1
ATOM 2246 O O . TYR B 1 103 ? -17.873 12.844 197.270 1.00 15.62 103 TYR B O 1
ATOM 2255 N N . PHE B 1 104 ? -18.270 14.988 197.835 1.00 15.86 104 PHE B N 1
ATOM 2256 C CA . PHE B 1 104 ? -18.283 15.510 196.476 1.00 15.91 104 PHE B CA 1
ATOM 2257 C C . PHE B 1 104 ? -17.671 16.895 196.535 1.00 16.61 104 PHE B C 1
ATOM 2258 O O . PHE B 1 104 ? -18.002 17.689 197.440 1.00 16.59 104 PHE B O 1
ATOM 2266 N N . VAL B 1 105 ? -16.805 17.189 195.570 1.00 15.84 105 VAL B N 1
ATOM 2267 C CA . VAL B 1 105 ? -16.074 18.436 195.550 1.00 15.94 105 VAL B CA 1
ATOM 2268 C C . VAL B 1 105 ? -16.550 19.312 194.396 1.00 16.54 105 VAL B C 1
ATOM 2269 O O . VAL B 1 105 ? -16.314 19.012 193.220 1.00 16.37 105 VAL B O 1
ATOM 2273 N N . LEU B 1 106 ? -17.260 20.375 194.753 1.00 15.74 106 LEU B N 1
ATOM 2274 C CA . LEU B 1 106 ? -17.620 21.408 193.829 1.00 18.18 106 LEU B CA 1
ATOM 2275 C C . LEU B 1 106 ? -16.373 22.200 193.482 1.00 19.91 106 LEU B C 1
ATOM 2276 O O . LEU B 1 106 ? -15.401 22.206 194.220 1.00 23.25 106 LEU B O 1
ATOM 2281 N N . LYS B 1 107 ? -16.436 22.904 192.371 1.00 23.03 107 LYS B N 1
ATOM 2282 C CA . LYS B 1 107 ? -15.425 23.908 192.045 1.00 23.94 107 LYS B CA 1
ATOM 2283 C C . LYS B 1 107 ? -15.884 25.261 192.576 1.00 22.92 107 LYS B C 1
ATOM 2284 O O . LYS B 1 107 ? -16.432 26.061 191.846 1.00 20.28 107 LYS B O 1
ATOM 2290 N N . GLY B 1 108 ? -15.663 25.513 193.858 1.00 19.75 108 GLY B N 1
ATOM 2291 C CA . GLY B 1 108 ? -16.085 26.783 194.453 1.00 21.39 108 GLY B CA 1
ATOM 2292 C C . GLY B 1 108 ? -17.606 26.869 194.626 1.00 23.87 108 GLY B C 1
ATOM 2293 O O . GLY B 1 108 ? -18.284 25.858 194.874 1.00 23.40 108 GLY B O 1
ATOM 2294 N N . HIS B 1 109 ? -18.124 28.078 194.486 1.00 21.45 109 HIS B N 1
ATOM 2295 C CA . HIS B 1 109 ? -19.498 28.408 194.852 1.00 20.52 109 HIS B CA 1
ATOM 2296 C C . HIS B 1 109 ? -20.101 29.238 193.727 1.00 21.71 109 HIS B C 1
ATOM 2297 O O . HIS B 1 109 ? -19.401 29.842 192.930 1.00 20.87 109 HIS B O 1
ATOM 2304 N N . LEU B 1 110 ? -21.419 29.270 193.681 1.00 19.95 110 LEU B N 1
ATOM 2305 C CA . LEU B 1 110 ? -22.137 30.130 192.767 1.00 20.57 110 LEU B CA 1
ATOM 2306 C C . LEU B 1 110 ? -21.745 31.577 192.988 1.00 23.71 110 LEU B C 1
ATOM 2307 O O . LEU B 1 110 ? -21.598 32.025 194.115 1.00 20.46 110 LEU B O 1
ATOM 2312 N N . SER B 1 111 ? -21.566 32.303 191.898 1.00 27.93 111 SER B N 1
ATOM 2313 C CA . SER B 1 111 ? -21.196 33.704 191.960 1.00 31.41 111 SER B CA 1
ATOM 2314 C C . SER B 1 111 ? -21.633 34.373 190.692 1.00 33.14 111 SER B C 1
ATOM 2315 O O . SER B 1 111 ? -20.851 34.399 189.734 1.00 30.48 111 SER B O 1
ATOM 2318 N N . PRO B 1 112 ? -22.873 34.919 190.679 1.00 37.14 112 PRO B N 1
ATOM 2319 C CA . PRO B 1 112 ? -23.431 35.548 189.482 1.00 41.35 112 PRO B CA 1
ATOM 2320 C C . PRO B 1 112 ? -22.615 36.709 188.965 1.00 46.78 112 PRO B C 1
ATOM 2321 O O . PRO B 1 112 ? -22.521 36.883 187.744 1.00 51.06 112 PRO B O 1
ATOM 2325 N N . LEU B 1 113 ? -21.997 37.473 189.869 1.00 49.75 113 LEU B N 1
ATOM 2326 C CA . LEU B 1 113 ? -21.160 38.600 189.465 1.00 54.86 113 LEU B CA 1
ATOM 2327 C C . LEU B 1 113 ? -19.795 38.180 188.922 1.00 54.64 113 LEU B C 1
ATOM 2328 O O . LEU B 1 113 ? -19.101 39.024 188.383 1.00 52.92 113 LEU B O 1
ATOM 2333 N N . ASP B 1 114 ? -19.408 36.910 189.057 1.00 61.93 114 ASP B N 1
ATOM 2334 C CA . ASP B 1 114 ? -18.241 36.357 188.341 1.00 45.91 114 ASP B CA 1
ATOM 2335 C C . ASP B 1 114 ? -18.657 35.472 187.185 1.00 39.10 114 ASP B C 1
ATOM 2336 O O . ASP B 1 114 ? -17.804 34.798 186.615 1.00 35.17 114 ASP B O 1
ATOM 2341 N N . GLY B 1 115 ? -19.948 35.450 186.844 1.00 33.75 115 GLY B N 1
ATOM 2342 C CA . GLY B 1 115 ? -20.471 34.461 185.883 1.00 34.41 115 GLY B CA 1
ATOM 2343 C C . GLY B 1 115 ? -20.196 32.974 186.192 1.00 30.97 115 GLY B C 1
ATOM 2344 O O . GLY B 1 115 ? -19.950 32.161 185.303 1.00 31.22 115 GLY B O 1
ATOM 2345 N N . LEU B 1 116 ? -20.250 32.623 187.468 1.00 28.24 116 LEU B N 1
ATOM 2346 C CA . LEU B 1 116 ? -20.085 31.230 187.896 1.00 25.67 116 LEU B CA 1
ATOM 2347 C C . LEU B 1 116 ? -21.414 30.659 188.350 1.00 24.08 116 LEU B C 1
ATOM 2348 O O . LEU B 1 116 ? -21.885 30.967 189.438 1.00 22.91 116 LEU B O 1
ATOM 2353 N N . GLY B 1 117 ? -21.992 29.846 187.478 1.00 22.54 117 GLY B N 1
ATOM 2354 C CA . GLY B 1 117 ? -23.285 29.215 187.698 1.00 20.37 117 GLY B CA 1
ATOM 2355 C C . GLY B 1 117 ? -23.136 27.715 187.942 1.00 19.97 117 GLY B C 1
ATOM 2356 O O . GLY B 1 117 ? -22.029 27.195 188.098 1.00 18.97 117 GLY B O 1
ATOM 2357 N N . PRO B 1 118 ? -24.269 27.006 187.966 1.00 19.79 118 PRO B N 1
ATOM 2358 C CA . PRO B 1 118 ? -24.324 25.587 188.279 1.00 21.47 118 PRO B CA 1
ATOM 2359 C C . PRO B 1 118 ? -23.400 24.688 187.447 1.00 22.88 118 PRO B C 1
ATOM 2360 O O . PRO B 1 118 ? -22.780 23.794 187.998 1.00 19.48 118 PRO B O 1
ATOM 2364 N N . GLU B 1 119 ? -23.325 24.925 186.131 1.00 23.63 119 GLU B N 1
ATOM 2365 C CA . GLU B 1 119 ? -22.457 24.153 185.224 1.00 25.81 119 GLU B CA 1
ATOM 2366 C C . GLU B 1 119 ? -20.973 24.354 185.553 1.00 24.74 119 GLU B C 1
ATOM 2367 O O . GLU B 1 119 ? -20.210 23.397 185.577 1.00 27.00 119 GLU B O 1
ATOM 2373 N N . ALA B 1 120 ? -20.579 25.596 185.797 1.00 24.54 120 ALA B N 1
ATOM 2374 C CA . ALA B 1 120 ? -19.194 25.920 186.119 1.00 23.22 120 ALA B CA 1
ATOM 2375 C C . ALA B 1 120 ? -18.688 25.259 187.410 1.00 24.10 120 ALA B C 1
ATOM 2376 O O . ALA B 1 120 ? -17.515 24.857 187.487 1.00 22.43 120 ALA B O 1
ATOM 2378 N N . ILE B 1 121 ? -19.545 25.151 188.429 1.00 22.20 121 ILE B N 1
ATOM 2379 C CA . ILE B 1 121 ? -19.097 24.616 189.736 1.00 20.49 121 ILE B CA 1
ATOM 2380 C C . ILE B 1 121 ? -19.242 23.103 189.901 1.00 20.65 121 ILE B C 1
ATOM 2381 O O . ILE B 1 121 ? -18.746 22.531 190.911 1.00 19.24 121 ILE B O 1
ATOM 2386 N N . GLY B 1 122 ? -19.925 22.459 188.953 1.00 20.79 122 GLY B N 1
ATOM 2387 C CA . GLY B 1 122 ? -20.043 21.000 188.962 1.00 20.79 122 GLY B CA 1
ATOM 2388 C C . GLY B 1 122 ? -21.360 20.377 189.436 1.00 21.60 122 GLY B C 1
ATOM 2389 O O . GLY B 1 122 ? -21.400 19.193 189.777 1.00 21.56 122 GLY B O 1
ATOM 2390 N N . ILE B 1 123 ? -22.434 21.154 189.430 1.00 21.31 123 ILE B N 1
ATOM 2391 C CA . ILE B 1 123 ? -23.744 20.646 189.833 1.00 24.57 123 ILE B CA 1
ATOM 2392 C C . ILE B 1 123 ? -24.211 19.413 189.054 1.00 25.99 123 ILE B C 1
ATOM 2393 O O . ILE B 1 123 ? -24.717 18.490 189.655 1.00 26.43 123 ILE B O 1
ATOM 2398 N N . PRO B 1 124 ? -24.068 19.401 187.721 1.00 29.09 124 PRO B N 1
ATOM 2399 C CA . PRO B 1 124 ? -24.425 18.182 186.982 1.00 29.85 124 PRO B CA 1
ATOM 2400 C C . PRO B 1 124 ? -23.670 16.907 187.441 1.00 27.91 124 PRO B C 1
ATOM 2401 O O . PRO B 1 124 ? -24.277 15.816 187.534 1.00 23.41 124 PRO B O 1
ATOM 2405 N N . GLU B 1 125 ? -22.376 17.059 187.737 1.00 24.60 125 GLU B N 1
ATOM 2406 C CA . GLU B 1 125 ? -21.585 15.960 188.253 1.00 26.51 125 GLU B CA 1
ATOM 2407 C C . GLU B 1 125 ? -22.052 15.563 189.665 1.00 24.49 125 GLU B C 1
ATOM 2408 O O . GLU B 1 125 ? -22.116 14.370 189.968 1.00 24.03 125 GLU B O 1
ATOM 2414 N N . LEU B 1 126 ? -22.411 16.537 190.503 1.00 21.63 126 LEU B N 1
ATOM 2415 C CA . LEU B 1 126 ? -23.003 16.214 191.814 1.00 22.88 126 LEU B CA 1
ATOM 2416 C C . LEU B 1 126 ? -24.303 15.395 191.665 1.00 22.29 126 LEU B C 1
ATOM 2417 O O . LEU B 1 126 ? -24.520 14.438 192.410 1.00 21.55 126 LEU B O 1
ATOM 2422 N N . GLU B 1 127 ? -25.154 15.781 190.719 1.00 24.31 127 GLU B N 1
ATOM 2423 C CA . GLU B 1 127 ? -26.384 15.056 190.450 1.00 26.41 127 GLU B CA 1
ATOM 2424 C C . GLU B 1 127 ? -26.103 13.616 190.015 1.00 24.97 127 GLU B C 1
ATOM 2425 O O . GLU B 1 127 ? -26.794 12.691 190.462 1.00 25.03 127 GLU B O 1
ATOM 2431 N N . ALA B 1 128 ? -25.099 13.435 189.155 1.00 23.36 128 ALA B N 1
ATOM 2432 C CA . ALA B 1 128 ? -24.685 12.093 188.742 1.00 24.51 128 ALA B CA 1
ATOM 2433 C C . ALA B 1 128 ? -24.129 11.272 189.915 1.00 24.27 128 ALA B C 1
ATOM 2434 O O . ALA B 1 128 ? -24.439 10.090 190.056 1.00 27.91 128 ALA B O 1
ATOM 2436 N N . ARG B 1 129 ? -23.337 11.904 190.767 1.00 23.55 129 ARG B N 1
ATOM 2437 C CA . ARG B 1 129 ? -22.818 11.242 191.971 1.00 23.82 129 ARG B CA 1
ATOM 2438 C C . ARG B 1 129 ? -23.942 10.698 192.858 1.00 24.04 129 ARG B C 1
ATOM 2439 O O . ARG B 1 129 ? -23.869 9.575 193.388 1.00 20.22 129 ARG B O 1
ATOM 2447 N N . ILE B 1 130 ? -24.969 11.519 193.042 1.00 25.78 130 ILE B N 1
ATOM 2448 C CA . ILE B 1 130 ? -26.111 11.129 193.837 1.00 28.18 130 ILE B CA 1
ATOM 2449 C C . ILE B 1 130 ? -26.890 9.983 193.164 1.00 30.59 130 ILE B C 1
ATOM 2450 O O . ILE B 1 130 ? -27.209 8.998 193.828 1.00 28.61 130 ILE B O 1
ATOM 2455 N N . ARG B 1 131 ? -27.157 10.106 191.864 1.00 31.60 131 ARG B N 1
ATOM 2456 C CA . ARG B 1 131 ? -27.817 9.053 191.089 1.00 34.67 131 ARG B CA 1
ATOM 2457 C C . ARG B 1 131 ? -27.067 7.712 191.174 1.00 31.14 131 ARG B C 1
ATOM 2458 O O . ARG B 1 131 ? -27.683 6.679 191.312 1.00 30.95 131 ARG B O 1
ATOM 2466 N N . ASP B 1 132 ? -25.745 7.743 191.063 1.00 29.33 132 ASP B N 1
ATOM 2467 C CA . ASP B 1 132 ? -24.919 6.535 191.042 1.00 31.68 132 ASP B CA 1
ATOM 2468 C C . ASP B 1 132 ? -24.611 5.946 192.443 1.00 34.24 132 ASP B C 1
ATOM 2469 O O . ASP B 1 132 ? -24.041 4.864 192.529 1.00 37.63 132 ASP B O 1
ATOM 2474 N N . GLY B 1 133 ? -24.962 6.654 193.520 1.00 29.99 133 GLY B N 1
ATOM 2475 C CA . GLY B 1 133 ? -24.782 6.165 194.890 1.00 28.54 133 GLY B CA 1
ATOM 2476 C C . GLY B 1 133 ? -26.099 5.763 195.545 1.00 30.70 133 GLY B C 1
ATOM 2477 O O . GLY B 1 133 ? -27.122 5.656 194.887 1.00 29.78 133 GLY B O 1
ATOM 2478 N N . ALA B 1 134 ? -26.058 5.551 196.857 1.00 29.45 134 ALA B N 1
ATOM 2479 C CA . ALA B 1 134 ? -27.202 5.130 197.641 1.00 28.55 134 ALA B CA 1
ATOM 2480 C C . ALA B 1 134 ? -27.151 5.877 198.975 1.00 29.75 134 ALA B C 1
ATOM 2481 O O . ALA B 1 134 ? -27.108 5.280 200.061 1.00 27.86 134 ALA B O 1
ATOM 2483 N N . PHE B 1 135 ? -27.153 7.202 198.871 1.00 26.11 135 PHE B N 1
ATOM 2484 C CA . PHE B 1 135 ? -27.005 8.068 200.025 1.00 26.13 135 PHE B CA 1
ATOM 2485 C C . PHE B 1 135 ? -28.342 8.225 200.720 1.00 25.93 135 PHE B C 1
ATOM 2486 O O . PHE B 1 135 ? -29.368 8.232 200.068 1.00 28.70 135 PHE B O 1
ATOM 2494 N N . SER B 1 136 ? -28.337 8.332 202.037 1.00 25.93 136 SER B N 1
ATOM 2495 C CA . SER B 1 136 ? -29.527 8.725 202.795 1.00 27.93 136 SER B CA 1
ATOM 2496 C C . SER B 1 136 ? -29.461 10.223 203.182 1.00 28.11 136 SER B C 1
ATOM 2497 O O . SER B 1 136 ? -30.504 10.858 203.338 1.00 31.38 136 SER B O 1
ATOM 2500 N N . GLU B 1 137 ? -28.252 10.781 203.325 1.00 24.69 137 GLU B N 1
ATOM 2501 C CA . GLU B 1 137 ? -28.076 12.165 203.738 1.00 22.01 137 GLU B CA 1
ATOM 2502 C C . GLU B 1 137 ? -27.003 12.856 202.884 1.00 21.08 137 GLU B C 1
ATOM 2503 O O . GLU B 1 137 ? -25.899 12.318 202.636 1.00 18.55 137 GLU B O 1
ATOM 2509 N N . VAL B 1 138 ? -27.319 14.074 202.459 1.00 20.31 138 VAL B N 1
ATOM 2510 C CA . VAL B 1 138 ? -26.357 14.927 201.801 1.00 21.48 138 VAL B CA 1
ATOM 2511 C C . VAL B 1 138 ? -26.121 16.114 202.738 1.00 21.19 138 VAL B C 1
ATOM 2512 O O . VAL B 1 138 ? -27.058 16.849 203.038 1.00 20.32 138 VAL B O 1
ATOM 2516 N N . ILE B 1 139 ? -24.871 16.272 203.188 1.00 20.04 139 ILE B N 1
ATOM 2517 C CA . ILE B 1 139 ? -24.455 17.322 204.100 1.00 17.83 139 ILE B CA 1
ATOM 2518 C C . ILE B 1 139 ? -23.882 18.460 203.279 1.00 18.99 139 ILE B C 1
ATOM 2519 O O . ILE B 1 139 ? -22.873 18.289 202.589 1.00 16.74 139 ILE B O 1
ATOM 2524 N N . LEU B 1 140 ? -24.524 19.620 203.361 1.00 16.99 140 LEU B N 1
ATOM 2525 C CA . LEU B 1 140 ? -24.046 20.799 202.665 1.00 17.91 140 LEU B CA 1
ATOM 2526 C C . LEU B 1 140 ? -23.007 21.514 203.546 1.00 18.71 140 LEU B C 1
ATOM 2527 O O . LEU B 1 140 ? -23.343 22.091 204.615 1.00 20.98 140 LEU B O 1
ATOM 2532 N N . ALA B 1 141 ? -21.739 21.394 203.133 1.00 15.85 141 ALA B N 1
ATOM 2533 C CA . ALA B 1 141 ? -20.617 21.950 203.844 1.00 16.22 141 ALA B CA 1
ATOM 2534 C C . ALA B 1 141 ? -19.855 22.940 202.941 1.00 16.36 141 ALA B C 1
ATOM 2535 O O . ALA B 1 141 ? -18.613 23.013 202.944 1.00 18.02 141 ALA B O 1
ATOM 2537 N N . THR B 1 142 ? -20.601 23.680 202.140 1.00 16.16 142 THR B N 1
ATOM 2538 C CA . THR B 1 142 ? -20.108 24.904 201.529 1.00 17.56 142 THR B CA 1
ATOM 2539 C C . THR B 1 142 ? -19.706 25.887 202.625 1.00 17.72 142 THR B C 1
ATOM 2540 O O . THR B 1 142 ? -20.128 25.761 203.784 1.00 16.95 142 THR B O 1
ATOM 2544 N N . ASN B 1 143 ? -18.885 26.859 202.262 1.00 16.57 143 ASN B N 1
ATOM 2545 C CA . ASN B 1 143 ? -18.397 27.852 203.204 1.00 18.17 143 ASN B CA 1
ATOM 2546 C C . ASN B 1 143 ? -19.541 28.737 203.701 1.00 18.21 143 ASN B C 1
ATOM 2547 O O . ASN B 1 143 ? -20.518 28.977 202.970 1.00 16.72 143 ASN B O 1
ATOM 2552 N N . PRO B 1 144 ? -19.449 29.224 204.945 1.00 17.37 144 PRO B N 1
ATOM 2553 C CA . PRO B 1 144 ? -20.530 30.022 205.503 1.00 18.50 144 PRO B CA 1
ATOM 2554 C C . PRO B 1 144 ? -20.452 31.487 205.067 1.00 19.87 144 PRO B C 1
ATOM 2555 O O . PRO B 1 144 ? -20.227 32.396 205.886 1.00 20.82 144 PRO B O 1
ATOM 2559 N N . THR B 1 145 ? -20.592 31.698 203.766 1.00 18.35 145 THR B N 1
ATOM 2560 C CA . THR B 1 145 ? -20.542 33.008 203.167 1.00 19.98 145 THR B CA 1
ATOM 2561 C C . THR B 1 145 ? -21.897 33.174 202.491 1.00 19.59 145 THR B C 1
ATOM 2562 O O . THR B 1 145 ? -22.688 32.225 202.390 1.00 16.88 145 THR B O 1
ATOM 2566 N N . VAL B 1 146 ? -22.163 34.390 202.044 1.00 19.12 146 VAL B N 1
ATOM 2567 C CA . VAL B 1 146 ? -23.377 34.682 201.294 1.00 21.56 146 VAL B CA 1
ATOM 2568 C C . VAL B 1 146 ? -23.474 33.747 200.070 1.00 22.23 146 VAL B C 1
ATOM 2569 O O . VAL B 1 146 ? -24.494 33.103 199.858 1.00 20.88 146 VAL B O 1
ATOM 2573 N N . GLU B 1 147 ? -22.394 33.653 199.318 1.00 21.50 147 GLU B N 1
ATOM 2574 C CA . GLU B 1 147 ? -22.287 32.798 198.136 1.00 23.83 147 GLU B CA 1
ATOM 2575 C C . GLU B 1 147 ? -22.356 31.282 198.462 1.00 21.83 147 GLU B C 1
ATOM 2576 O O . GLU B 1 147 ? -22.963 30.485 197.741 1.00 20.15 147 GLU B O 1
ATOM 2582 N N . GLY B 1 148 ? -21.713 30.882 199.547 1.00 20.16 148 GLY B N 1
ATOM 2583 C CA . GLY B 1 148 ? -21.729 29.480 199.974 1.00 20.09 148 GLY B CA 1
ATOM 2584 C C . GLY B 1 148 ? -23.133 29.015 200.375 1.00 20.82 148 GLY B C 1
ATOM 2585 O O . GLY B 1 148 ? -23.543 27.873 200.066 1.00 17.23 148 GLY B O 1
ATOM 2586 N N . GLU B 1 149 ? -23.849 29.908 201.070 1.00 20.67 149 GLU B N 1
ATOM 2587 C CA . GLU B 1 149 ? -25.232 29.677 201.466 1.00 21.59 149 GLU B CA 1
ATOM 2588 C C . GLU B 1 149 ? -26.160 29.630 200.251 1.00 23.02 149 GLU B C 1
ATOM 2589 O O . GLU B 1 149 ? -27.041 28.792 200.182 1.00 21.04 149 GLU B O 1
ATOM 2595 N N . ALA B 1 150 ? -25.978 30.554 199.310 1.00 21.11 150 ALA B N 1
ATOM 2596 C CA . ALA B 1 150 ? -26.740 30.530 198.066 1.00 20.71 150 ALA B CA 1
ATOM 2597 C C . ALA B 1 150 ? -26.512 29.216 197.304 1.00 20.49 150 ALA B C 1
ATOM 2598 O O . ALA B 1 150 ? -27.456 28.642 196.775 1.00 20.74 150 ALA B O 1
ATOM 2600 N N . THR B 1 151 ? -25.285 28.725 197.276 1.00 19.22 151 THR B N 1
ATOM 2601 C CA . THR B 1 151 ? -24.998 27.439 196.667 1.00 17.42 151 THR B CA 1
ATOM 2602 C C . THR B 1 151 ? -25.711 26.285 197.398 1.00 17.57 151 THR B C 1
ATOM 2603 O O . THR B 1 151 ? -26.298 25.415 196.736 1.00 16.87 151 THR B O 1
ATOM 2607 N N . ALA B 1 152 ? -25.680 26.290 198.735 1.00 16.08 152 ALA B N 1
ATOM 2608 C CA . ALA B 1 152 ? -26.374 25.272 199.520 1.00 16.85 152 ALA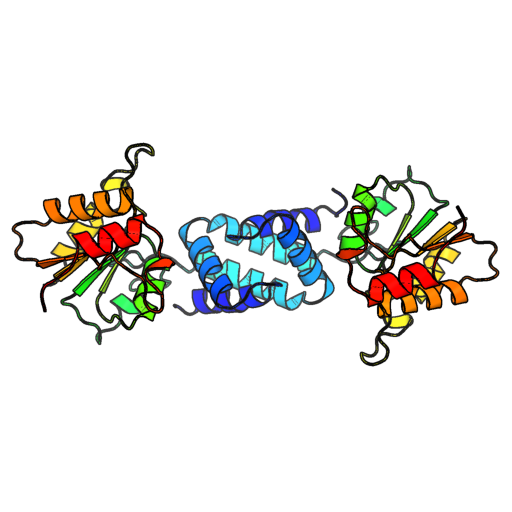 B CA 1
ATOM 2609 C C . ALA B 1 152 ? -27.873 25.212 199.227 1.00 20.82 152 ALA B C 1
ATOM 2610 O O . ALA B 1 152 ? -28.449 24.131 199.042 1.00 18.95 152 ALA B O 1
ATOM 2612 N N . HIS B 1 153 ? -28.490 26.393 199.195 1.00 20.70 153 HIS B N 1
ATOM 2613 C CA . HIS B 1 153 ? -29.889 26.544 198.917 1.00 24.32 153 HIS B CA 1
ATOM 2614 C C . HIS B 1 153 ? -30.219 26.085 197.498 1.00 24.04 153 HIS B C 1
ATOM 2615 O O . HIS B 1 153 ? -31.262 25.479 197.298 1.00 20.67 153 HIS B O 1
ATOM 2622 N N . TYR B 1 154 ? -29.349 26.371 196.529 1.00 20.65 154 TYR B N 1
ATOM 2623 C CA . TYR B 1 154 ? -29.597 25.936 195.162 1.00 22.77 154 TYR B CA 1
ATOM 2624 C C . TYR B 1 154 ? -29.602 24.425 195.104 1.00 23.10 154 TYR B C 1
ATOM 2625 O O . TYR B 1 154 ? -30.487 23.838 194.472 1.00 22.11 154 TYR B O 1
ATOM 2634 N N . ILE B 1 155 ? -28.646 23.803 195.788 1.00 21.93 155 ILE B N 1
ATOM 2635 C CA . ILE B 1 155 ? -28.545 22.347 195.798 1.00 21.75 155 ILE B CA 1
ATOM 2636 C C . ILE B 1 155 ? -29.749 21.743 196.531 1.00 22.75 155 ILE B C 1
ATOM 2637 O O . ILE B 1 155 ? -30.307 20.748 196.057 1.00 22.54 155 ILE B O 1
ATOM 2642 N N . ALA B 1 156 ? -30.168 22.358 197.645 1.00 23.50 156 ALA B N 1
ATOM 2643 C CA . ALA B 1 156 ? -31.296 21.808 198.400 1.00 27.71 156 ALA B CA 1
ATOM 2644 C C . ALA B 1 156 ? -32.583 21.808 197.579 1.00 26.25 156 ALA B C 1
ATOM 2645 O O . ALA B 1 156 ? -33.303 20.818 197.590 1.00 25.88 156 ALA B O 1
ATOM 2647 N N . GLN B 1 157 ? -32.849 22.885 196.851 1.00 31.27 157 GLN B N 1
ATOM 2648 C CA . GLN B 1 157 ? -34.057 22.962 196.013 1.00 38.76 157 GLN B CA 1
ATOM 2649 C C . GLN B 1 157 ? -33.974 21.994 194.841 1.00 32.27 157 GLN B C 1
ATOM 2650 O O . GLN B 1 157 ? -34.961 21.430 194.439 1.00 30.46 157 GLN B O 1
ATOM 2656 N N . LEU B 1 158 ? -32.792 21.836 194.279 1.00 30.63 158 LEU B N 1
ATOM 2657 C CA . LEU B 1 158 ? -32.584 20.910 193.180 1.00 31.31 158 LEU B CA 1
ATOM 2658 C C . LEU B 1 158 ? -32.876 19.482 193.606 1.00 29.79 158 LEU B C 1
ATOM 2659 O O . LEU B 1 158 ? -33.478 18.737 192.853 1.00 30.77 158 LEU B O 1
ATOM 2664 N N . LEU B 1 159 ? -32.461 19.114 194.819 1.00 29.52 159 LEU B N 1
ATOM 2665 C CA . LEU B 1 159 ? -32.567 17.729 195.302 1.00 31.42 159 LEU B CA 1
ATOM 2666 C C . LEU B 1 159 ? -33.834 17.409 196.119 1.00 36.88 159 LEU B C 1
ATOM 2667 O O . LEU B 1 159 ? -33.977 16.282 196.590 1.00 36.37 159 LEU B O 1
ATOM 2672 N N . ALA B 1 160 ? -34.739 18.373 196.287 1.00 36.65 160 ALA B N 1
ATOM 2673 C CA . ALA B 1 160 ? -35.940 18.163 197.095 1.00 41.24 160 ALA B CA 1
ATOM 2674 C C . ALA B 1 160 ? -36.866 17.134 196.450 1.00 46.50 160 ALA B C 1
ATOM 2675 O O . ALA B 1 160 ? -36.882 16.978 195.230 1.00 51.44 160 ALA B O 1
ATOM 2677 N N . GLY B 1 161 ? -37.611 16.416 197.284 1.00 52.01 161 GLY B N 1
ATOM 2678 C CA . GLY B 1 161 ? -38.544 15.406 196.805 1.00 50.70 161 GLY B CA 1
ATOM 2679 C C . GLY B 1 161 ? -37.908 14.193 196.149 1.00 49.14 161 GLY B C 1
ATOM 2680 O O . GLY B 1 161 ? -38.530 13.563 195.319 1.00 53.16 161 GLY B O 1
ATOM 2681 N N . ARG B 1 162 ? -36.678 13.856 196.516 1.00 49.84 162 ARG B N 1
ATOM 2682 C CA . ARG B 1 162 ? -36.031 12.614 196.063 1.00 47.06 162 ARG B CA 1
ATOM 2683 C C . ARG B 1 162 ? -35.776 11.635 197.220 1.00 42.19 162 ARG B C 1
ATOM 2684 O O . ARG B 1 162 ? -35.002 10.683 197.076 1.00 45.37 162 ARG B O 1
ATOM 2692 N N . GLY B 1 163 ? -36.408 11.860 198.362 1.00 41.87 163 GLY B N 1
ATOM 2693 C CA . GLY B 1 163 ? -36.191 11.019 199.527 1.00 45.46 163 GLY B CA 1
ATOM 2694 C C . GLY B 1 163 ? -34.833 11.117 200.193 1.00 44.24 163 GLY B C 1
ATOM 2695 O O . GLY B 1 163 ? -34.531 10.295 201.040 1.00 43.46 163 GLY B O 1
ATOM 2696 N N . LEU B 1 164 ? -34.020 12.116 199.859 1.00 39.72 164 LEU B N 1
ATOM 2697 C CA . LEU B 1 164 ? -32.777 12.362 200.617 1.00 34.57 164 LEU B CA 1
ATOM 2698 C C . LEU B 1 164 ? -33.062 13.302 201.779 1.00 29.49 164 LEU B C 1
ATOM 2699 O O . LEU B 1 164 ? -33.875 14.195 201.654 1.00 32.96 164 LEU B O 1
ATOM 2704 N N . THR B 1 165 ? -32.390 13.114 202.899 1.00 26.80 165 THR B N 1
ATOM 2705 C CA . THR B 1 165 ? -32.314 14.164 203.902 1.00 28.95 165 THR B CA 1
ATOM 2706 C C . THR B 1 165 ? -31.179 15.115 203.510 1.00 27.80 165 THR B C 1
ATOM 2707 O O . THR B 1 165 ? -30.058 14.688 203.279 1.00 25.20 165 THR B O 1
ATOM 2711 N N . LEU B 1 166 ? -31.479 16.409 203.461 1.00 27.71 166 LEU B N 1
ATOM 2712 C CA . LEU B 1 166 ? -30.482 17.441 203.265 1.00 25.90 166 LEU B CA 1
ATOM 2713 C C . LEU B 1 166 ? -30.220 18.176 204.578 1.00 28.23 166 LEU B C 1
ATOM 2714 O O . LEU B 1 166 ? -31.159 18.627 205.228 1.00 27.47 166 LEU B O 1
ATOM 2719 N N . SER B 1 167 ? -28.946 18.254 204.964 1.00 25.11 167 SER B N 1
ATOM 2720 C CA . SER B 1 167 ? -28.541 19.003 206.156 1.00 23.64 167 SER B CA 1
ATOM 2721 C C . SER B 1 167 ? -27.502 20.071 205.818 1.00 20.46 167 SER B C 1
ATOM 2722 O O . SER B 1 167 ? -26.900 20.040 204.746 1.00 20.17 167 SER B O 1
ATOM 2725 N N . ARG B 1 168 ? -27.297 20.992 206.766 1.00 22.69 168 ARG B N 1
ATOM 2726 C CA . ARG B 1 168 ? -26.316 22.084 206.664 1.00 21.33 168 ARG B CA 1
ATOM 2727 C C . ARG B 1 168 ? -25.512 22.100 207.950 1.00 20.22 168 ARG B C 1
ATOM 2728 O O . ARG B 1 168 ? -26.083 21.953 209.043 1.00 18.44 168 ARG B O 1
ATOM 2736 N N . ILE B 1 169 ? -24.192 22.249 207.833 1.00 18.51 169 ILE B N 1
ATOM 2737 C CA . ILE B 1 169 ? -23.335 22.416 209.004 1.00 19.86 169 ILE B CA 1
ATOM 2738 C C . ILE B 1 169 ? -23.788 23.596 209.860 1.00 18.99 169 ILE B C 1
ATOM 2739 O O . ILE B 1 169 ? -24.293 24.598 209.345 1.00 16.69 169 ILE B O 1
ATOM 2744 N N . ALA B 1 170 ? -23.630 23.445 211.170 1.00 17.18 170 ALA B N 1
ATOM 2745 C CA . ALA B 1 170 ? -24.137 24.424 212.109 1.00 17.49 170 ALA B CA 1
ATOM 2746 C C . ALA B 1 170 ? -23.342 25.739 212.015 1.00 19.69 170 ALA B C 1
ATOM 2747 O O . ALA B 1 170 ? -22.085 25.735 211.931 1.00 16.29 170 ALA B O 1
ATOM 2749 N N . HIS B 1 171 ? -24.075 26.846 212.057 1.00 18.85 171 HIS B N 1
ATOM 2750 C CA . HIS B 1 171 ? -23.458 28.154 212.248 1.00 21.65 171 HIS B CA 1
ATOM 2751 C C . HIS B 1 171 ? -23.684 28.628 213.680 1.00 22.05 171 HIS B C 1
ATOM 2752 O O . HIS B 1 171 ? -24.782 28.466 214.216 1.00 22.07 171 HIS B O 1
ATOM 2759 N N . GLY B 1 172 ? -22.669 29.256 214.260 1.00 19.81 172 GLY B N 1
ATOM 2760 C CA . GLY B 1 172 ? -22.799 29.780 215.610 1.00 22.36 172 GLY B CA 1
ATOM 2761 C C . GLY B 1 172 ? -21.490 30.160 216.234 1.00 22.19 172 GLY B C 1
ATOM 2762 O O . GLY B 1 172 ? -20.499 30.438 215.526 1.00 20.15 172 GLY B O 1
ATOM 2763 N N . VAL B 1 173 ? -21.500 30.221 217.562 1.00 21.56 173 VAL B N 1
ATOM 2764 C CA . VAL B 1 173 ? -20.336 30.624 218.299 1.00 23.08 173 VAL B CA 1
ATOM 2765 C C . VAL B 1 173 ? -19.261 29.543 218.166 1.00 23.93 173 VAL B C 1
ATOM 2766 O O . VAL B 1 173 ? -19.553 28.354 218.273 1.00 22.13 173 VAL B O 1
ATOM 2770 N N . PRO B 1 174 ? -18.006 29.957 217.929 1.00 28.79 174 PRO B N 1
ATOM 2771 C CA . PRO B 1 174 ? -16.933 28.967 218.024 1.00 31.29 174 PRO B CA 1
ATOM 2772 C C . PRO B 1 174 ? -16.699 28.528 219.479 1.00 28.74 174 PRO B C 1
ATOM 2773 O O . PRO B 1 174 ? -17.018 29.256 220.406 1.00 29.80 174 PRO B O 1
ATOM 2777 N N . LEU B 1 175 ? -16.119 27.354 219.644 1.00 28.56 175 LEU B N 1
ATOM 2778 C CA . LEU B 1 175 ? -15.835 26.790 220.972 1.00 28.44 175 LEU B CA 1
ATOM 2779 C C . LEU B 1 175 ? -14.743 27.552 221.690 1.00 28.07 175 LEU B C 1
ATOM 2780 O O . LEU B 1 175 ? -13.843 28.042 221.068 1.00 28.07 175 LEU B O 1
ATOM 2785 N N . GLY B 1 176 ? -14.849 27.653 223.007 1.00 30.46 176 GLY B N 1
ATOM 2786 C CA . GLY B 1 176 ? -13.795 28.216 223.832 1.00 32.69 176 GLY B CA 1
ATOM 2787 C C . GLY B 1 176 ? -13.925 29.701 224.092 1.00 37.17 176 GLY B C 1
ATOM 2788 O O . GLY B 1 176 ? -13.329 30.207 225.050 1.00 40.05 176 GLY B O 1
ATOM 2789 N N . GLY B 1 177 ? -14.716 30.424 223.307 1.00 43.39 177 GLY B N 1
ATOM 2790 C CA . GLY B 1 177 ? -14.810 31.875 223.487 1.00 52.74 177 GLY B CA 1
ATOM 2791 C C . GLY B 1 177 ? -15.605 32.298 224.714 1.00 59.44 177 GLY B C 1
ATOM 2792 O O . GLY B 1 177 ? -16.274 31.508 225.379 1.00 64.32 177 GLY B O 1
ATOM 2793 N N . GLU B 1 178 ? -15.566 33.590 224.979 1.00 55.36 178 GLU B N 1
ATOM 2794 C CA . GLU B 1 178 ? -16.556 34.256 225.816 1.00 46.82 178 GLU B CA 1
ATOM 2795 C C . GLU B 1 178 ? -17.443 35.064 224.868 1.00 36.92 178 GLU B C 1
ATOM 2796 O O . GLU B 1 178 ? -16.969 35.578 223.850 1.00 32.70 178 GLU B O 1
ATOM 2802 N N . LEU B 1 179 ? -18.725 35.174 225.192 1.00 33.35 179 LEU B N 1
ATOM 2803 C CA . LEU B 1 179 ? -19.682 35.849 224.323 1.00 31.41 179 LEU B CA 1
ATOM 2804 C C . LEU B 1 179 ? -19.295 37.275 223.985 1.00 31.11 179 LEU B C 1
ATOM 2805 O O . LEU B 1 179 ? -19.441 37.682 222.846 1.00 32.55 179 LEU B O 1
ATOM 2810 N N . GLU B 1 180 ? -18.765 38.000 224.958 1.00 33.16 180 GLU B N 1
ATOM 2811 C CA . GLU B 1 180 ? -18.275 39.372 224.757 1.00 40.22 180 GLU B CA 1
ATOM 2812 C C . GLU B 1 180 ? -17.193 39.520 223.674 1.00 39.20 180 GLU B C 1
ATOM 2813 O O . GLU B 1 180 ? -16.994 40.624 223.191 1.00 44.88 180 GLU B O 1
ATOM 2819 N N . LEU B 1 181 ? -16.498 38.436 223.309 1.00 34.65 181 LEU B N 1
ATOM 2820 C CA . LEU B 1 181 ? -15.405 38.480 222.338 1.00 33.72 181 LEU B CA 1
ATOM 2821 C C . LEU B 1 181 ? -15.739 37.922 220.989 1.00 33.26 181 LEU B C 1
ATOM 2822 O O . LEU B 1 181 ? -14.922 37.969 220.085 1.00 35.78 181 LEU B O 1
ATOM 2827 N N . VAL B 1 182 ? -16.923 37.351 220.818 1.00 32.23 182 VAL B N 1
ATOM 2828 C CA . VAL B 1 182 ? -17.313 36.796 219.533 1.00 30.11 182 VAL B CA 1
ATOM 2829 C C . VAL B 1 182 ? -17.733 37.956 218.624 1.00 28.56 182 VAL B C 1
ATOM 2830 O O . VAL B 1 182 ? -18.252 38.964 219.083 1.00 26.09 182 VAL B O 1
ATOM 2834 N N . ASP B 1 183 ? -17.487 37.792 217.327 1.00 29.85 183 ASP B N 1
ATOM 2835 C CA . ASP B 1 183 ? -17.956 38.710 216.290 1.00 34.77 183 ASP B CA 1
ATOM 2836 C C . ASP B 1 183 ? -19.486 38.931 216.436 1.00 33.35 183 ASP B C 1
ATOM 2837 O O . ASP B 1 183 ? -20.182 37.959 216.569 1.00 34.81 183 ASP B O 1
ATOM 2842 N N . GLY B 1 184 ? -19.989 40.176 216.452 1.00 31.53 184 GLY B N 1
ATOM 2843 C CA . GLY B 1 184 ? -21.411 40.459 216.683 1.00 29.42 184 GLY B CA 1
ATOM 2844 C C . GLY B 1 184 ? -22.399 39.727 215.782 1.00 28.24 184 GLY B C 1
ATOM 2845 O O . GLY B 1 184 ? -23.425 39.229 216.236 1.00 26.59 184 GLY B O 1
ATOM 2846 N N . GLY B 1 185 ? -22.061 39.635 214.502 1.00 27.76 185 GLY B N 1
ATOM 2847 C CA . GLY B 1 185 ? -22.884 38.934 213.520 1.00 26.43 185 GLY B CA 1
ATOM 2848 C C . GLY B 1 185 ? -22.991 37.455 213.787 1.00 27.97 185 GLY B C 1
ATOM 2849 O O . GLY B 1 185 ? -24.037 36.864 213.647 1.00 24.30 185 GLY B O 1
ATOM 2850 N N . THR B 1 186 ? -21.886 36.847 214.174 1.00 26.59 186 THR B N 1
ATOM 2851 C CA . THR B 1 186 ? -21.871 35.449 214.571 1.00 24.27 186 THR B CA 1
ATOM 2852 C C . THR B 1 186 ? -22.739 35.226 215.801 1.00 21.70 186 THR B C 1
ATOM 2853 O O . THR B 1 186 ? -23.516 34.268 215.847 1.00 21.11 186 THR B O 1
ATOM 2857 N N . LEU B 1 187 ? -22.623 36.109 216.786 1.00 20.81 187 LEU B N 1
ATOM 2858 C CA . LEU B 1 187 ? -23.435 35.999 218.012 1.00 21.78 187 LEU B CA 1
ATOM 2859 C C . LEU B 1 187 ? -24.945 36.128 217.704 1.00 21.29 187 LEU B C 1
ATOM 2860 O O . LEU B 1 187 ? -25.776 35.379 218.248 1.00 19.83 187 LEU B O 1
ATOM 2865 N N . ALA B 1 188 ? -25.283 37.082 216.831 1.00 21.01 188 ALA B N 1
ATOM 2866 C CA . ALA B 1 188 ? -26.669 37.299 216.443 1.00 21.11 188 ALA B CA 1
ATOM 2867 C C . ALA B 1 188 ? -27.216 36.061 215.750 1.00 19.82 188 ALA B C 1
ATOM 2868 O O . ALA B 1 188 ? -28.311 35.605 216.050 1.00 18.34 188 ALA B O 1
ATOM 2870 N N . HIS B 1 189 ? -26.407 35.474 214.879 1.00 19.98 189 HIS B N 1
ATOM 2871 C CA . HIS B 1 189 ? -26.765 34.250 214.187 1.00 20.87 189 HIS B CA 1
ATOM 2872 C C . HIS B 1 189 ? -26.928 33.081 215.126 1.00 20.01 189 HIS B C 1
ATOM 2873 O O . HIS B 1 189 ? -27.875 32.333 215.006 1.00 21.35 189 HIS B O 1
ATOM 2880 N N . ALA B 1 190 ? -26.016 32.909 216.061 1.00 20.11 190 ALA B N 1
ATOM 2881 C CA . ALA B 1 190 ? -26.114 31.840 217.074 1.00 20.38 190 ALA B CA 1
ATOM 2882 C C . ALA B 1 190 ? -27.366 31.945 217.928 1.00 20.52 190 ALA B C 1
ATOM 2883 O O . ALA B 1 190 ? -27.941 30.914 218.313 1.00 22.65 190 ALA B O 1
ATOM 2885 N N . LEU B 1 191 ? -27.774 33.167 218.227 1.00 21.63 191 LEU B N 1
ATOM 2886 C CA . LEU B 1 191 ? -29.001 33.390 218.961 1.00 23.52 191 LEU B CA 1
ATOM 2887 C C . LEU B 1 191 ? -30.252 33.057 218.131 1.00 23.77 191 LEU B C 1
ATOM 2888 O O . LEU B 1 191 ? -31.153 32.364 218.579 1.00 21.57 191 LEU B O 1
ATOM 2893 N N . ALA B 1 192 ? -30.292 33.593 216.920 1.00 23.06 192 ALA B N 1
ATOM 2894 C CA . ALA B 1 192 ? -31.377 33.338 215.964 1.00 24.09 192 ALA B CA 1
ATOM 2895 C C . ALA B 1 192 ? -31.436 31.865 215.554 1.00 22.99 192 ALA B C 1
ATOM 2896 O O . ALA B 1 192 ? -32.485 31.359 215.252 1.00 24.38 192 ALA B O 1
ATOM 2898 N N . GLY B 1 193 ? -30.309 31.168 215.583 1.00 23.28 193 GLY B N 1
ATOM 2899 C CA . GLY B 1 193 ? -30.281 29.747 215.293 1.00 20.96 193 GLY B CA 1
ATOM 2900 C C . GLY B 1 193 ? -30.279 28.862 216.505 1.00 22.75 193 GLY B C 1
ATOM 2901 O O . GLY B 1 193 ? -29.878 27.704 216.387 1.00 22.30 193 GLY B O 1
ATOM 2902 N N . ARG B 1 194 ? -30.687 29.374 217.664 1.00 22.99 194 ARG B N 1
ATOM 2903 C CA . ARG B 1 194 ? -30.696 28.542 218.873 1.00 24.40 194 ARG B CA 1
ATOM 2904 C C . ARG B 1 194 ? -31.665 27.364 218.733 1.00 26.44 194 ARG B C 1
ATOM 2905 O O . ARG B 1 194 ? -32.716 27.504 218.079 1.00 28.78 194 ARG B O 1
ATOM 2913 N N . ARG B 1 195 ? -31.323 26.253 219.375 1.00 30.65 195 ARG B N 1
ATOM 2914 C CA . ARG B 1 195 ? -32.121 25.024 219.324 1.00 38.84 195 ARG B CA 1
ATOM 2915 C C . ARG B 1 195 ? -32.625 24.617 220.717 1.00 32.99 195 ARG B C 1
ATOM 2916 O O . ARG B 1 195 ? -31.955 24.884 221.705 1.00 25.68 195 ARG B O 1
ATOM 2924 N N . PRO B 1 196 ? -33.805 23.977 220.784 1.00 36.39 196 PRO B N 1
ATOM 2925 C CA . PRO B 1 196 ? -34.320 23.526 222.083 1.00 41.45 196 PRO B CA 1
ATOM 2926 C C . PRO B 1 196 ? -33.437 22.509 222.808 1.00 42.53 196 PRO B C 1
ATOM 2927 O O . PRO B 1 196 ? -32.635 21.854 222.170 1.00 49.07 196 PRO B O 1
ATOM 2931 N N . ILE B 1 197 ? -33.649 22.370 224.124 1.00 52.45 197 ILE B N 1
ATOM 2932 C CA . ILE B 1 197 ? -32.929 21.447 225.040 1.00 56.91 197 ILE B CA 1
ATOM 2933 C C . ILE B 1 197 ? -31.528 21.988 225.285 1.00 49.10 197 ILE B C 1
ATOM 2934 O O . ILE B 1 197 ? -31.319 22.748 226.237 1.00 54.49 197 ILE B O 1
#

B-factor: mean 30.52, std 13.34, range [11.78, 102.65]

Foldseek 3Di:
DPPVLVVQLVVVCPDPPADSVNSNVVSVVCVVPPVVVVVVVVVVVVCQVPQWFAQLQQRAIGSDVHDPLRPDPVFDLQEEEEEAHDVVVVVVVVVVHRYHYHYFPHFDDVVVPCDCVNRQVVSVVVNPVVTNYQEYEQEYPPDPRSVVRLVVVCVVPPPPNHHYYYDDDAQDPVDDLVPDDPVSVVVCVVPDDDD/DVDDPVLVVQLVVQCPDPPQDNVNSNVVSVCCVPPNVVVVVVVVVVVVCQVPQWAAACQQRAIHSDVHHPLRPDPVADQQEEEEEAYNVVVVVVVVVVHRHHYHYWPHFDDVVVPQDCVNRQVVSVVVSPVPGNYQEYEQEYDPDPRSVVRLVVSCVVCPPPNHHYHYDDQADDPPDDLVPTDPVRHVRNVVPPDDD

Radius of gyration: 28.95 Å; Cα contacts (8 Å, |Δi|>4): 600; chains: 2; bounding box: 86×66×42 Å

Sequence (392 aa):
FSPLIRQLIESLRILPGVGQKSAQRMALMLLERDRSGGLKLAQALTAAMEGVGHCRQCRTLSEEELCPQCADPRRDDSLLCVVEGPLDVFAVEQTGYRGRYFVLKGHLSPLDGLGPEAIGIPELEARIRDGAFSEVILATNPTVEGEATAHYIAQLLAGRGLTLSRIAHGVPLGGELELVDGGTLAHALAGRRPIMSFSPLIRQLIESLRILPGVGQKSAQRMALMLLERDRSGGLKLAQALTAAMEGVGHCRQCRTLSEEELCPQCADPRRDDSLLCVVEGPLDVFAVEQTGYRGRYFVLKGHLSPLDGLGPEAIGIPELEARIRDGAFSEVILATNPTVEGEATAHYIAQLLAGRGLTLSRIAHGVPLGGELELVDGGTLAHALAGRRPI

Solvent-accessible surface area: 21344 Å² total; per-residue (Å²): 82,10,72,34,3,126,89,0,5,72,17,0,104,68,4,27,84,15,42,76,166,44,0,24,122,3,0,6,28,1,3,72,151,46,90,66,3,0,47,126,0,3,120,5,0,47,40,0,9,127,37,6,31,82,0,184,68,1,100,9,10,2,51,93,109,69,0,47,9,11,54,28,101,198,18,58,77,40,42,0,4,0,0,17,11,9,53,36,6,33,56,34,32,109,105,53,32,120,0,15,2,1,9,2,140,24,60,23,9,103,180,106,61,65,22,39,131,45,0,11,5,53,75,0,57,30,21,18,181,98,30,88,20,64,43,0,34,6,9,0,54,81,71,133,69,0,41,53,0,2,124,72,0,29,107,40,1,62,87,112,84,36,80,58,36,60,73,106,96,35,43,80,184,83,38,100,110,153,129,25,94,52,41,43,55,60,144,29,116,87,46,178,206,135,222,164,19,14,1,67,44,0,75,86,0,6,73,14,0,101,64,4,13,87,17,44,85,135,34,0,10,112,4,0,0,31,0,5,64,167,43,71,68,4,0,50,125,0,3,120,6,0,50,38,0,3,121,33,1,26,107,3,152,54,1,60,9,11,2,52,120,116,51,0,62,29,12,58,30,119,212,20,59,81,38,40,0,3,0,0,16,8,16,36,37,7,40,57,32,33,127,106,42,33,130,0,18,2,1,7,2,151,24,59,22,11,118,180,103,65,72,26,49,137,49,0,1,5,49,79,0,41,28,24,17,169,126,35,89,22,68,48,0,31,6,11,0,54,93,60,127,71,0,62,51,0,5,112,83,0,36,131,54,1,71,88,108,82,34,85,49,34,62,76,103,58,32,62,84,179,87,51,96,111,140,131,24,95,53,51,40,45,61,96,23,106,89,53,180,208,114,222

InterPro domains:
  IPR000093 DNA recombination protein RecR [MF_00017] (1-197)
  IPR000093 DNA recombination protein RecR [PTHR30446] (2-196)
  IPR000093 DNA recombination protein RecR [TIGR00615] (2-195)
  IPR006171 TOPRIM domain [PF13662] (81-170)
  IPR006171 TOPRIM domain [PS50880] (80-174)
  IPR006171 TOPRIM domain [SM00493] (80-164)
  IPR015967 Recombination protein RecR, zinc finger domain [PF02132] (54-74)
  IPR015967 Recombination protein RecR, zinc finger domain [PS01300] (57-78)
  IPR023627 Recombination protein RecR [SSF111304] (3-197)
  IPR034137 RecR, TOPRIM domain [cd01025] (80-190)

Nearest PDB structures (foldseek):
  5z2v-assembly1_A  TM=1.005E+00  e=1.397E-41  Pseudomonas aeruginosa PAO1
  3vdp-assembly2_C  TM=9.374E-01  e=1.819E-21  Caldanaerobacter subterraneus subsp. tengcongensis MB4
  4o6p-assembly1_C  TM=9.484E-01  e=7.129E-21  Caldanaerobacter subterraneus subsp. tengcongensis MB4
  4o6o-assembly1_B  TM=8.182E-01  e=3.397E-20  Caldanaerobacter subterraneus subsp. tengcongensis MB4
  3ve5-assembly1_A  TM=7.100E-01  e=2.362E-16  Caldanaerobacter subterraneus subsp. tengcongensis MB4

Secondary structure (DSSP, 8-state):
--HHHHHHHHHHTTSTT--HHHHHHHHHHHHHH-HHHHHHHHHHHHHHHHH-EE-TTT--EESSSS-HHHH-TTS-TTEEEEESSHHHHHHHHTTT--SEEEE-SS--BGGGTB-HHHHTHHHHHHHHHHS--SEEEE---SSHHHHHHHHHHHHHHTTSS-EEEE---SSPTT--GGGS-HHHHHHHHHT----/--S-HHHHHHHHHHTTSTT--HHHHHHHHHHHHHH-HHHHHHHHHHHHHHHHH-EE-TTT--EESSSS-HHHH-TTS-TTEEEEESSHHHHHHHHTTT--SEEEE-SS--BGGGTB-HHHHTHHHHHHHHHHS--SEEEE---SSHHHHHHHHHHHHHHTTSS-EEEE---SPPTT--GGGS-HHHHHHHHHT----

CATH classification: 3.40.1360.10

Organism: Pseudomonas aeruginosa (strain ATCC 15692 / DSM 22644 / CIP 104116 / JCM 14847 / LMG 12228 / 1C / PRS 101 / PAO1) (NCBI:txid208964)